Protein 6B9V (pdb70)

Solvent-accessible surface area: 20484 Å² total; per-residue (Å²): 146,113,66,153,0,22,0,0,1,2,1,0,0,17,47,33,0,0,29,28,2,25,40,108,48,89,14,15,73,42,113,49,104,60,12,92,1,1,2,0,0,0,2,0,65,7,74,83,61,14,0,0,0,0,0,0,16,15,1,13,47,1,1,61,103,48,44,8,98,92,6,20,0,0,0,1,0,7,12,93,11,10,0,0,7,1,2,2,5,0,70,16,1,3,93,81,194,38,20,73,52,76,141,2,20,0,32,0,22,72,96,4,23,120,9,0,87,63,2,0,140,117,22,87,92,13,63,40,64,135,1,128,88,141,36,14,117,3,80,36,0,109,0,54,1,0,16,0,44,8,28,167,53,87,5,6,0,0,44,0,30,12,0,0,1,0,0,2,0,29,53,19,49,123,78,2,24,111,66,0,110,67,3,44,6,0,0,0,0,0,13,67,103,149,108,58,106,42,21,3,15,20,112,58,0,23,46,18,4,91,121,3,157,13,135,83,3,29,0,1,2,0,11,64,65,0,43,5,97,93,6,21,166,128,24,53,108,31,10,65,4,0,40,23,35,25,103,24,111,11,81,4,69,94,214,2,35,0,0,1,1,0,0,0,15,32,25,0,0,30,24,6,15,30,114,50,88,16,14,86,44,120,40,106,70,10,111,2,5,2,0,1,0,4,0,66,9,109,86,67,17,0,0,0,0,0,0,14,19,1,8,44,1,0,54,94,53,37,8,109,91,4,14,0,0,0,2,0,7,13,94,16,10,0,2,10,1,20,14,3,1,106,6,2,0,61,53,209,46,11,62,49,50,127,1,16,1,29,0,26,80,108,4,12,131,35,4,101,67,10,36,168,95,47,158,41,40,55,48,64,60,128,6,125,100,144,42,12,92,3,77,20,0,96,0,67,1,0,17,0,46,9,27,172,72,89,6,11,0,0,44,0,32,20,0,0,0,0,0,2,0,29,55,18,48,121,72,1,23,110,77,0,98,68,5,27,8,0,0,0,0,0,9,62,96,151,114,64,109,41,21,3,31,11,106,62,0,24,50,20,4,96,132,4,156,14,144,96,4,25,0,1,1,0,8,51,62,1,41,11,98,104,4,21,207,126,24,58,116,29,13,84,1,0,41,28,33,29,110,21,147,8,119,7,84,46,163

Foldseek 3Di:
DKFKKKKAWLWFAALCFAPHPPDDDDLNVDPPQQSGTAQGWMWMDDPNAIEIEFFAPCNVVSCVVVVPQEHQEYEYQAADRRRYVRVVVCQVRLDCVNHVRDQHEYEAAPRNVVNNCVVVVVVCSYDYDHDDQDWDDDPQWTWGWQWAQQLNDTTTWTDTAQETEEEFHQGHDPVSLVVQARHQEYEAEAEAQDRDRGTHHPVRVLVSCVSRVHQAYEYGNYYSRDRAPVNQVPHDPRYHHDGHGDMDMDIGGD/DKKKAWLWFAALCFAPRPPDDDDLNVDPDQQSGTQQGWMWMDDPNAIEIEFQALCNVVSCVVVVPQEHQEYEYQAADRRRYVRVVVCQVRQDCVNPVDDEYEYEAAPRNVVNNCVVPVVPVRHYDYDHDDQAWDDDQQWTWGWQWAAQLPDTTTWTDTAQETADEFHQGHDPVSLVVQARHQEYEAEAEAQDDDRGTYHPVRVLVSCVSRVHQAYEYGNYYSRDRQVVNQVPHDDRYHYDGHGDMDDDDGGGD

Secondary structure (DSSP, 8-state):
-EEEEEEEEEE-B-TT-BSPTT--STTTT---GGG-BPSSEEEEEETTEEEEE---TTHHHHHHHHT----SEEE-S---HHHHTTHHHHGGGSSHHHHSSSPEEEEE-HHHHHHHHHHTTTT--EEEEE--SS-EEETTEEEEEEEEEETTEEEEEEEETTEEEE-S-SB--HHHHTTS-S-SEEEEE--BSS--SSS-BHHHHHHHHHHH--SEEEEESB-TTS-HHHHHHHSPTTEEE--TT-EEEEEEE-/-EEEEEEE-B-TT-BSPTT--STGGG-S-GGG-BPSSEEEEEETTEEEEE---TTHHHHHHHHT----SEEE-S---HHHHTTHHHHGGGGSHHHHSSS-EEEEE-HHHHHHHHHHHS-----EEEEE--SSPEEETTEEEEEEEEEETTEEEEEEEETTEEEE-S-SB--HHHHTTS-S-SEEEEE--BSS--TTS-BHHHHHHHHHHH--SEEEEESB-TTS-HHHHHTTS-TTEEE--TT-EEEE-----

B-factor: mean 31.83, std 16.71, range [9.32, 142.0]

Organism: Koribacter versatilis (strain Ellin345) (NCBI:txid204669)

Sequence (507 aa):
MLMRATLTVLGSGTSMGVPTIGCDCAVCSSSDPHDRRLRPSVMVQYDGKLVLIDTTPDFREQALREGIKKIDAIVYTHGHADHILGLDDVRPLSFPRITGGARVPLYANEKTERVLKHVFKYIFQVEMHRVHHEAIELFGAKFIPVPVIHGETEIYGYRFGSAAYLTDFSSIPDASMEMLRGLDILFLDALRHKPHPTHSTLDNSVSIAEKLKAKHTYFTHISHDLPHEETNRQLPAGIQLAHDGLKLEFELCLRATLTVLGSGTSMGVPTIGCDCAVCSSSDPHDRRLRPSVMVQYDGKLVLIDTTPDFREQALREGIKKIDAIVYTHGHADHILGLDDVRPLSFPRITGGARVPLYANEKTERVLKHVFKYIIAQVEMHRVHHEAIELFGAKFIPVPVIHGETEIYGYRFGSAAYLTDFSSIPDASMEMLRGLDILFLDALRHKPHPTHSTLDNSVSIAEKLKAKHTYFTHISHDLPHEETNRQLPAGIQLAHDGLKLEFELCLE

InterPro domains:
  IPR001279 Metallo-beta-lactamase [PF12706] (49-230)
  IPR001279 Metallo-beta-lactamase [SM00849] (36-229)
  IPR036866 Ribonuclease Z/Hydroxyacylglutathione hydrolase-like [G3DSA:3.60.15.10] (2-258)
  IPR036866 Ribonuclease Z/Hydroxyacylglutathione hydrolase-like [SSF56281] (5-258)

Structure (mmCIF, N/CA/C/O backbone):
data_6B9V
#
_entry.id   6B9V
#
_cell.length_a   125.780
_cell.length_b   41.364
_cell.length_c   96.034
_cell.angle_alpha   90.00
_cell.angle_beta   95.20
_cell.angle_gamma   90.00
#
_symmetry.space_group_name_H-M   'C 1 2 1'
#
loop_
_entity.id
_entity.type
_entity.pdbx_description
1 polymer 'Beta-lactamase-like protein'
2 non-polymer 'MANGANESE (II) ION'
3 non-polymer 'PHOSPHATE ION'
4 non-polymer 'ZINC ION'
5 water water
#
loop_
_atom_site.group_PDB
_atom_site.id
_atom_site.type_symbol
_atom_site.label_atom_id
_atom_site.label_alt_id
_atom_site.label_comp_id
_atom_site.label_asym_id
_atom_site.label_entity_id
_atom_site.label_seq_id
_atom_site.pdbx_PDB_ins_code
_atom_site.Cartn_x
_atom_site.Cartn_y
_atom_site.Cartn_z
_atom_site.occupancy
_atom_site.B_iso_or_equiv
_atom_site.auth_seq_id
_atom_site.auth_comp_id
_atom_site.auth_asym_id
_atom_site.auth_atom_id
_atom_site.pdbx_PDB_model_num
ATOM 1 N N . MET A 1 1 ? 68.331 36.311 30.552 1.00 67.01 1 MET A N 1
ATOM 2 C CA . MET A 1 1 ? 67.289 36.214 29.539 1.00 59.45 1 MET A CA 1
ATOM 3 C C . MET A 1 1 ? 65.939 36.647 30.125 1.00 52.69 1 MET A C 1
ATOM 4 O O . MET A 1 1 ? 64.890 36.120 29.760 1.00 40.30 1 MET A O 1
ATOM 9 N N . LEU A 1 2 ? 65.983 37.604 31.048 1.00 54.19 2 LEU A N 1
ATOM 10 C CA . LEU A 1 2 ? 64.776 38.247 31.547 1.00 50.37 2 LEU A CA 1
ATOM 11 C C . LEU A 1 2 ? 64.194 39.148 30.469 1.00 49.25 2 LEU A C 1
ATOM 12 O O . LEU A 1 2 ? 64.872 40.049 29.972 1.00 49.93 2 LEU A O 1
ATOM 17 N N . MET A 1 3 ? 62.940 38.899 30.108 1.00 40.87 3 MET A N 1
ATOM 18 C CA . MET A 1 3 ? 62.262 39.705 29.103 1.00 42.87 3 MET A CA 1
ATOM 19 C C . MET A 1 3 ? 60.951 40.287 29.628 1.00 41.42 3 MET A C 1
ATOM 20 O O . MET A 1 3 ? 60.362 39.785 30.603 1.00 35.95 3 MET A O 1
ATOM 25 N N . ARG A 1 4 ? 60.521 41.354 28.962 1.00 39.11 4 ARG A N 1
ATOM 26 C CA . ARG A 1 4 ? 59.256 42.021 29.231 1.00 39.50 4 ARG A CA 1
ATOM 27 C C . ARG A 1 4 ? 58.080 41.170 28.755 1.00 36.91 4 ARG A C 1
ATOM 28 O O . ARG A 1 4 ? 58.051 40.691 27.613 1.00 33.50 4 ARG A O 1
ATOM 36 N N . ALA A 1 5 ? 57.114 40.973 29.646 1.00 25.27 5 ALA A N 1
ATOM 37 C CA . ALA A 1 5 ? 55.901 40.259 29.309 1.00 20.03 5 ALA A CA 1
ATOM 38 C C . ALA A 1 5 ? 54.713 41.166 29.615 1.00 22.93 5 ALA A C 1
ATOM 39 O O . ALA A 1 5 ? 54.816 42.063 30.467 1.00 21.89 5 ALA A O 1
ATOM 41 N N . THR A 1 6 ? 53.601 40.956 28.916 1.00 20.11 6 THR A N 1
ATOM 42 C CA . THR A 1 6 ? 52.387 41.721 29.197 1.00 17.48 6 THR A CA 1
ATOM 43 C C . THR A 1 6 ? 51.213 40.798 29.531 1.00 18.97 6 THR A C 1
ATOM 44 O O . THR A 1 6 ? 50.940 39.853 28.803 1.00 22.70 6 THR A O 1
ATOM 48 N N . LEU A 1 7 ? 50.523 41.079 30.626 1.00 19.55 7 LEU A N 1
ATOM 49 C CA .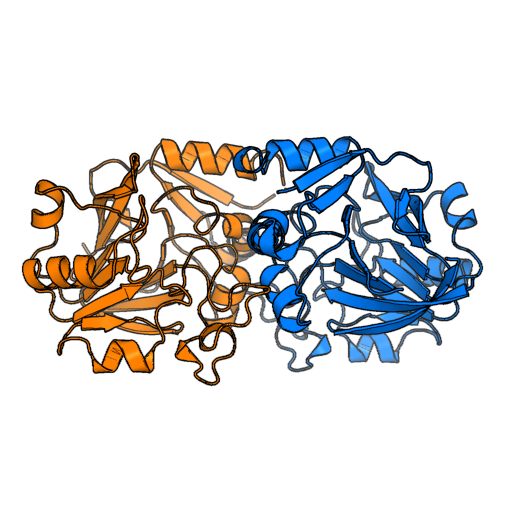 LEU A 1 7 ? 49.280 40.395 30.963 1.00 16.46 7 LEU A CA 1
ATOM 50 C C . LEU A 1 7 ? 48.086 41.302 30.623 1.00 16.55 7 LEU A C 1
ATOM 51 O O . LEU A 1 7 ? 48.061 42.470 31.009 1.00 19.47 7 LEU A O 1
ATOM 56 N N . THR A 1 8 ? 47.098 40.761 29.918 1.00 18.41 8 THR A N 1
ATOM 57 C CA . THR A 1 8 ? 45.873 41.501 29.608 1.00 15.12 8 THR A CA 1
ATOM 58 C C . THR A 1 8 ? 44.670 40.784 30.181 1.00 15.81 8 THR A C 1
ATOM 59 O O . THR A 1 8 ? 44.505 39.573 29.987 1.00 13.73 8 THR A O 1
ATOM 63 N N . VAL A 1 9 ? 43.835 41.531 30.895 1.00 15.27 9 VAL A N 1
ATOM 64 C CA . VAL A 1 9 ? 42.591 40.997 31.420 1.00 10.92 9 VAL A CA 1
ATOM 65 C C . VAL A 1 9 ? 41.527 40.974 30.323 1.00 13.68 9 VAL A C 1
ATOM 66 O O . VAL A 1 9 ? 41.098 42.023 29.841 1.00 13.67 9 VAL A O 1
ATOM 70 N N . LEU A 1 10 ? 41.123 39.776 29.922 1.00 11.14 10 LEU A N 1
ATOM 71 C CA . LEU A 1 10 ? 40.065 39.610 28.917 1.00 10.90 10 LEU A CA 1
ATOM 72 C C . LEU A 1 10 ? 38.681 39.681 29.562 1.00 12.88 10 LEU A C 1
ATOM 73 O O . LEU A 1 10 ? 37.727 40.171 28.953 1.00 13.86 10 LEU A O 1
ATOM 78 N N . GLY A 1 11 ? 38.571 39.195 30.800 1.00 12.43 11 GLY A N 1
ATOM 79 C CA . GLY A 1 11 ? 37.331 39.329 31.546 1.00 9.32 11 GLY A CA 1
ATOM 80 C C . GLY A 1 11 ? 37.632 39.289 33.041 1.00 12.61 11 GLY A C 1
ATOM 81 O O . GLY A 1 11 ? 38.495 38.545 33.465 1.00 13.24 11 GLY A O 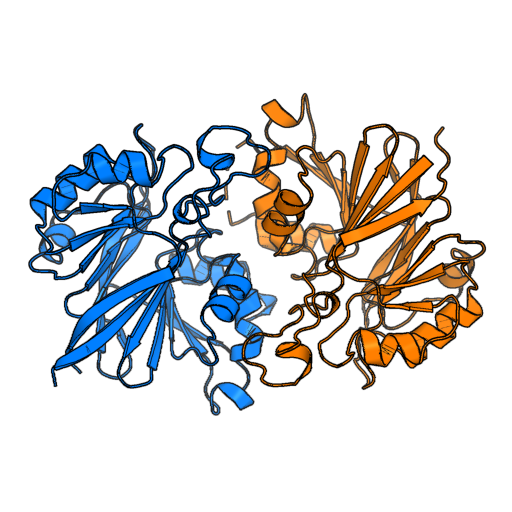1
ATOM 82 N N . SER A 1 12 ? 36.940 40.119 33.813 1.00 12.79 12 SER A N 1
ATOM 83 C CA . SER A 1 12 ? 37.178 40.226 35.251 1.00 14.63 12 SER A CA 1
ATOM 84 C C . SER A 1 12 ? 35.952 39.792 36.057 1.00 15.37 12 SER A C 1
ATOM 85 O O . SER A 1 12 ? 35.918 39.934 37.278 1.00 14.41 12 SER A O 1
ATOM 88 N N . GLY A 1 13 ? 34.937 39.262 35.377 1.00 14.87 13 GLY A N 1
ATOM 89 C CA . GLY A 1 13 ? 33.658 39.026 36.023 1.00 13.41 13 GLY A CA 1
ATOM 90 C C . GLY A 1 13 ? 33.420 37.594 36.495 1.00 15.63 13 GLY A C 1
ATOM 91 O O . GLY A 1 13 ? 34.204 36.689 36.221 1.00 14.04 13 GLY A O 1
ATOM 92 N N . THR A 1 14 ? 32.315 37.400 37.201 1.00 13.43 14 THR A N 1
ATOM 93 C CA . THR A 1 14 ? 31.917 36.086 37.691 1.00 13.31 14 THR A CA 1
ATOM 94 C C . THR A 1 14 ? 31.234 35.259 36.573 1.00 11.25 14 THR A C 1
ATOM 95 O O . THR A 1 14 ? 31.201 35.677 35.402 1.00 15.62 14 THR A O 1
ATOM 99 N N . SER A 1 15 ? 30.683 34.100 36.937 1.00 14.89 15 SER A N 1
ATOM 100 C CA . SER A 1 15 ? 30.230 33.124 35.934 1.00 17.54 15 SER A CA 1
ATOM 101 C C . SER A 1 15 ? 29.082 33.636 35.067 1.00 19.34 15 SER A C 1
ATOM 102 O O . SER A 1 15 ? 28.987 33.291 33.890 1.00 18.86 15 SER A O 1
ATOM 105 N N . MET A 1 16 ? 28.210 34.451 35.617 1.00 13.21 16 MET A N 1
ATOM 106 C CA . MET A 1 16 ? 27.142 35.052 34.845 1.00 17.27 16 MET A CA 1
ATOM 107 C C . MET A 1 16 ? 27.474 36.488 34.363 1.00 16.53 16 MET A C 1
ATOM 108 O O . MET A 1 16 ? 26.665 37.143 33.762 1.00 15.89 16 MET A O 1
ATOM 113 N N . GLY A 1 17 ? 28.698 36.904 34.643 1.00 14.70 17 GLY A N 1
ATOM 114 C CA . GLY A 1 17 ? 29.172 38.203 34.195 1.00 15.49 17 GLY A CA 1
ATOM 115 C C . GLY A 1 17 ? 28.579 39.340 35.009 1.00 18.93 17 GLY A C 1
ATOM 116 O O . GLY A 1 17 ? 27.787 39.096 35.919 1.00 14.74 17 GLY A O 1
ATOM 117 N N . VAL A 1 18 ? 28.986 40.573 34.704 1.00 15.93 18 VAL A N 1
ATOM 118 C CA . VAL A 1 18 ? 28.313 41.773 35.218 1.00 15.94 18 VAL A CA 1
ATOM 119 C C . VAL A 1 18 ? 28.031 42.673 34.015 1.00 16.06 18 VAL A C 1
ATOM 120 O O . VAL A 1 18 ? 28.947 43.001 33.250 1.00 13.86 18 VAL A O 1
ATOM 124 N N . PRO A 1 19 ? 26.765 43.050 33.812 1.00 14.73 19 PRO A N 1
ATOM 125 C CA . PRO A 1 19 ? 25.563 42.786 34.615 1.00 14.59 19 PRO A CA 1
ATOM 126 C C . PRO A 1 19 ? 25.087 41.344 34.541 1.00 15.09 19 PRO A C 1
ATOM 127 O O . PRO A 1 19 ? 25.491 40.601 33.659 1.00 18.97 19 PRO A O 1
ATOM 131 N N . THR A 1 20 ? 24.220 40.980 35.475 1.00 17.61 20 THR A N 1
ATOM 132 C CA . THR A 1 20 ? 23.483 39.722 35.439 1.00 21.49 20 THR A CA 1
ATOM 133 C C . THR A 1 20 ? 22.201 39.947 34.651 1.00 23.28 20 THR A C 1
ATOM 134 O O . THR A 1 20 ? 21.484 40.908 34.924 1.00 21.54 20 THR A O 1
ATOM 138 N N . ILE A 1 21 ? 21.908 39.078 33.681 1.00 19.69 21 ILE A N 1
ATOM 139 C CA . ILE A 1 21 ? 20.669 39.201 32.910 1.00 16.71 21 ILE A CA 1
ATOM 140 C C . ILE A 1 21 ? 19.450 39.320 33.819 1.00 20.10 21 ILE A C 1
ATOM 141 O O . ILE A 1 21 ? 19.304 38.538 34.756 1.00 18.74 21 ILE A O 1
ATOM 146 N N . GLY A 1 22 ? 18.608 40.317 33.552 1.00 24.14 22 GLY A N 1
ATOM 147 C CA . GLY A 1 22 ? 17.345 40.480 34.250 1.00 26.30 22 GLY A CA 1
ATOM 148 C C . GLY A 1 22 ? 17.421 41.311 35.519 1.00 34.00 22 GLY A C 1
ATOM 149 O O . GLY A 1 22 ? 16.383 41.662 36.089 1.00 32.43 22 GLY A O 1
ATOM 150 N N . CYS A 1 23 ? 18.644 41.618 35.966 1.00 22.74 23 CYS A N 1
ATOM 151 C CA . CYS A 1 23 ? 18.852 42.295 37.241 1.00 20.41 23 CYS A CA 1
ATOM 152 C C . CYS A 1 23 ? 18.913 43.809 37.059 1.00 22.31 23 CYS A C 1
ATOM 153 O O . CYS A 1 23 ? 19.613 44.311 36.178 1.00 26.18 23 CYS A O 1
ATOM 156 N N . ASP A 1 24 ? 18.198 44.529 37.918 1.00 23.60 24 ASP A N 1
ATOM 157 C CA . ASP A 1 24 ? 18.172 45.984 37.838 1.00 29.02 24 ASP A CA 1
ATOM 158 C C . ASP A 1 24 ? 18.847 46.665 39.026 1.00 25.42 24 ASP A C 1
ATOM 159 O O . ASP A 1 24 ? 18.529 47.811 39.323 1.00 25.48 24 ASP A O 1
ATOM 164 N N . CYS A 1 25 ? 19.779 45.980 39.687 1.00 22.35 25 CYS A N 1
ATOM 165 C CA . CYS A 1 25 ? 20.428 46.545 40.881 1.00 19.58 25 CYS A CA 1
ATOM 166 C C . CYS A 1 25 ? 21.375 47.685 40.484 1.00 20.09 25 CYS A C 1
ATOM 167 O O . CYS A 1 25 ? 21.641 47.897 39.292 1.00 21.41 25 CYS A O 1
ATOM 170 N N . ALA A 1 26 ? 21.895 48.403 41.477 1.00 22.45 26 ALA A N 1
ATOM 171 C CA . ALA A 1 26 ? 22.748 49.562 41.214 1.00 21.96 26 ALA A CA 1
ATOM 172 C C . ALA A 1 26 ? 23.937 49.225 40.322 1.00 21.68 26 ALA A C 1
ATOM 173 O O . ALA A 1 26 ? 24.200 49.936 39.352 1.00 22.81 26 ALA A O 1
ATOM 175 N N . VAL A 1 27 ? 24.641 48.137 40.626 1.00 16.23 27 VAL A N 1
ATOM 176 C CA . VAL A 1 27 ? 25.843 47.793 39.856 1.00 15.28 27 VAL A CA 1
ATOM 177 C C . VAL A 1 27 ? 25.478 47.332 38.434 1.00 21.20 27 VAL A C 1
ATOM 178 O O . VAL A 1 27 ? 26.131 47.723 37.450 1.00 17.47 27 VAL A O 1
ATOM 182 N N . CYS A 1 28 ? 24.416 46.537 38.303 1.00 17.59 28 CYS A N 1
ATOM 183 C CA . CYS A 1 28 ? 24.013 46.088 36.962 1.00 15.63 28 CYS A CA 1
ATOM 184 C C . CYS A 1 28 ? 23.483 47.248 36.116 1.00 18.45 28 CYS A C 1
ATOM 185 O O . CYS A 1 28 ? 23.460 47.161 34.887 1.00 20.72 28 CYS A O 1
ATOM 188 N N . SER A 1 29 ? 23.075 48.329 36.774 1.00 17.36 29 SER A N 1
ATOM 189 C CA . SER A 1 29 ? 22.536 49.506 36.098 1.00 22.37 29 SER A CA 1
ATOM 190 C C . SER A 1 29 ? 23.622 50.546 35.891 1.00 19.49 29 SER A C 1
ATOM 191 O O . SER A 1 29 ? 23.365 51.599 35.333 1.00 18.86 29 SER A O 1
ATOM 194 N N . SER A 1 30 ? 24.824 50.256 36.373 1.00 21.01 30 SER A N 1
ATOM 195 C CA . SER A 1 30 ? 25.907 51.226 36.357 1.00 16.44 30 SER A CA 1
ATOM 196 C C . SER A 1 30 ? 26.293 51.624 34.931 1.00 24.58 30 SER A C 1
ATOM 197 O O . SER A 1 30 ? 26.258 50.802 34.013 1.00 20.46 30 SER A O 1
ATOM 200 N N . SER A 1 31 ? 26.710 52.869 34.751 1.00 19.17 31 SER A N 1
ATOM 201 C CA . SER A 1 31 ? 27.227 53.281 33.449 1.00 27.13 31 SER A CA 1
ATOM 202 C C . SER A 1 31 ? 28.745 53.400 33.463 1.00 27.82 31 SER A C 1
ATOM 203 O O . SER A 1 31 ? 29.353 53.823 32.480 1.00 28.88 31 SER A O 1
ATOM 206 N N . ASP A 1 32 ? 29.353 53.013 34.580 1.00 24.24 32 ASP A N 1
ATOM 207 C CA . ASP A 1 32 ? 30.809 52.939 34.668 1.00 23.33 32 ASP A CA 1
ATOM 208 C C . ASP A 1 32 ? 31.273 51.762 33.820 1.00 19.24 32 ASP A C 1
ATOM 209 O O . ASP A 1 32 ? 30.892 50.622 34.081 1.00 20.22 32 ASP A O 1
ATOM 214 N N . PRO A 1 33 ? 32.093 52.028 32.793 1.00 20.64 33 PRO A N 1
ATOM 215 C CA . PRO A 1 33 ? 32.569 50.942 31.923 1.00 22.22 33 PRO A CA 1
ATOM 216 C C . PRO A 1 33 ? 33.222 49.782 32.686 1.00 17.33 33 PRO A C 1
ATOM 217 O O . PRO A 1 33 ? 33.116 48.624 32.265 1.00 17.66 33 PRO A O 1
ATOM 221 N N . HIS A 1 34 ? 33.875 50.070 33.809 1.00 16.69 34 HIS A N 1
ATOM 222 C CA . HIS A 1 34 ? 34.565 49.000 34.538 1.00 16.70 34 HIS A CA 1
ATOM 223 C C . HIS A 1 34 ? 33.579 48.121 35.316 1.00 18.56 34 HIS A C 1
ATOM 224 O O . HIS A 1 34 ? 33.951 47.069 35.816 1.00 15.79 34 HIS A O 1
ATOM 231 N N . ASP A 1 35 ? 32.320 48.542 35.404 1.00 15.56 35 ASP A N 1
ATOM 232 C CA . ASP A 1 35 ? 31.295 47.687 35.998 1.00 15.53 35 ASP A CA 1
ATOM 233 C C . ASP A 1 35 ? 30.714 46.709 34.970 1.00 16.50 35 ASP A C 1
ATOM 234 O O . ASP A 1 35 ? 29.857 45.899 35.307 1.00 15.00 35 ASP A O 1
ATOM 239 N N . ARG A 1 36 ? 31.166 46.805 33.717 1.00 13.94 36 ARG A N 1
ATOM 240 C CA . ARG A 1 36 ? 30.835 45.813 32.704 1.00 14.83 36 ARG A CA 1
ATOM 241 C C . ARG A 1 36 ? 31.945 44.791 32.675 1.00 15.05 36 ARG A C 1
ATOM 242 O O . ARG A 1 36 ? 33.101 45.132 32.411 1.00 15.14 36 ARG A O 1
ATOM 250 N N . ARG A 1 37 ? 31.596 43.538 32.953 1.00 12.78 37 ARG A N 1
ATOM 251 C CA . ARG A 1 37 ? 32.604 42.500 33.123 1.00 13.93 37 ARG A CA 1
ATOM 252 C C . ARG A 1 37 ? 32.243 41.210 32.380 1.00 15.16 37 ARG A C 1
ATOM 253 O O . ARG A 1 37 ? 31.229 40.585 32.680 1.00 14.36 37 ARG A O 1
ATOM 261 N N . LEU A 1 38 ? 33.077 40.811 31.420 1.00 11.11 38 LEU A N 1
ATOM 262 C CA . LEU A 1 38 ? 32.903 39.506 30.770 1.00 9.49 38 LEU A CA 1
ATOM 263 C C . LEU A 1 38 ? 33.464 38.383 31.648 1.00 18.12 38 LEU A C 1
ATOM 264 O O . LEU A 1 38 ? 34.064 38.644 32.701 1.00 14.29 38 LEU A O 1
ATOM 269 N N . ARG A 1 39 ? 33.256 37.135 31.251 1.00 12.55 39 ARG A N 1
ATOM 270 C CA . ARG A 1 39 ? 33.672 36.013 32.050 1.00 15.10 39 ARG A CA 1
ATOM 271 C C . ARG A 1 39 ? 35.215 35.920 32.203 1.00 13.86 39 ARG A C 1
ATOM 272 O O . ARG A 1 39 ? 35.912 36.475 31.412 1.00 13.49 39 ARG A O 1
ATOM 280 N N . PRO A 1 40 ? 35.697 35.200 33.219 1.00 12.34 40 PRO A N 1
ATOM 281 C CA . PRO A 1 40 ? 37.082 35.443 33.665 1.00 14.43 40 PRO A CA 1
ATOM 282 C C . PRO A 1 40 ? 38.204 34.733 32.889 1.00 14.46 40 PRO A C 1
ATOM 283 O O . PRO A 1 40 ? 38.186 33.511 32.742 1.00 11.67 40 PRO A O 1
ATOM 287 N N . SER A 1 41 ? 39.185 35.517 32.422 1.00 15.08 41 SER A N 1
ATOM 288 C CA . SER A 1 41 ? 40.269 35.016 31.550 1.00 14.38 41 SER A CA 1
ATOM 289 C C . SER A 1 41 ? 41.345 36.081 31.383 1.00 14.00 41 SER A C 1
ATOM 290 O O . SER A 1 41 ? 41.034 37.270 31.379 1.00 12.97 41 SER A O 1
ATOM 293 N N . VAL A 1 42 ? 42.606 35.663 31.253 1.00 11.66 42 VAL A N 1
ATOM 294 C CA . VAL A 1 42 ? 43.682 36.597 30.947 1.00 13.46 42 VAL A CA 1
ATOM 295 C C . VAL A 1 42 ? 44.527 36.003 29.826 1.00 17.87 42 VAL A C 1
ATOM 296 O O . VAL A 1 42 ? 44.493 34.791 29.597 1.00 15.13 42 VAL A O 1
ATOM 300 N N . MET A 1 43 ? 45.264 36.862 29.125 1.00 14.76 43 MET A N 1
ATOM 301 C CA . MET A 1 43 ? 46.306 36.373 28.231 1.00 17.14 43 MET A CA 1
ATOM 302 C C . MET A 1 43 ? 47.657 36.966 28.596 1.00 14.34 43 MET A C 1
ATOM 303 O O . MET A 1 43 ? 47.743 38.028 29.206 1.00 18.74 43 MET A O 1
ATOM 308 N N . VAL A 1 44 ? 48.710 36.251 28.216 1.00 12.37 44 VAL A N 1
ATOM 309 C CA . VAL A 1 44 ? 50.076 36.618 28.521 1.00 16.49 44 VAL A CA 1
ATOM 310 C C . VAL A 1 44 ? 50.859 36.660 27.225 1.00 18.80 44 VAL A C 1
ATOM 311 O O . VAL A 1 44 ? 50.886 35.678 26.488 1.00 18.69 44 VAL A O 1
ATOM 315 N N . GLN A 1 45 ? 51.491 37.790 26.941 1.00 16.98 45 GLN A N 1
ATOM 316 C CA . GLN A 1 45 ? 52.245 37.948 25.704 1.00 20.45 45 GLN A CA 1
ATOM 317 C C . GLN A 1 45 ? 53.719 38.141 25.987 1.00 23.68 45 GLN A C 1
ATOM 318 O O . GLN A 1 45 ? 54.095 38.934 26.855 1.00 24.43 45 GLN A O 1
ATOM 324 N N . TYR A 1 46 ? 54.552 37.406 25.258 1.00 18.51 46 TYR A N 1
ATOM 325 C CA . TYR A 1 46 ? 55.999 37.520 25.442 1.00 22.57 46 TYR A CA 1
ATOM 326 C C . TYR A 1 46 ? 56.719 36.905 24.267 1.00 20.83 46 TYR A C 1
ATOM 327 O O . TYR A 1 46 ? 56.319 35.847 23.787 1.00 21.58 46 TYR A O 1
ATOM 336 N N . ASP A 1 47 ? 57.765 37.582 23.806 1.00 23.15 47 ASP A N 1
ATOM 337 C CA . ASP A 1 47 ? 58.637 37.081 22.743 1.00 25.28 47 ASP A CA 1
ATOM 338 C C . ASP A 1 47 ? 57.844 36.694 21.503 1.00 29.23 47 ASP A C 1
ATOM 339 O O . ASP A 1 47 ? 58.159 35.705 20.842 1.00 28.48 47 ASP A O 1
ATOM 344 N N . GLY A 1 48 ? 56.802 37.465 21.195 1.00 25.59 48 GLY A N 1
ATOM 345 C CA . GLY A 1 48 ? 56.005 37.216 19.999 1.00 24.56 48 GLY A CA 1
ATOM 346 C C . GLY A 1 48 ? 54.993 36.092 20.148 1.00 25.02 48 GLY A C 1
ATOM 347 O O . GLY A 1 48 ? 54.338 35.702 19.186 1.00 27.78 48 GLY A O 1
ATOM 348 N N . LYS A 1 49 ? 54.862 35.579 21.370 1.00 19.69 49 LYS A N 1
ATOM 349 C CA . LYS A 1 49 ? 53.952 34.482 21.687 1.00 18.27 49 LYS A CA 1
ATOM 350 C C . LYS A 1 49 ? 52.766 34.992 22.508 1.00 20.39 49 LYS A C 1
ATOM 351 O O . LYS A 1 49 ? 52.866 36.018 23.199 1.00 22.52 49 LYS A O 1
ATOM 357 N N . LEU A 1 50 ? 51.660 34.253 22.437 1.00 17.18 50 LEU A N 1
ATOM 358 C CA . LEU A 1 50 ? 50.449 34.555 23.193 1.00 18.05 50 LEU A CA 1
ATOM 359 C C . LEU A 1 50 ? 49.928 33.290 23.880 1.00 21.13 50 LEU A C 1
ATOM 360 O O . LEU A 1 50 ? 49.617 32.293 23.221 1.00 18.42 50 LEU A O 1
ATOM 365 N N . VAL A 1 51 ? 49.822 33.346 25.204 1.00 18.31 51 VAL A N 1
ATOM 366 C CA . VAL A 1 51 ? 49.333 32.223 25.995 1.00 14.09 51 VAL A CA 1
ATOM 367 C C . VAL A 1 51 ? 48.029 32.622 26.661 1.00 17.29 51 VAL A C 1
ATOM 368 O O . VAL A 1 51 ? 47.955 33.643 27.327 1.00 19.61 51 VAL A O 1
ATOM 372 N N . LEU A 1 52 ? 46.988 31.831 26.431 1.00 14.64 52 LEU A N 1
ATOM 373 C CA . LEU A 1 52 ? 45.656 32.144 26.924 1.00 20.38 52 LEU A CA 1
ATOM 374 C C . LEU A 1 52 ? 45.337 31.293 28.142 1.00 18.21 52 LEU A C 1
ATOM 375 O O . LEU A 1 52 ? 45.572 30.086 28.131 1.00 18.37 52 LEU A O 1
ATOM 380 N N . ILE A 1 53 ? 44.794 31.912 29.185 1.00 15.42 53 ILE A N 1
ATOM 381 C CA . ILE A 1 53 ? 44.372 31.147 30.347 1.00 12.94 53 ILE A CA 1
ATOM 382 C C . ILE A 1 53 ? 42.858 31.154 30.360 1.00 15.96 53 ILE A C 1
ATOM 383 O O . ILE A 1 53 ? 42.240 32.205 30.606 1.00 15.15 53 ILE A O 1
ATOM 388 N N . ASP A 1 54 ? 42.302 29.975 30.052 1.00 13.42 54 ASP A N 1
ATOM 389 C CA . ASP A 1 54 ? 40.854 29.670 30.010 1.00 12.60 54 ASP A CA 1
ATOM 390 C C . ASP A 1 54 ? 40.166 30.220 28.752 1.00 17.01 54 ASP A C 1
ATOM 391 O O . ASP A 1 54 ? 40.562 31.239 28.201 1.00 17.40 54 ASP A O 1
ATOM 396 N N . THR A 1 55 ? 39.142 29.512 28.289 1.00 15.80 55 THR A N 1
ATOM 397 C CA . THR A 1 55 ? 38.384 29.953 27.126 1.00 16.11 55 THR A CA 1
ATOM 398 C C . THR A 1 55 ? 36.933 30.147 27.523 1.00 12.39 55 THR A C 1
ATOM 399 O O . THR A 1 55 ? 36.145 29.201 27.471 1.00 14.02 55 THR A O 1
ATOM 403 N N . THR A 1 56 ? 36.589 31.370 27.922 1.00 14.84 56 THR A N 1
ATOM 404 C CA . THR A 1 56 ? 35.266 31.655 28.465 1.00 15.39 56 THR A CA 1
ATOM 405 C C . THR A 1 56 ? 34.230 31.692 27.349 1.00 15.68 56 THR A C 1
ATOM 406 O O . THR A 1 56 ? 34.582 31.807 26.187 1.00 14.17 56 THR A O 1
ATOM 410 N N . PRO A 1 57 ? 32.949 31.582 27.706 1.00 17.64 57 PRO A N 1
ATOM 411 C CA . PRO A 1 57 ? 31.901 31.762 26.698 1.00 17.78 57 PRO A CA 1
ATOM 412 C C . PRO A 1 57 ? 31.982 33.111 25.985 1.00 15.00 57 PRO A C 1
ATOM 413 O O . PRO A 1 57 ? 31.364 33.255 24.928 1.00 15.82 57 PRO A O 1
ATOM 417 N N . ASP A 1 58 ? 32.718 34.076 26.536 1.00 13.59 58 ASP A N 1
ATOM 418 C CA . ASP A 1 58 ? 32.909 35.364 25.854 1.00 12.15 58 ASP A CA 1
ATOM 419 C C . ASP A 1 58 ? 34.165 35.423 24.992 1.00 12.28 58 ASP A C 1
ATOM 420 O O . ASP A 1 58 ? 34.569 36.499 24.568 1.00 13.15 58 ASP A O 1
ATOM 425 N N . PHE A 1 59 ? 34.761 34.274 24.700 1.00 11.38 59 PHE A N 1
ATOM 426 C CA . PHE A 1 59 ? 36.054 34.298 24.023 1.00 16.21 59 PHE A CA 1
ATOM 427 C C . PHE A 1 59 ? 36.025 35.006 22.665 1.00 15.71 59 PHE A C 1
ATOM 428 O 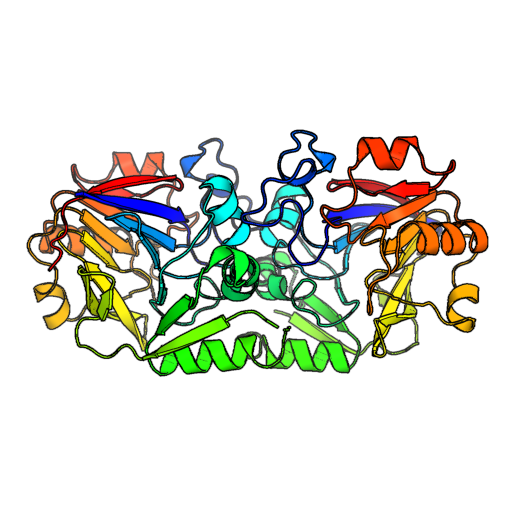O . PHE A 1 59 ? 36.932 35.768 22.363 1.00 14.49 59 PHE A O 1
ATOM 436 N N . ARG A 1 60 ? 35.009 34.777 21.837 1.00 13.10 60 ARG A N 1
ATOM 437 C CA . ARG A 1 60 ? 34.994 35.484 20.542 1.00 16.43 60 ARG A CA 1
ATOM 438 C C . ARG A 1 60 ? 35.095 37.013 20.736 1.00 16.77 60 ARG A C 1
ATOM 439 O O . ARG A 1 60 ? 35.953 37.675 20.127 1.00 14.90 60 ARG A O 1
ATOM 447 N N . GLU A 1 61 ? 34.237 37.556 21.606 1.00 13.46 61 GLU A N 1
ATOM 448 C CA . GLU A 1 61 ? 34.229 38.991 21.900 1.00 14.47 61 GLU A CA 1
ATOM 449 C C . GLU A 1 61 ? 35.586 39.450 22.453 1.00 14.53 61 GLU A C 1
ATOM 450 O O . GLU A 1 61 ? 36.098 40.507 22.070 1.00 13.68 61 GLU A O 1
ATOM 456 N N . GLN A 1 62 ? 36.150 38.659 23.365 1.00 12.29 62 GLN A N 1
ATOM 457 C CA . GLN A 1 62 ? 37.436 39.008 23.998 1.00 13.28 62 GLN A CA 1
ATOM 458 C C . GLN A 1 62 ? 38.577 39.065 22.966 1.00 14.08 62 GLN A C 1
ATOM 459 O O . GLN A 1 62 ? 39.415 39.989 22.969 1.00 14.52 62 GLN A O 1
ATOM 465 N N . ALA A 1 63 ? 38.585 38.084 22.069 1.00 13.22 63 ALA A N 1
ATOM 466 C CA . ALA A 1 63 ? 39.593 38.016 21.021 1.00 15.75 63 ALA A CA 1
ATOM 467 C C . ALA A 1 63 ? 39.450 39.169 20.024 1.00 17.08 63 ALA A C 1
ATOM 468 O O . ALA A 1 63 ? 40.436 39.785 19.633 1.00 16.57 63 ALA A O 1
ATOM 470 N N . LEU A 1 64 ? 38.224 39.460 19.610 1.00 13.29 64 LEU A N 1
ATOM 471 C CA . LEU A 1 64 ? 38.002 40.541 18.649 1.00 15.64 64 LEU A CA 1
ATOM 472 C C . LEU A 1 64 ? 38.408 41.870 19.251 1.00 20.34 64 LEU A C 1
ATOM 473 O O . LEU A 1 64 ? 39.069 42.679 18.608 1.00 16.57 64 LEU A O 1
ATOM 478 N N . ARG A 1 65 ? 38.009 42.066 20.506 1.00 16.04 65 ARG A N 1
ATOM 479 C CA . ARG A 1 65 ? 38.347 43.232 21.311 1.00 17.37 65 ARG A CA 1
ATOM 480 C C . ARG A 1 65 ? 39.843 43.515 21.339 1.00 18.94 65 ARG A C 1
ATOM 481 O O . ARG A 1 65 ? 40.288 44.674 21.283 1.00 17.27 65 ARG A O 1
ATOM 489 N N . GLU A 1 66 ? 40.622 42.451 21.487 1.00 17.65 66 GLU A N 1
ATOM 490 C CA . GLU A 1 66 ? 42.061 42.631 21.621 1.00 18.21 66 GLU A CA 1
ATOM 491 C C . GLU A 1 66 ? 42.860 42.357 20.346 1.00 21.90 66 GLU A C 1
ATOM 492 O O . GLU A 1 66 ? 44.098 42.383 20.368 1.00 23.05 66 GLU A O 1
ATOM 498 N N . GLY A 1 67 ? 42.162 42.097 19.245 1.00 20.89 67 GLY A N 1
ATOM 499 C CA . GLY A 1 67 ? 42.808 41.854 17.962 1.00 22.38 67 GLY A CA 1
ATOM 500 C C . GLY A 1 67 ? 43.669 40.603 17.916 1.00 24.78 67 GLY A C 1
ATOM 501 O O . GLY A 1 67 ? 44.685 40.576 17.221 1.00 26.64 67 GLY A O 1
ATOM 502 N N . ILE A 1 68 ? 43.270 39.563 18.648 1.00 18.58 68 ILE A N 1
ATOM 503 C CA . ILE A 1 68 ? 44.011 38.300 18.634 1.00 18.42 68 ILE A CA 1
ATOM 504 C C . ILE A 1 68 ? 43.945 37.629 17.260 1.00 28.66 68 ILE A C 1
ATOM 505 O O . ILE A 1 68 ? 42.862 37.397 16.723 1.00 29.04 68 ILE A O 1
ATOM 510 N N . LYS A 1 69 ? 45.111 37.317 16.702 1.00 24.93 69 LYS A N 1
ATOM 511 C CA . LYS A 1 69 ? 45.197 36.722 15.370 1.00 31.01 69 LYS A CA 1
ATOM 512 C C . LYS A 1 69 ? 45.778 35.312 15.432 1.00 27.55 69 LYS A C 1
ATOM 513 O O . LYS A 1 69 ? 45.740 34.573 14.455 1.00 24.39 69 LYS A O 1
ATOM 519 N N . LYS A 1 70 ? 46.340 34.955 16.581 1.00 24.15 70 LYS A N 1
ATOM 520 C CA . LYS A 1 70 ? 46.998 33.667 16.760 1.00 22.73 70 LYS A CA 1
ATOM 521 C C . LYS A 1 70 ? 47.130 33.343 18.248 1.00 24.37 70 LYS A C 1
ATOM 522 O O . LYS A 1 70 ? 47.451 34.218 19.054 1.00 21.12 70 LYS A O 1
ATOM 528 N N . ILE A 1 71 ? 46.879 32.090 18.602 1.00 21.91 71 ILE A N 1
ATOM 529 C CA . ILE A 1 71 ? 47.073 31.623 19.971 1.00 23.14 71 ILE A CA 1
ATOM 530 C C . ILE A 1 71 ? 48.143 30.545 19.986 1.00 21.04 71 ILE A C 1
ATOM 531 O O . ILE A 1 71 ? 48.022 29.547 19.283 1.00 25.38 71 ILE A O 1
ATOM 536 N N . ASP A 1 72 ? 49.193 30.731 20.782 1.00 17.32 72 ASP A N 1
ATOM 537 C CA . ASP A 1 72 ? 50.269 29.748 20.780 1.00 15.85 72 ASP A CA 1
ATOM 538 C C . ASP A 1 72 ? 50.048 28.598 21.750 1.00 24.32 72 ASP A C 1
ATOM 539 O O . ASP A 1 72 ? 50.533 27.491 21.527 1.00 22.43 72 ASP A O 1
ATOM 544 N N . ALA A 1 73 ? 49.331 28.860 22.830 1.00 19.72 73 ALA A N 1
ATOM 545 C CA . ALA A 1 73 ? 48.995 27.814 23.772 1.00 16.43 73 ALA A CA 1
ATOM 546 C C . ALA A 1 73 ? 47.802 28.263 24.602 1.00 20.24 73 ALA A C 1
ATOM 547 O O . ALA A 1 73 ? 47.605 29.461 24.829 1.00 16.01 73 ALA A O 1
ATOM 549 N N . ILE A 1 74 ? 46.993 27.296 25.028 1.00 19.88 74 ILE A N 1
ATOM 550 C CA . ILE A 1 74 ? 45.891 27.556 25.944 1.00 21.87 74 ILE A CA 1
ATOM 551 C C . ILE A 1 74 ? 46.089 26.734 27.210 1.00 21.19 74 ILE A C 1
ATOM 552 O O . ILE A 1 74 ? 46.375 25.533 27.151 1.00 19.70 74 ILE A O 1
ATOM 557 N N . VAL A 1 75 ? 45.947 27.387 28.353 1.00 19.31 75 VAL A N 1
ATOM 558 C CA . VAL A 1 75 ? 46.136 26.737 29.646 1.00 17.19 75 VAL A CA 1
ATOM 559 C C . VAL A 1 75 ? 44.844 26.847 30.461 1.00 14.47 75 VAL A C 1
ATOM 560 O O . VAL A 1 75 ? 44.284 27.937 30.561 1.00 16.72 75 VAL A O 1
ATOM 564 N N . TYR A 1 76 ? 44.374 25.738 31.035 1.00 14.99 76 TYR A N 1
ATOM 565 C CA . TYR A 1 76 ? 43.133 25.754 31.812 1.00 14.77 76 TYR A CA 1
ATOM 566 C C . TYR A 1 76 ? 43.330 25.707 33.328 1.00 14.05 76 TYR A C 1
ATOM 567 O O . TYR A 1 76 ? 44.138 24.918 33.832 1.00 17.57 76 TYR A O 1
ATOM 576 N N . THR A 1 77 ? 42.557 26.525 34.048 1.00 14.88 77 THR A N 1
ATOM 577 C CA . THR A 1 77 ? 42.507 26.424 35.514 1.00 18.29 77 THR A CA 1
ATOM 578 C C . THR A 1 77 ? 41.626 25.242 35.972 1.00 17.35 77 THR A C 1
ATOM 579 O O . THR A 1 77 ? 42.003 24.489 36.884 1.00 16.80 77 THR A O 1
ATOM 583 N N . HIS A 1 78 ? 40.458 25.083 35.334 1.00 14.67 78 HIS A N 1
ATOM 584 C CA . HIS A 1 78 ? 39.519 24.013 35.668 1.00 16.02 78 HIS A CA 1
ATOM 585 C C . HIS A 1 78 ? 38.397 23.966 34.637 1.00 13.60 78 HIS A C 1
ATOM 586 O O . HIS A 1 78 ? 38.393 24.752 33.686 1.00 17.88 78 HIS A O 1
ATOM 593 N N . GLY A 1 79 ? 37.446 23.060 34.847 1.00 17.48 79 GLY A N 1
ATOM 594 C CA . GLY A 1 79 ? 36.481 22.707 33.810 1.00 17.03 79 GLY A CA 1
ATOM 595 C C . GLY A 1 79 ? 35.071 23.265 33.886 1.00 20.74 79 GLY A C 1
ATOM 596 O O . GLY A 1 79 ? 34.197 22.839 33.117 1.00 21.33 79 GLY A O 1
ATOM 597 N N . HIS A 1 80 ? 34.835 24.207 34.798 1.00 17.46 80 HIS A N 1
ATOM 598 C CA . HIS A 1 80 ? 33.531 24.856 34.892 1.00 16.66 80 HIS A CA 1
ATOM 599 C C . HIS A 1 80 ? 33.186 25.601 33.604 1.00 18.33 80 HIS A C 1
ATOM 600 O O . HIS A 1 80 ? 34.064 26.046 32.873 1.00 16.32 80 HIS A O 1
ATOM 607 N N . ALA A 1 81 ? 31.892 25.711 33.330 1.00 18.21 81 ALA A N 1
ATOM 608 C CA . ALA A 1 81 ? 31.405 26.256 32.068 1.00 18.81 81 ALA A CA 1
ATOM 609 C C . ALA A 1 81 ? 31.923 27.656 31.736 1.00 16.84 81 ALA A C 1
ATOM 610 O O . ALA A 1 81 ? 32.239 27.945 30.561 1.00 15.75 81 ALA A O 1
ATOM 612 N N . ASP A 1 82 ? 32.017 28.521 32.753 1.00 15.59 82 ASP A N 1
ATOM 613 C CA . ASP A 1 82 ? 32.469 29.884 32.519 1.00 19.77 82 ASP A CA 1
ATOM 614 C C . ASP A 1 82 ? 33.956 29.956 32.146 1.00 12.23 82 ASP A C 1
ATOM 615 O O . ASP A 1 82 ? 34.445 31.040 31.795 1.00 13.72 82 ASP A O 1
ATOM 620 N N . HIS A 1 83 ? 34.645 28.813 32.169 1.00 14.06 83 HIS A N 1
ATOM 621 C CA . HIS A 1 83 ? 36.073 28.751 31.844 1.00 15.97 83 HIS A CA 1
ATOM 622 C C . HIS A 1 83 ? 36.370 27.921 30.590 1.00 13.08 83 HIS A C 1
ATOM 623 O O . HIS A 1 83 ? 37.499 27.916 30.108 1.00 13.39 83 HIS A O 1
ATOM 630 N N . ILE A 1 84 ? 35.367 27.220 30.067 1.00 12.59 84 ILE A N 1
ATOM 631 C CA . ILE A 1 84 ? 35.610 26.329 28.915 1.00 11.69 84 ILE A CA 1
ATOM 632 C C . ILE A 1 84 ? 34.687 26.539 27.710 1.00 17.35 84 ILE A C 1
ATOM 633 O O . ILE A 1 84 ? 35.074 26.173 26.594 1.00 16.37 84 ILE A O 1
ATOM 638 N N . LEU A 1 85 ? 33.497 27.120 27.890 1.00 16.29 85 LEU A N 1
ATOM 639 C CA . LEU A 1 85 ? 32.535 27.072 26.759 1.00 17.43 85 LEU A CA 1
ATOM 640 C C . LEU A 1 85 ? 32.996 27.796 25.478 1.00 19.32 85 LEU A C 1
ATOM 641 O O . LEU A 1 85 ? 32.468 27.521 24.386 1.00 23.00 85 LEU A O 1
ATOM 646 N N . GLY A 1 86 ? 33.988 28.680 25.582 1.00 17.43 86 GLY A N 1
ATOM 647 C CA . GLY A 1 86 ? 34.488 29.410 24.414 1.00 16.77 86 GLY A CA 1
ATOM 648 C C . GLY A 1 86 ? 35.425 28.648 23.473 1.00 16.59 86 GLY A C 1
ATOM 649 O O . GLY A 1 86 ? 35.897 29.169 22.420 1.00 17.74 86 GLY A O 1
ATOM 650 N N . LEU A 1 87 ? 35.700 27.398 23.837 1.00 14.79 87 LEU A N 1
ATOM 651 C CA . LEU A 1 87 ? 36.644 26.613 23.041 1.00 16.29 87 LEU A CA 1
ATOM 652 C C . LEU A 1 87 ? 36.090 26.450 21.620 1.00 14.76 87 LEU A C 1
ATOM 653 O O . LEU A 1 87 ? 36.846 26.437 20.645 1.00 18.40 87 LEU A O 1
ATOM 658 N N . ASP A 1 88 ? 34.769 26.350 21.509 1.00 19.46 88 ASP A N 1
ATOM 659 C CA . ASP A 1 88 ? 34.122 26.285 20.199 1.00 19.43 88 ASP A CA 1
ATOM 660 C C . ASP A 1 88 ? 34.586 27.457 19.325 1.00 22.84 88 ASP A C 1
ATOM 661 O O . ASP A 1 88 ? 34.872 27.298 18.125 1.00 26.67 88 ASP A O 1
ATOM 666 N N . ASP A 1 89 ? 34.702 28.628 19.939 1.00 19.54 89 ASP A N 1
ATOM 667 C CA . ASP A 1 89 ? 35.038 29.842 19.201 1.00 17.13 89 ASP A CA 1
ATOM 668 C C . ASP A 1 89 ? 36.528 29.987 18.973 1.00 20.96 89 ASP A C 1
ATOM 669 O O . ASP A 1 89 ? 36.951 30.883 18.249 1.00 18.56 89 ASP A O 1
ATOM 674 N N . VAL A 1 90 ? 37.325 29.105 19.571 1.00 19.77 90 VAL A N 1
ATOM 675 C CA . VAL A 1 90 ? 38.744 29.029 19.171 1.00 20.65 90 VAL A CA 1
ATOM 676 C C . VAL A 1 90 ? 38.978 28.439 17.735 1.00 20.31 90 VAL A C 1
ATOM 677 O O . VAL A 1 90 ? 40.000 28.697 17.098 1.00 21.36 90 VAL A O 1
ATOM 681 N N . ARG A 1 91 ? 38.019 27.682 17.211 1.00 25.83 91 ARG A N 1
ATOM 682 C CA . ARG A 1 91 ? 38.213 26.956 15.943 1.00 25.31 91 ARG A CA 1
ATOM 683 C C . ARG A 1 91 ? 38.786 27.735 14.727 1.00 19.26 91 ARG A C 1
ATOM 684 O O . ARG A 1 91 ? 39.668 27.216 14.040 1.00 22.71 91 ARG A O 1
ATOM 692 N N . PRO A 1 92 ? 38.342 28.984 14.468 1.00 25.56 92 PRO A N 1
ATOM 693 C CA . PRO A 1 92 ? 38.927 29.640 13.285 1.00 29.19 92 PRO A CA 1
ATOM 694 C C . PRO A 1 92 ? 40.403 30.039 13.438 1.00 30.89 92 PRO A C 1
ATOM 695 O O . PRO A 1 92 ? 41.043 30.378 12.441 1.00 26.37 92 PRO A O 1
ATOM 699 N N . LEU A 1 93 ? 40.936 30.019 14.656 1.00 23.18 93 LEU A N 1
ATOM 700 C CA . LEU A 1 93 ? 42.360 30.286 14.840 1.00 23.11 93 LEU A CA 1
ATOM 701 C C . LEU A 1 93 ? 43.198 29.011 14.780 1.00 26.92 93 LEU A C 1
ATOM 702 O O . LEU A 1 93 ? 44.431 29.069 14.845 1.00 24.36 93 LEU A O 1
ATOM 707 N N . SER A 1 94 ? 42.539 27.861 14.663 1.00 20.15 94 SER A N 1
ATOM 708 C CA . SER A 1 94 ? 43.242 26.577 14.756 1.00 25.48 94 SER A CA 1
ATOM 709 C C . SER A 1 94 ? 43.579 25.951 13.404 1.00 32.39 94 SER A C 1
ATOM 710 O O . SER A 1 94 ? 44.158 24.861 13.344 1.00 29.16 94 SER A O 1
ATOM 713 N N . PHE A 1 95 ? 43.218 26.619 12.320 1.00 32.32 95 PHE A N 1
ATOM 714 C CA . PHE A 1 95 ? 43.485 26.050 11.004 1.00 36.84 95 PHE A CA 1
ATOM 715 C C . PHE A 1 95 ? 44.907 26.361 10.558 1.00 42.56 95 PHE A C 1
ATOM 716 O O . PHE A 1 95 ? 45.434 27.426 10.880 1.00 34.27 95 PHE A O 1
ATOM 724 N N . PRO A 1 96 ? 45.534 25.418 9.823 1.00 51.21 96 PRO A N 1
ATOM 725 C CA . PRO A 1 96 ? 46.938 25.477 9.396 1.00 51.91 96 PRO A CA 1
ATOM 726 C C . PRO A 1 96 ? 47.349 26.834 8.837 1.00 53.29 96 PRO A C 1
ATOM 727 O O . PRO A 1 96 ? 48.456 27.297 9.126 1.00 51.70 96 PRO A O 1
ATOM 731 N N . ARG A 1 97 ? 46.459 27.447 8.059 1.00 45.32 97 ARG A N 1
ATOM 732 C CA . ARG A 1 97 ? 46.673 28.775 7.497 1.00 50.81 97 ARG A CA 1
ATOM 733 C C . ARG A 1 97 ? 47.222 29.730 8.539 1.00 51.68 97 ARG A C 1
ATOM 734 O O . ARG A 1 97 ? 48.214 30.418 8.307 1.00 57.12 97 ARG A O 1
ATOM 742 N N . ILE A 1 98 ? 46.560 29.757 9.694 1.00 43.72 98 ILE A N 1
ATOM 743 C CA . ILE A 1 98 ? 46.901 30.677 10.771 1.00 40.18 98 ILE A CA 1
ATOM 744 C C . ILE A 1 98 ? 47.993 30.124 11.681 1.00 38.14 98 ILE A C 1
ATOM 745 O O . ILE A 1 98 ? 48.908 30.849 12.076 1.00 43.86 98 ILE A O 1
ATOM 750 N N . THR A 1 99 ? 47.900 28.843 12.013 1.00 33.21 99 THR A N 1
ATOM 751 C CA . THR A 1 99 ? 48.803 28.268 13.001 1.00 31.45 99 THR A CA 1
ATOM 752 C C . THR A 1 99 ? 50.210 28.136 12.447 1.00 45.04 99 THR A C 1
ATOM 753 O O . THR A 1 99 ? 51.191 28.345 13.158 1.00 46.72 99 THR A O 1
ATOM 757 N N . GLY A 1 100 ? 50.300 27.786 11.169 1.00 49.55 100 GLY A N 1
ATOM 758 C CA . GLY A 1 100 ? 51.579 27.522 10.543 1.00 50.01 100 GLY A CA 1
ATOM 759 C C . GLY A 1 100 ? 51.771 26.037 10.329 1.00 49.67 100 GLY A C 1
ATOM 760 O O . GLY A 1 100 ? 52.791 25.607 9.795 1.00 54.24 100 GLY A O 1
ATOM 761 N N . GLY A 1 101 ? 50.790 25.246 10.750 1.00 43.54 101 GLY A N 1
ATOM 762 C CA . GLY A 1 101 ? 50.831 23.818 10.514 1.00 42.11 101 GLY A CA 1
ATOM 763 C C . GLY A 1 101 ? 50.513 22.958 11.718 1.00 41.91 101 GLY A C 1
ATOM 764 O O . GLY A 1 101 ? 49.901 21.901 11.579 1.00 48.93 101 GLY A O 1
ATOM 765 N N . ALA A 1 102 ? 50.931 23.401 12.898 1.00 38.19 102 ALA A N 1
ATOM 766 C CA . ALA A 1 102 ? 50.723 22.626 14.117 1.00 37.86 102 ALA A CA 1
ATOM 767 C C . ALA A 1 102 ? 49.347 22.871 14.724 1.00 37.67 102 ALA A C 1
ATOM 768 O O . ALA A 1 102 ? 48.760 23.940 14.556 1.00 41.20 102 ALA A O 1
ATOM 770 N N . ARG A 1 103 ? 48.835 21.871 15.432 1.00 31.90 103 ARG A N 1
ATOM 771 C CA . ARG A 1 103 ? 47.620 22.054 16.210 1.00 31.07 103 ARG A CA 1
ATOM 772 C C . ARG A 1 103 ? 47.880 23.042 17.343 1.00 34.23 103 ARG A C 1
ATOM 773 O O . ARG A 1 103 ? 49.020 23.197 17.788 1.00 34.04 103 ARG A O 1
ATOM 781 N N . VAL A 1 104 ? 46.821 23.708 17.796 1.00 30.25 104 VAL A N 1
ATOM 782 C CA . VAL A 1 104 ? 46.872 24.529 19.010 1.00 25.43 104 VAL A CA 1
ATOM 783 C C . VAL A 1 104 ? 46.943 23.614 20.237 1.00 27.50 104 VAL A C 1
ATOM 784 O O . VAL A 1 104 ? 46.058 22.773 20.445 1.00 27.00 104 VAL A O 1
ATOM 788 N N . PRO A 1 105 ? 48.000 23.756 21.049 1.00 24.13 105 PRO A N 1
ATOM 789 C CA . PR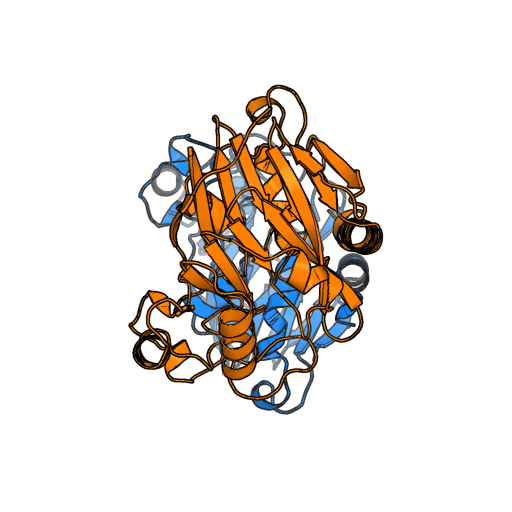O A 1 105 ? 48.085 22.905 22.237 1.00 26.26 105 PRO A CA 1
ATOM 790 C C . PRO A 1 105 ? 47.239 23.432 23.410 1.00 25.37 105 PRO A C 1
ATOM 791 O O . PRO A 1 105 ? 47.279 24.618 23.728 1.00 24.40 105 PRO A O 1
ATOM 795 N N . LEU A 1 106 ? 46.464 22.539 24.018 1.00 24.84 106 LEU A N 1
ATOM 796 C CA . LEU A 1 106 ? 45.692 22.834 25.219 1.00 23.35 106 LEU A CA 1
ATOM 797 C C . LEU A 1 106 ? 46.324 22.137 26.409 1.00 24.30 106 LEU A C 1
ATOM 798 O O . LEU A 1 106 ? 46.694 20.981 26.319 1.00 27.13 106 LEU A O 1
ATOM 803 N N . TYR A 1 107 ? 46.430 22.825 27.530 1.00 20.40 107 TYR A N 1
ATOM 804 C CA . TYR A 1 107 ? 47.041 22.227 28.707 1.00 21.93 107 TYR A CA 1
ATOM 805 C C . TYR A 1 107 ? 46.009 22.156 29.818 1.00 19.27 107 TYR A C 1
ATOM 806 O O . TYR A 1 107 ? 45.417 23.171 30.168 1.00 19.45 107 TYR A O 1
ATOM 815 N N . ALA A 1 108 ? 45.788 20.968 30.366 1.00 22.08 108 ALA A N 1
ATOM 816 C CA . ALA A 1 108 ? 44.795 20.842 31.433 1.00 23.04 108 ALA A CA 1
ATOM 817 C C . ALA A 1 108 ? 45.105 19.674 32.342 1.00 21.47 108 ALA A C 1
ATOM 818 O O . ALA A 1 108 ? 45.763 18.713 31.924 1.00 23.52 108 ALA A O 1
ATOM 820 N N . ASN A 1 109 ? 44.648 19.743 33.591 1.00 20.21 109 ASN A N 1
ATOM 821 C CA . ASN A 1 109 ? 44.777 18.581 34.462 1.00 24.32 109 ASN A CA 1
ATOM 822 C C . ASN A 1 109 ? 43.762 17.523 34.040 1.00 22.49 109 ASN A C 1
ATOM 823 O O . ASN A 1 109 ? 42.931 17.774 33.161 1.00 19.56 109 ASN A O 1
ATOM 828 N N . GLU A 1 110 ? 43.825 16.348 34.656 1.00 22.48 110 GLU A N 1
ATOM 829 C CA . GLU A 1 110 ? 42.997 15.228 34.212 1.00 24.52 110 GLU A CA 1
ATOM 830 C C . GLU A 1 110 ? 41.485 15.508 34.326 1.00 26.93 110 GLU A C 1
ATOM 831 O O . GLU A 1 110 ? 40.718 15.130 33.434 1.00 23.15 110 GLU A O 1
ATOM 837 N N . LYS A 1 111 ? 41.040 16.134 35.410 1.00 24.87 111 LYS A N 1
ATOM 838 C CA . LYS A 1 111 ? 39.597 16.357 35.552 1.00 31.29 111 LYS A CA 1
ATOM 839 C C . LYS A 1 111 ? 39.087 17.345 34.487 1.00 25.54 111 LYS A C 1
ATOM 840 O O . LYS A 1 111 ? 37.991 17.180 33.900 1.00 26.69 111 LYS A O 1
ATOM 846 N N . THR A 1 112 ? 39.907 18.353 34.204 1.00 17.80 112 THR A N 1
ATOM 847 C CA . THR A 1 112 ? 39.531 19.358 33.217 1.00 16.77 112 THR A CA 1
ATOM 848 C C . THR A 1 112 ? 39.546 18.751 31.800 1.00 20.40 112 THR A C 1
ATOM 849 O O . THR A 1 112 ? 38.640 18.999 30.992 1.00 20.71 112 THR A O 1
ATOM 853 N N . GLU A 1 113 ? 40.571 17.952 31.515 1.00 17.94 113 GLU A N 1
ATOM 854 C CA . GLU A 1 113 ? 40.644 17.213 30.265 1.00 21.03 113 GLU A CA 1
ATOM 855 C C . GLU A 1 113 ? 39.392 16.357 30.073 1.00 22.38 113 GLU A C 1
ATOM 856 O O . GLU A 1 113 ? 38.806 16.362 28.998 1.00 21.52 113 GLU A O 1
ATOM 862 N N . ARG A 1 114 ? 38.994 15.631 31.127 1.00 21.48 114 ARG A N 1
ATOM 863 C CA . ARG A 1 114 ? 37.808 14.761 31.090 1.00 21.93 114 ARG A CA 1
ATOM 864 C C . ARG A 1 114 ? 36.548 15.547 30.677 1.00 20.79 114 ARG A C 1
ATOM 865 O O . ARG A 1 114 ? 35.760 15.114 29.791 1.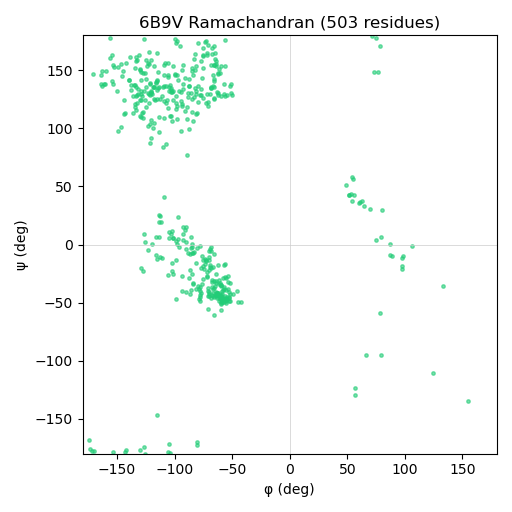00 22.46 114 ARG A O 1
ATOM 873 N N . VAL A 1 115 ? 36.362 16.701 31.316 1.00 21.17 115 VAL A N 1
ATOM 874 C CA . VAL A 1 115 ? 35.211 17.540 30.978 1.00 22.64 115 VAL A CA 1
ATOM 875 C C . VAL A 1 115 ? 35.288 18.090 29.544 1.00 21.86 115 VAL A C 1
ATOM 876 O O . VAL A 1 115 ? 34.293 18.065 28.808 1.00 18.97 115 VAL A O 1
ATOM 880 N N . LEU A 1 116 ? 36.452 18.591 29.144 1.00 17.82 116 LEU A N 1
ATOM 881 C CA . LEU A 1 116 ? 36.624 19.113 27.781 1.00 22.60 116 LEU A CA 1
ATOM 882 C C . LEU A 1 116 ? 36.345 18.068 26.693 1.00 25.13 116 LEU A C 1
ATOM 883 O O . LEU A 1 116 ? 35.642 18.352 25.709 1.00 20.72 116 LEU A O 1
ATOM 888 N N . LYS A 1 117 ? 36.899 16.870 26.854 1.00 21.51 117 LYS A N 1
ATOM 889 C CA . LYS A 1 117 ? 36.703 15.830 25.850 1.00 28.01 117 LYS A CA 1
ATOM 890 C C . LYS A 1 117 ? 35.249 15.382 25.816 1.00 29.60 117 LYS A C 1
ATOM 891 O O . LYS A 1 117 ? 34.733 15.011 24.754 1.00 26.75 117 LYS A O 1
ATOM 897 N N . HIS A 1 118 ? 34.588 15.412 26.971 1.00 23.05 118 HIS A N 1
ATOM 898 C CA . HIS A 1 118 ? 33.178 15.028 26.996 1.00 24.79 118 HIS A CA 1
ATOM 899 C C . HIS A 1 118 ? 32.293 16.082 26.317 1.00 29.83 118 HIS A C 1
ATOM 900 O O . HIS A 1 118 ? 31.548 15.781 25.375 1.00 28.68 118 HIS A O 1
ATOM 907 N N . VAL A 1 119 ? 32.393 17.321 26.789 1.00 25.56 119 VAL A N 1
ATOM 908 C CA . VAL A 1 119 ? 31.578 18.418 26.289 1.00 23.16 119 VAL A CA 1
ATOM 909 C C . VAL A 1 119 ? 31.859 18.700 24.818 1.00 25.89 119 VAL A C 1
ATOM 910 O O . VAL A 1 119 ? 30.937 18.939 24.041 1.00 26.49 119 VAL A O 1
ATOM 914 N N . PHE A 1 120 ? 33.131 18.674 24.437 1.00 20.48 120 PHE A N 1
ATOM 915 C CA . PHE A 1 120 ? 33.510 19.017 23.073 1.00 23.97 120 PHE A CA 1
ATOM 916 C C . PHE A 1 120 ? 33.962 17.780 22.327 1.00 29.44 120 PHE A C 1
ATOM 917 O O . PHE A 1 120 ? 34.929 17.819 21.568 1.00 28.59 120 PHE A O 1
ATOM 925 N N . LYS A 1 121 ? 33.238 16.687 22.543 1.00 28.23 121 LYS A N 1
ATOM 926 C CA . LYS A 1 121 ? 33.504 15.431 21.848 1.00 36.84 121 LYS A CA 1
ATOM 927 C C . LYS A 1 121 ? 33.498 15.587 20.319 1.00 46.18 121 LYS A C 1
ATOM 928 O O . LYS A 1 121 ? 34.194 14.852 19.616 1.00 48.63 121 LYS A O 1
ATOM 934 N N . TYR A 1 122 ? 32.724 16.547 19.811 1.00 52.67 122 TYR A N 1
ATOM 935 C CA . TYR A 1 122 ? 32.660 16.798 18.369 1.00 45.43 122 TYR A CA 1
ATOM 936 C C . TYR A 1 122 ? 33.920 17.494 17.848 1.00 45.77 122 TYR A C 1
ATOM 937 O O . TYR A 1 122 ? 34.173 17.500 16.646 1.00 46.11 122 TYR A O 1
ATOM 946 N N . ILE A 1 123 ? 34.706 18.081 18.747 1.00 42.67 123 ILE A N 1
ATOM 947 C CA . ILE A 1 123 ? 35.958 18.724 18.353 1.00 44.88 123 ILE A CA 1
ATOM 948 C C . ILE A 1 123 ? 37.093 17.705 18.306 1.00 55.38 123 ILE A C 1
ATOM 949 O O . ILE A 1 123 ? 37.934 17.732 17.407 1.00 60.53 123 ILE A O 1
ATOM 954 N N . PHE A 1 124 ? 37.100 16.793 19.271 1.00 56.75 124 PHE A N 1
ATOM 955 C CA . PHE A 1 124 ? 38.186 15.830 19.395 1.00 59.11 124 PHE A CA 1
ATOM 956 C C . PHE A 1 124 ? 37.944 14.575 18.558 1.00 63.77 124 PHE A C 1
ATOM 957 O O . PHE A 1 124 ? 36.865 13.982 18.600 1.00 70.74 124 PHE A O 1
ATOM 965 N N . GLN A 1 135 ? 43.417 20.336 14.579 1.00 63.21 135 GLN A N 1
ATOM 966 C CA . GLN A 1 135 ? 43.123 21.689 15.028 1.00 55.98 135 GLN A CA 1
ATOM 967 C C . GLN A 1 135 ? 43.725 21.919 16.410 1.00 48.41 135 GLN A C 1
ATOM 968 O O . GLN A 1 135 ? 44.544 22.820 16.595 1.00 45.97 135 GLN A O 1
ATOM 974 N N . VAL A 1 136 ? 43.318 21.099 17.378 1.00 38.12 136 VAL A N 1
ATOM 975 C CA . VAL A 1 136 ? 43.803 21.247 18.751 1.00 40.67 136 VAL A CA 1
ATOM 976 C C . VAL A 1 136 ? 44.299 19.915 19.314 1.00 44.34 136 VAL A C 1
ATOM 977 O O . VAL A 1 136 ? 43.833 18.849 18.907 1.00 46.89 136 VAL A O 1
ATOM 981 N N . GLU A 1 137 ? 45.255 19.973 20.239 1.00 36.57 137 GLU A N 1
ATOM 982 C CA . GLU A 1 137 ? 45.787 18.756 20.852 1.00 35.43 137 GLU A CA 1
ATOM 983 C C . GLU A 1 137 ? 45.899 18.913 22.361 1.00 34.89 137 GLU A C 1
ATOM 984 O O . GLU A 1 137 ? 46.336 19.955 22.837 1.00 37.14 137 GLU A O 1
ATOM 990 N N . MET A 1 138 ? 45.516 17.876 23.105 1.00 33.60 138 MET A N 1
ATOM 991 C CA . MET A 1 138 ? 45.547 17.914 24.571 1.00 34.60 138 MET A CA 1
ATOM 992 C C . MET A 1 138 ? 46.886 17.498 25.188 1.00 34.60 138 MET A C 1
ATOM 993 O O . MET A 1 138 ? 47.487 16.494 24.807 1.00 34.57 138 MET A O 1
ATOM 998 N N . HIS A 1 139 ? 47.316 18.263 26.185 1.00 33.26 139 HIS A N 1
ATOM 999 C CA . HIS A 1 139 ? 48.500 17.975 26.978 1.00 32.89 139 HIS A CA 1
ATOM 1000 C C . HIS A 1 139 ? 48.136 17.977 28.472 1.00 35.30 139 HIS A C 1
ATOM 1001 O O . HIS A 1 139 ? 47.468 18.904 28.976 1.00 27.75 139 HIS A O 1
ATOM 1008 N N . ARG A 1 140 ? 48.585 16.945 29.178 1.00 35.04 140 ARG A N 1
ATOM 1009 C CA . ARG A 1 140 ? 48.243 16.776 30.589 1.00 33.73 140 ARG A CA 1
ATOM 1010 C C . ARG A 1 140 ? 49.112 17.615 31.527 1.00 33.26 140 ARG A C 1
ATOM 1011 O O . ARG A 1 140 ? 50.338 17.586 31.457 1.00 39.70 140 ARG A O 1
ATOM 1019 N N . VAL A 1 141 ? 48.458 18.352 32.417 1.00 26.64 141 VAL A N 1
ATOM 1020 C CA . VAL A 1 141 ? 49.141 19.121 33.445 1.00 26.23 141 VAL A CA 1
ATOM 1021 C C . VAL A 1 141 ? 49.079 18.398 34.791 1.00 34.51 141 VAL A C 1
ATOM 1022 O O . VAL A 1 141 ? 47.998 18.067 35.276 1.00 30.67 141 VAL A O 1
ATOM 1026 N N . HIS A 1 142 ? 50.237 18.151 35.393 1.00 35.63 142 HIS A N 1
ATOM 1027 C CA . HIS A 1 142 ? 50.268 17.781 36.795 1.00 47.89 142 HIS A CA 1
ATOM 1028 C C . HIS A 1 142 ? 50.989 18.887 37.545 1.00 47.82 142 HIS A C 1
ATOM 1029 O O . HIS A 1 142 ? 50.901 20.052 37.164 1.00 54.87 142 HIS A O 1
ATOM 1036 N N . HIS A 1 143 ? 51.713 18.540 38.596 1.00 38.72 143 HIS A N 1
ATOM 1037 C CA . HIS A 1 143 ? 52.306 19.567 39.440 1.00 41.36 143 HIS A CA 1
ATOM 1038 C C . HIS A 1 143 ? 53.614 20.121 38.873 1.00 40.20 143 HIS A C 1
ATOM 1039 O O . HIS A 1 143 ? 54.070 21.189 39.281 1.00 44.00 143 HIS A O 1
ATOM 1046 N N . GLU A 1 144 ? 54.206 19.413 37.921 1.00 35.79 144 GLU A N 1
ATOM 1047 C CA . GLU A 1 144 ? 55.429 19.892 37.282 1.00 36.02 144 GLU A CA 1
ATOM 1048 C C . GLU A 1 144 ? 55.155 21.128 36.424 1.00 32.05 144 GLU A C 1
ATOM 1049 O O . GLU A 1 144 ? 54.038 21.321 35.946 1.00 31.48 144 GLU A O 1
ATOM 1055 N N . ALA A 1 145 ? 56.175 21.959 36.226 1.00 33.49 145 ALA A N 1
ATOM 1056 C CA . ALA A 1 145 ? 56.029 23.182 35.429 1.00 28.45 145 ALA A CA 1
ATOM 1057 C C . ALA A 1 145 ? 55.755 22.905 33.948 1.00 33.78 145 ALA A C 1
ATOM 1058 O O . ALA A 1 145 ? 56.247 21.936 33.371 1.00 35.81 145 ALA A O 1
ATOM 1060 N N . ILE A 1 146 ? 54.954 23.776 33.351 1.00 31.25 146 ILE A N 1
ATOM 1061 C CA . ILE A 1 146 ? 54.627 23.739 31.938 1.00 31.68 146 ILE A CA 1
ATOM 1062 C C . ILE A 1 146 ? 55.627 24.581 31.170 1.00 32.45 146 ILE A C 1
ATOM 1063 O O . ILE A 1 146 ? 55.671 25.797 31.346 1.00 32.22 146 ILE A O 1
ATOM 1068 N N . GLU A 1 147 ? 56.416 23.938 30.315 1.00 26.70 147 GLU A N 1
ATOM 1069 C CA . GLU A 1 147 ? 57.401 24.640 29.505 1.00 31.55 147 GLU A CA 1
ATOM 1070 C C . GLU A 1 147 ? 56.761 25.207 28.243 1.00 29.01 147 GLU A C 1
ATOM 1071 O O . GLU A 1 147 ? 56.413 24.463 27.329 1.00 32.26 147 GLU A O 1
ATOM 1077 N N . LEU A 1 148 ? 56.579 26.524 28.209 1.00 24.03 148 LEU A N 1
ATOM 1078 C CA . LEU A 1 148 ? 55.947 27.176 27.074 1.00 26.52 148 LEU A CA 1
ATOM 1079 C C . LEU A 1 148 ? 56.858 28.214 26.437 1.00 26.77 148 LEU A C 1
ATOM 1080 O O . LEU A 1 148 ? 57.036 29.318 26.965 1.00 27.74 148 LEU A O 1
ATOM 1085 N N . PHE A 1 149 ? 57.436 27.842 25.303 1.00 24.90 149 PHE A N 1
ATOM 1086 C CA . PHE A 1 149 ? 58.253 28.746 24.504 1.00 31.01 149 PHE A CA 1
ATOM 1087 C C . PHE A 1 149 ? 59.340 29.446 25.314 1.00 31.47 149 PHE A C 1
ATOM 1088 O O . PHE A 1 149 ? 59.568 30.639 25.158 1.00 30.94 149 PHE A O 1
ATOM 1096 N N . GLY A 1 150 ? 60.008 28.693 26.182 1.00 29.68 150 GLY A N 1
ATOM 1097 C CA . GLY A 1 150 ? 61.089 29.237 26.982 1.00 30.20 150 GLY A CA 1
ATOM 1098 C C . GLY A 1 150 ? 60.674 29.648 28.389 1.00 34.11 150 GLY A C 1
ATOM 1099 O O . GLY A 1 150 ? 61.515 29.795 29.266 1.00 32.03 150 GLY A O 1
ATOM 1100 N N . ALA A 1 151 ? 59.381 29.837 28.617 1.00 29.04 151 ALA A N 1
ATOM 1101 C CA . ALA A 1 151 ? 58.928 30.283 29.932 1.00 31.75 151 ALA A CA 1
ATOM 1102 C C . ALA A 1 151 ? 58.380 29.112 30.738 1.00 33.14 151 ALA A C 1
ATOM 1103 O O . ALA A 1 151 ? 57.919 28.129 30.169 1.00 36.80 151 ALA A O 1
ATOM 1105 N N . LYS A 1 152 ? 58.441 29.204 32.061 1.00 29.94 152 LYS A N 1
ATOM 1106 C CA . LYS A 1 152 ? 57.837 28.166 32.890 1.00 27.87 152 LYS A CA 1
ATOM 1107 C C . LYS A 1 152 ? 56.548 28.659 33.539 1.00 25.51 152 LYS A C 1
ATOM 1108 O O . LYS A 1 152 ? 56.531 29.688 34.210 1.00 24.28 152 LYS A O 1
ATOM 1114 N N . PHE A 1 153 ? 55.464 27.923 33.303 1.00 25.12 153 PHE A N 1
ATOM 1115 C CA . PHE A 1 153 ? 54.192 28.156 33.971 1.00 21.85 153 PHE A CA 1
ATOM 1116 C C . PHE A 1 153 ? 54.013 27.106 35.062 1.00 25.33 153 PHE A C 1
ATOM 1117 O O . PHE A 1 153 ? 53.828 25.928 34.779 1.00 28.15 153 PHE A O 1
ATOM 1125 N N . ILE A 1 154 ? 54.081 27.534 36.311 1.00 22.19 154 ILE A N 1
ATOM 1126 C CA . ILE A 1 154 ? 54.057 26.617 37.447 1.00 23.13 154 ILE A CA 1
ATOM 1127 C C . ILE A 1 154 ? 52.626 26.464 37.942 1.00 18.46 154 ILE A C 1
ATOM 1128 O O . ILE A 1 154 ? 52.004 27.449 38.308 1.00 22.47 154 ILE A O 1
ATOM 1133 N N . PRO A 1 155 ? 52.097 25.233 37.939 1.00 19.99 155 PRO A N 1
ATOM 1134 C CA . PRO A 1 155 ? 50.758 25.016 38.501 1.00 17.65 155 PRO A CA 1
ATOM 1135 C C . PRO A 1 155 ? 50.783 25.209 40.017 1.00 20.56 155 PRO A C 1
ATOM 1136 O O . PRO A 1 155 ? 51.686 24.713 40.698 1.00 24.66 155 PRO A O 1
ATOM 1140 N N . VAL A 1 156 ? 49.797 25.936 40.519 1.00 20.18 156 VAL A N 1
ATOM 1141 C CA . VAL A 1 156 ? 49.667 26.228 41.934 1.00 23.56 156 VAL A CA 1
ATOM 1142 C C . VAL A 1 156 ? 48.340 25.672 42.416 1.00 18.33 156 VAL A C 1
ATOM 1143 O O . VAL A 1 156 ? 47.291 26.202 42.065 1.00 16.91 156 VAL A O 1
ATOM 1147 N N . PRO A 1 157 ? 48.377 24.582 43.185 1.00 19.46 157 PRO A N 1
ATOM 1148 C CA . PRO A 1 157 ? 47.106 24.001 43.630 1.00 18.54 157 PRO A CA 1
ATOM 1149 C C . PRO A 1 157 ? 46.318 24.963 44.504 1.00 23.02 157 PRO A C 1
ATOM 1150 O O . PRO A 1 157 ? 46.888 25.541 45.429 1.00 20.40 157 PRO A O 1
ATOM 1154 N N . VAL A 1 158 ? 45.038 25.151 44.192 1.00 19.09 158 VAL A N 1
ATOM 1155 C CA . VAL A 1 158 ? 44.135 25.856 45.094 1.00 20.73 158 VAL A CA 1
ATOM 1156 C C . VAL A 1 158 ? 42.860 25.019 45.275 1.00 23.06 158 VAL A C 1
ATOM 1157 O O . VAL A 1 158 ? 42.595 24.102 44.490 1.00 21.35 158 VAL A O 1
ATOM 1161 N N . ILE A 1 159 ? 42.091 25.328 46.317 1.00 18.53 159 ILE A N 1
ATOM 1162 C CA . ILE A 1 159 ? 40.891 24.562 46.637 1.00 20.73 159 ILE A CA 1
ATOM 1163 C C . ILE A 1 159 ? 39.632 25.371 46.302 1.00 22.21 159 ILE A C 1
ATOM 1164 O O . ILE A 1 159 ? 39.436 26.469 46.807 1.00 20.92 159 ILE A O 1
ATOM 1169 N N . HIS A 1 160 ? 38.805 24.799 45.427 1.00 20.88 160 HIS A N 1
ATOM 1170 C CA . HIS A 1 160 ? 37.606 25.414 44.861 1.00 18.31 160 HIS A CA 1
ATOM 1171 C C . HIS A 1 160 ? 36.458 24.640 45.496 1.00 18.57 160 HIS A C 1
ATOM 1172 O O . HIS A 1 160 ? 35.991 23.636 44.948 1.00 22.35 160 HIS A O 1
ATOM 1179 N N . GLY A 1 161 ? 36.086 25.065 46.704 1.00 16.82 161 GLY A N 1
ATOM 1180 C CA . GLY A 1 161 ? 35.122 24.354 47.536 1.00 21.76 161 GLY A CA 1
ATOM 1181 C C . GLY A 1 161 ? 35.752 23.163 48.238 1.00 29.21 161 GLY A C 1
ATOM 1182 O O . GLY A 1 161 ? 36.323 23.287 49.316 1.00 26.46 161 GLY A O 1
ATOM 1183 N N . GLU A 1 162 ? 35.620 21.990 47.637 1.00 24.35 162 GLU A N 1
ATOM 1184 C CA . GLU A 1 162 ? 36.435 20.854 48.046 1.00 31.41 162 GLU A CA 1
ATOM 1185 C C . GLU A 1 162 ? 37.167 20.221 46.854 1.00 34.38 162 GLU A C 1
ATOM 1186 O O . GLU A 1 162 ? 37.777 19.159 46.997 1.00 35.28 162 GLU A O 1
ATOM 1192 N N . THR A 1 163 ? 37.119 20.874 45.690 1.00 29.35 163 THR A N 1
ATOM 1193 C CA . THR A 1 163 ? 37.798 20.343 44.503 1.00 27.32 163 THR A CA 1
ATOM 1194 C C . THR A 1 163 ? 39.153 21.021 44.287 1.00 28.65 163 THR A C 1
ATOM 1195 O O . THR A 1 163 ? 39.206 22.233 44.254 1.00 25.83 163 THR A O 1
ATOM 1199 N N . GLU A 1 164 ? 40.242 20.268 44.133 1.00 24.65 164 GLU A N 1
ATOM 1200 C CA . GLU A 1 164 ? 41.537 20.911 43.836 1.00 24.87 164 GLU A CA 1
ATOM 1201 C C . GLU A 1 164 ? 41.608 21.318 42.359 1.00 21.65 164 GLU A C 1
ATOM 1202 O O . GLU A 1 164 ? 41.339 20.508 41.478 1.00 25.42 164 GLU A O 1
ATOM 1208 N N . ILE A 1 165 ? 41.953 22.577 42.101 1.00 16.94 165 ILE A N 1
ATOM 1209 C CA . ILE A 1 165 ? 42.153 23.080 40.734 1.00 16.96 165 ILE A CA 1
ATOM 1210 C C . ILE A 1 165 ? 43.502 23.808 40.701 1.00 19.03 165 ILE A C 1
ATOM 1211 O O . ILE A 1 165 ? 44.221 23.818 41.702 1.00 21.88 165 ILE A O 1
ATOM 1216 N N . TYR A 1 166 ? 43.847 24.407 39.564 1.00 16.80 166 TYR A N 1
ATOM 1217 C CA . TYR A 1 166 ? 45.124 25.124 39.444 1.00 20.46 166 TYR A CA 1
ATOM 1218 C C . TYR A 1 166 ? 44.991 26.622 39.227 1.00 17.12 166 TYR A C 1
ATOM 1219 O O . TYR A 1 166 ? 44.143 27.090 38.459 1.00 16.72 166 TYR A O 1
ATOM 1228 N N . GLY A 1 167 ? 45.877 27.369 39.873 1.00 16.62 167 GLY A N 1
ATOM 1229 C CA . GLY A 1 167 ? 46.224 28.702 39.422 1.00 17.53 167 GLY A CA 1
ATOM 1230 C C . GLY A 1 167 ? 47.610 28.552 38.818 1.00 17.66 167 GLY A C 1
ATOM 1231 O O . GLY A 1 167 ? 48.133 27.445 38.785 1.00 20.48 167 GLY A O 1
ATOM 1232 N N . TYR A 1 168 ? 48.211 29.633 38.330 1.00 16.12 168 TYR A N 1
ATOM 1233 C CA . TYR A 1 168 ? 49.545 29.509 37.740 1.00 17.69 168 TYR A CA 1
ATOM 1234 C C . TYR A 1 168 ? 50.452 30.658 38.094 1.00 14.79 168 TYR A C 1
ATOM 1235 O O . TYR A 1 168 ? 50.016 31.792 38.142 1.00 19.18 168 TYR A O 1
ATOM 1244 N N . ARG A 1 169 ? 51.727 30.353 38.325 1.00 16.61 169 ARG A N 1
ATOM 1245 C CA . ARG A 1 169 ? 52.712 31.399 38.496 1.00 15.90 169 ARG A CA 1
ATOM 1246 C C . ARG A 1 169 ? 53.622 31.387 37.279 1.00 21.21 169 ARG A C 1
ATOM 1247 O O . ARG A 1 169 ? 54.059 30.335 36.828 1.00 20.43 169 ARG A O 1
ATOM 1255 N N . PHE A 1 170 ? 53.916 32.563 36.753 1.00 18.02 170 PHE A N 1
ATOM 1256 C CA . PHE A 1 170 ? 54.780 32.673 35.594 1.00 22.98 170 PHE A CA 1
ATOM 1257 C C . PHE A 1 170 ? 55.639 33.922 35.776 1.00 20.81 170 PHE A C 1
ATOM 1258 O O . PHE A 1 170 ? 55.125 35.045 35.802 1.00 22.15 170 PHE A O 1
ATOM 1266 N N . GLY A 1 171 ? 56.942 33.709 35.952 1.00 25.14 171 GLY A N 1
ATOM 1267 C CA . GLY A 1 171 ? 57.860 34.802 36.240 1.00 23.76 171 GLY A CA 1
ATOM 1268 C C . GLY A 1 171 ? 57.419 35.550 37.491 1.00 24.50 171 GLY A C 1
ATOM 1269 O O . GLY A 1 171 ? 57.133 34.935 38.521 1.00 24.74 171 GLY A O 1
ATOM 1270 N N . SER A 1 172 ? 57.325 36.872 37.398 1.00 21.99 172 SER A N 1
ATOM 1271 C CA . SER A 1 172 ? 56.924 37.673 38.556 1.00 23.87 172 SER A CA 1
ATOM 1272 C C . SER A 1 172 ? 55.408 37.878 38.645 1.00 22.10 172 SER A C 1
ATOM 1273 O O . SER A 1 172 ? 54.944 38.742 39.398 1.00 17.62 172 SER A O 1
ATOM 1276 N N . ALA A 1 173 ? 54.634 37.088 37.903 1.00 16.55 173 ALA A N 1
ATOM 1277 C CA . ALA A 1 173 ? 53.176 37.219 37.981 1.00 19.29 173 ALA A CA 1
ATOM 1278 C C . ALA A 1 173 ? 52.493 35.905 38.386 1.00 19.58 173 ALA A C 1
ATOM 1279 O O . ALA A 1 173 ? 53.047 34.834 38.180 1.00 22.31 173 ALA A O 1
ATOM 1281 N N . ALA A 1 174 ? 51.303 35.984 38.975 1.00 16.27 174 ALA A N 1
ATOM 1282 C CA . ALA A 1 174 ? 50.536 34.779 39.278 1.00 15.29 174 ALA A CA 1
ATOM 1283 C C . ALA A 1 174 ? 49.040 35.047 39.139 1.00 17.24 174 ALA A C 1
ATOM 1284 O O . ALA A 1 174 ? 48.541 36.140 39.420 1.00 16.38 174 ALA A O 1
ATOM 1286 N N . TYR A 1 175 ? 48.330 34.030 38.683 1.00 15.71 175 TYR A N 1
ATOM 1287 C CA . TYR A 1 175 ? 46.916 34.148 38.392 1.00 13.86 175 TYR A CA 1
ATOM 1288 C C . TYR A 1 175 ? 46.176 33.026 39.100 1.00 15.65 175 TYR A C 1
ATOM 1289 O O . TYR A 1 175 ? 46.346 31.847 38.766 1.00 14.83 175 TYR A O 1
ATOM 1298 N N . LEU A 1 176 ? 45.360 33.394 40.082 1.00 13.42 176 LEU A N 1
ATOM 1299 C CA . LEU A 1 176 ? 44.613 32.422 40.881 1.00 15.02 176 LEU A CA 1
ATOM 1300 C C . LEU A 1 176 ? 43.143 32.790 40.946 1.00 20.88 176 LEU A C 1
ATOM 1301 O O . LEU A 1 176 ? 42.776 33.743 41.623 1.00 25.66 176 LEU A O 1
ATOM 1306 N N . THR A 1 177 ? 42.297 32.02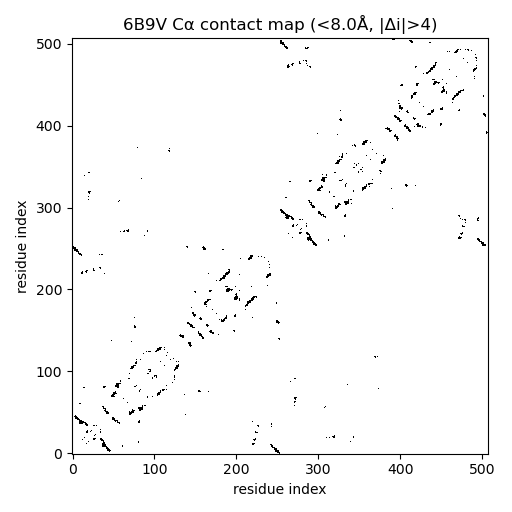5 40.286 1.00 16.04 177 THR A N 1
ATOM 1307 C CA . THR A 1 177 ? 40.867 32.329 40.317 1.00 16.67 177 THR A CA 1
ATOM 1308 C C . THR A 1 177 ? 40.100 31.133 40.865 1.00 15.14 177 THR A C 1
ATOM 1309 O O . THR A 1 177 ? 40.662 30.037 40.968 1.00 15.70 177 THR A O 1
ATOM 1313 N N . ASP A 1 178 ? 38.829 31.347 41.229 1.00 11.90 178 ASP A N 1
ATOM 1314 C CA . ASP A 1 178 ? 37.946 30.259 41.660 1.00 16.39 178 ASP A CA 1
ATOM 1315 C C . ASP A 1 178 ? 38.535 29.440 42.809 1.00 21.49 178 ASP A C 1
ATOM 1316 O O . ASP A 1 178 ? 38.705 28.220 42.702 1.00 18.24 178 ASP A O 1
ATOM 1321 N N . PHE A 1 179 ? 38.870 30.097 43.908 1.00 15.53 179 PHE A N 1
ATOM 1322 C CA . PHE A 1 179 ? 39.272 29.336 45.085 1.00 17.07 179 PHE A CA 1
ATOM 1323 C C . PHE A 1 179 ? 38.509 29.827 46.286 1.00 15.31 179 PHE A C 1
ATOM 1324 O O . PHE A 1 179 ? 38.135 31.014 46.357 1.00 15.18 179 PHE A O 1
ATOM 1332 N N . SER A 1 180 ? 38.295 28.905 47.214 1.00 17.03 180 SER A N 1
ATOM 1333 C CA . SER A 1 180 ? 37.798 29.240 48.542 1.00 22.75 180 SER A CA 1
ATOM 1334 C C . SER A 1 180 ? 38.954 29.202 49.534 1.00 18.52 180 SER A C 1
ATOM 1335 O O . SER A 1 180 ? 38.893 29.833 50.583 1.00 21.62 180 SER A O 1
ATOM 1338 N N . SER A 1 181 ? 40.013 28.468 49.212 1.00 18.53 181 SER A N 1
ATOM 1339 C CA . SER A 1 181 ? 41.201 28.485 50.079 1.00 20.43 181 SER A CA 1
ATOM 1340 C C . SER A 1 181 ? 42.465 28.091 49.318 1.00 22.66 181 SER A C 1
ATOM 1341 O O . SER A 1 181 ? 42.406 27.491 48.231 1.00 18.92 181 SER A O 1
ATOM 1344 N N . ILE A 1 182 ? 43.603 28.471 49.887 1.00 20.86 182 ILE A N 1
ATOM 1345 C CA . ILE A 1 182 ? 44.900 28.191 49.303 1.00 21.50 182 ILE A CA 1
ATOM 1346 C C . ILE A 1 182 ? 45.749 27.457 50.326 1.00 24.92 182 ILE A C 1
ATOM 1347 O O . ILE A 1 182 ? 46.025 27.988 51.414 1.00 23.63 182 ILE A O 1
ATOM 1352 N N . PRO A 1 183 ? 46.152 26.221 49.994 1.00 24.76 183 PRO A N 1
ATOM 1353 C CA . PRO A 1 183 ? 46.959 25.391 50.898 1.00 27.00 183 PRO A CA 1
ATOM 1354 C C . PRO A 1 183 ? 48.259 26.091 51.313 1.00 23.02 183 PRO A C 1
ATOM 1355 O O . PRO A 1 183 ? 48.760 26.942 50.571 1.00 21.37 183 PRO A O 1
ATOM 1359 N N . ASP A 1 184 ? 48.792 25.743 52.478 1.00 24.28 184 ASP A N 1
ATOM 1360 C CA . ASP A 1 184 ? 50.030 26.369 52.965 1.00 31.98 184 ASP A CA 1
ATOM 1361 C C . ASP A 1 184 ? 51.167 26.262 51.948 1.00 25.73 184 ASP A C 1
ATOM 1362 O O . ASP A 1 184 ? 51.876 27.249 51.645 1.00 28.31 184 ASP A O 1
ATOM 1367 N N . ALA A 1 185 ? 51.332 25.055 51.415 1.00 25.79 185 ALA A N 1
ATOM 1368 C CA . ALA A 1 185 ? 52.404 24.789 50.473 1.00 32.92 185 ALA A CA 1
ATOM 1369 C C . ALA A 1 185 ? 52.255 25.684 49.247 1.00 29.04 185 ALA A C 1
ATOM 1370 O O . ALA A 1 185 ? 53.253 26.109 48.666 1.00 24.96 185 ALA A O 1
ATOM 1372 N N . SER A 1 186 ? 51.018 26.004 48.866 1.00 22.75 186 SER A N 1
ATOM 1373 C CA . SER A 1 186 ? 50.809 26.910 47.741 1.00 22.92 186 SER A CA 1
ATOM 1374 C C . SER A 1 186 ? 51.070 28.370 48.115 1.00 19.25 186 SER A C 1
ATOM 1375 O O . SER A 1 186 ? 51.543 29.153 47.283 1.00 20.75 186 SER A O 1
ATOM 1378 N N . MET A 1 187 ? 50.762 28.744 49.353 1.00 21.33 187 MET A N 1
ATOM 1379 C CA . MET A 1 187 ? 51.033 30.103 49.796 1.00 22.68 187 MET A CA 1
ATOM 1380 C C . MET A 1 187 ? 52.526 30.360 49.684 1.00 24.50 187 MET A C 1
ATOM 1381 O O . MET A 1 187 ? 52.957 31.468 49.327 1.00 23.80 187 MET A O 1
ATOM 1386 N N . GLU A 1 188 ? 53.310 29.321 49.964 1.00 24.45 188 GLU A N 1
ATOM 1387 C CA . GLU A 1 188 ? 54.766 29.462 49.933 1.00 31.33 188 GLU A CA 1
ATOM 1388 C C . GLU A 1 188 ? 55.321 29.651 48.526 1.00 27.84 188 GLU A C 1
ATOM 1389 O O . GLU A 1 188 ? 56.451 30.107 48.369 1.00 29.05 188 GLU A O 1
ATOM 1395 N N . MET A 1 189 ? 54.521 29.310 47.517 1.00 20.89 189 MET A N 1
ATOM 1396 C CA . MET A 1 189 ? 54.919 29.429 46.110 1.00 25.66 189 MET A CA 1
ATOM 1397 C C . MET A 1 189 ? 54.631 30.819 45.551 1.00 22.87 189 MET A C 1
ATOM 1398 O O . MET A 1 189 ? 55.006 31.134 44.420 1.00 23.98 189 MET A O 1
ATOM 1403 N N . LEU A 1 190 ? 53.933 31.639 46.329 1.00 19.71 190 LEU A N 1
ATOM 1404 C CA . LEU A 1 190 ? 53.350 32.864 45.796 1.00 20.49 190 LEU A CA 1
ATOM 1405 C C . LEU A 1 190 ? 53.968 34.135 46.369 1.00 21.23 190 LEU A C 1
ATOM 1406 O O . LEU A 1 190 ? 53.370 35.199 46.296 1.00 21.61 190 LEU A O 1
ATOM 1411 N N . ARG A 1 191 ? 55.169 34.028 46.930 1.00 22.93 191 ARG A N 1
ATOM 1412 C CA . ARG A 1 191 ? 55.801 35.190 47.541 1.00 27.19 191 ARG A CA 1
ATOM 1413 C C . ARG A 1 191 ? 56.700 35.931 46.557 1.00 24.56 191 ARG A C 1
ATOM 1414 O O . ARG A 1 191 ? 57.214 35.349 45.604 1.00 23.82 191 ARG A O 1
ATOM 1422 N N . GLY A 1 192 ? 56.882 37.222 46.806 1.00 24.98 192 GLY A N 1
ATOM 1423 C CA . GLY A 1 192 ? 57.786 38.030 46.012 1.00 24.77 192 GLY A CA 1
ATOM 1424 C C . GLY A 1 192 ? 57.316 38.282 44.590 1.00 27.23 192 GLY A C 1
ATOM 1425 O O . GLY A 1 192 ? 58.139 38.430 43.695 1.00 24.96 192 GLY A O 1
ATOM 1426 N N . LEU A 1 193 ? 56.002 38.338 44.383 1.00 23.43 193 LEU A N 1
ATOM 1427 C CA . LEU A 1 193 ? 55.426 38.672 43.070 1.00 17.52 193 LEU A CA 1
ATOM 1428 C C . LEU A 1 193 ? 55.371 40.181 42.815 1.00 17.75 193 LEU A C 1
ATOM 1429 O O . LEU A 1 193 ? 55.236 40.964 43.753 1.00 17.69 193 LEU A O 1
ATOM 1434 N N . ASP A 1 194 ? 55.471 40.577 41.544 1.00 20.45 194 ASP A N 1
ATOM 1435 C CA . ASP A 1 194 ? 55.159 41.942 41.123 1.00 22.49 194 ASP A CA 1
ATOM 1436 C C . ASP A 1 194 ? 53.650 42.101 40.944 1.00 21.83 194 ASP A C 1
ATOM 1437 O O . ASP A 1 194 ? 53.072 43.142 41.275 1.00 17.95 194 ASP A O 1
ATOM 1442 N N . ILE A 1 195 ? 53.033 41.049 40.415 1.00 18.14 195 ILE A N 1
ATOM 1443 C CA . ILE A 1 195 ? 51.615 41.040 40.065 1.00 14.64 195 ILE A CA 1
ATOM 1444 C C . ILE A 1 195 ? 50.951 39.765 40.574 1.00 15.68 195 ILE A C 1
ATOM 1445 O O . ILE A 1 195 ? 51.418 38.653 40.290 1.00 17.27 195 ILE A O 1
ATOM 1450 N N . LEU A 1 196 ? 49.848 39.923 41.299 1.00 16.95 196 LEU A N 1
ATOM 1451 C CA . LEU A 1 196 ? 49.072 38.769 41.762 1.00 17.05 196 LEU A CA 1
ATOM 1452 C C . LEU A 1 196 ? 47.573 38.954 41.503 1.00 17.38 196 LEU A C 1
ATOM 1453 O O . LEU A 1 196 ? 47.002 39.988 41.855 1.00 20.37 196 LEU A O 1
ATOM 1458 N N . PHE A 1 197 ? 46.941 37.967 40.876 1.00 15.47 197 PHE A N 1
ATOM 1459 C CA . PHE A 1 197 ? 45.481 37.975 40.754 1.00 16.56 197 PHE A CA 1
ATOM 1460 C C . PHE A 1 197 ? 44.879 36.989 41.747 1.00 18.64 197 PHE A C 1
ATOM 1461 O O . PHE A 1 197 ? 45.349 35.864 41.855 1.00 15.51 197 PHE A O 1
ATOM 1469 N N . LEU A 1 198 ? 43.858 37.431 42.478 1.00 14.57 198 LEU A N 1
ATOM 1470 C CA . LEU A 1 198 ? 43.083 36.571 43.370 1.00 13.86 198 LEU A CA 1
ATOM 1471 C C . LEU A 1 198 ? 41.598 36.688 43.075 1.00 13.73 198 LEU A C 1
ATOM 1472 O O . LEU A 1 198 ? 41.116 37.749 42.711 1.00 13.37 198 LEU A O 1
ATOM 1477 N N . ASP A 1 199 ? 40.892 35.587 43.284 1.00 14.70 199 ASP A N 1
ATOM 1478 C CA . ASP A 1 199 ? 39.425 35.541 43.326 1.00 14.06 199 ASP A CA 1
ATOM 1479 C C . ASP A 1 199 ? 38.870 36.494 44.399 1.00 20.45 199 ASP A C 1
ATOM 1480 O O . ASP A 1 199 ? 39.336 36.470 45.540 1.00 17.32 199 ASP A O 1
ATOM 1485 N N . ALA A 1 200 ? 37.906 37.349 44.047 1.00 13.97 200 ALA A N 1
ATOM 1486 C CA . ALA A 1 200 ? 37.088 38.015 45.079 1.00 16.83 200 ALA A CA 1
ATOM 1487 C C . ALA A 1 200 ? 35.677 38.212 44.529 1.00 18.29 200 ALA A C 1
ATOM 1488 O O . ALA A 1 200 ? 35.418 39.116 43.721 1.00 17.77 200 ALA A O 1
ATOM 1490 N N . LEU A 1 201 ? 34.777 37.329 44.951 1.00 16.33 201 LEU A N 1
ATOM 1491 C CA . LEU A 1 201 ? 33.455 37.244 44.352 1.00 16.13 201 LEU A CA 1
ATOM 1492 C C . LEU A 1 201 ? 32.508 38.320 44.852 1.00 14.13 201 LEU A C 1
ATOM 1493 O O . LEU A 1 201 ? 31.794 38.938 44.065 1.00 18.41 201 LEU A O 1
ATOM 1498 N N . ARG A 1 202 ? 32.475 38.510 46.168 1.00 15.26 202 ARG A N 1
ATOM 1499 C CA . ARG A 1 202 ? 31.437 39.309 46.808 1.00 14.05 202 ARG A CA 1
ATOM 1500 C C . ARG A 1 202 ? 31.820 39.526 48.271 1.00 20.69 202 ARG A C 1
ATOM 1501 O O . ARG A 1 202 ? 32.878 39.073 48.702 1.00 15.92 202 ARG A O 1
ATOM 1509 N N . HIS A 1 203 ? 30.966 40.204 49.032 1.00 20.08 203 HIS A N 1
ATOM 1510 C CA . HIS A 1 203 ? 31.261 40.468 50.431 1.00 17.63 203 HIS A CA 1
ATOM 1511 C C . HIS A 1 203 ? 31.010 39.253 51.341 1.00 21.78 203 HIS A C 1
ATOM 1512 O O . HIS A 1 203 ? 31.783 38.998 52.264 1.00 21.51 203 HIS A O 1
ATOM 1519 N N . LYS A 1 204 ? 29.929 38.522 51.082 1.00 18.85 204 LYS A N 1
ATOM 1520 C CA . LYS A 1 204 ? 29.456 37.452 51.979 1.00 23.67 204 LYS A CA 1
ATOM 1521 C C . LYS A 1 204 ? 30.127 36.114 51.644 1.00 19.80 204 LYS A C 1
ATOM 1522 O O . LYS A 1 204 ? 30.346 35.815 50.466 1.00 18.68 204 LYS A O 1
ATOM 1528 N N . PRO A 1 205 ? 30.459 35.310 52.671 1.00 20.56 205 PRO A N 1
ATOM 1529 C CA . PRO A 1 205 ? 31.106 34.014 52.425 1.00 24.51 205 PRO A CA 1
ATOM 1530 C C . PRO A 1 205 ? 30.349 33.160 51.414 1.00 24.98 205 PRO A C 1
ATOM 1531 O O . PRO A 1 205 ? 29.127 33.119 51.458 1.00 21.54 205 PRO A O 1
ATOM 1535 N N . HIS A 1 206 ? 31.081 32.538 50.490 1.00 23.28 206 HIS A N 1
ATOM 1536 C CA . HIS A 1 206 ? 30.512 31.686 49.446 1.00 20.51 206 HIS A CA 1
ATOM 1537 C C . HIS A 1 206 ? 31.199 30.322 49.544 1.00 19.24 206 HIS A C 1
ATOM 1538 O O . HIS A 1 206 ? 32.390 30.254 49.837 1.00 19.67 206 HIS A O 1
ATOM 1545 N N . PRO A 1 207 ? 30.455 29.228 49.326 1.00 21.05 207 PRO A N 1
ATOM 1546 C CA . PRO A 1 207 ? 31.073 27.903 49.476 1.00 17.55 207 PRO A CA 1
ATOM 1547 C C . PRO A 1 207 ? 32.310 27.635 48.590 1.00 16.90 207 PRO A C 1
ATOM 1548 O O . PRO A 1 207 ? 33.154 26.842 48.997 1.00 23.74 207 PRO A O 1
ATOM 1552 N N . THR A 1 208 ? 32.426 28.250 47.416 1.00 17.77 208 THR A N 1
ATOM 1553 C CA . THR A 1 208 ? 33.518 27.866 46.517 1.00 17.57 208 THR A CA 1
ATOM 1554 C C . THR A 1 208 ? 34.388 29.028 46.067 1.00 16.14 208 THR A C 1
ATOM 1555 O O . THR A 1 208 ? 35.326 28.828 45.289 1.00 18.77 208 THR A O 1
ATOM 1559 N N . HIS A 1 209 ? 34.095 30.236 46.559 1.00 15.44 209 HIS A N 1
ATOM 1560 C CA . HIS A 1 209 ? 34.863 31.417 46.164 1.00 16.66 209 HIS A CA 1
ATOM 1561 C C . HIS A 1 209 ? 35.371 32.143 47.412 1.00 19.08 209 HIS A C 1
ATOM 1562 O O . HIS A 1 209 ? 35.105 31.714 48.529 1.00 18.39 209 HIS A O 1
ATOM 1569 N N . SER A 1 210 ? 36.140 33.208 47.220 1.00 15.51 210 SER A N 1
ATOM 1570 C CA . SER A 1 210 ? 36.695 33.969 48.338 1.00 19.89 210 SER A CA 1
ATOM 1571 C C . SER A 1 210 ? 35.995 35.323 48.430 1.00 19.15 210 SER A C 1
ATOM 1572 O O . SER A 1 210 ? 35.632 35.889 47.398 1.00 20.96 210 SER A O 1
ATOM 1575 N N . THR A 1 211 ? 35.813 35.835 49.650 1.00 20.28 211 THR A N 1
ATOM 1576 C CA . THR A 1 211 ? 35.238 37.160 49.851 1.00 22.91 211 THR A CA 1
ATOM 1577 C C . THR A 1 211 ? 36.281 38.247 49.692 1.00 19.69 211 THR A C 1
ATOM 1578 O O . THR A 1 211 ? 37.488 37.987 49.743 1.00 18.86 211 THR A O 1
ATOM 1582 N N . LEU A 1 212 ? 35.799 39.469 49.523 1.00 17.39 212 LEU A N 1
ATOM 1583 C CA . LEU A 1 212 ? 36.668 40.640 49.468 1.00 18.24 212 LEU A CA 1
ATOM 1584 C C . LEU A 1 212 ? 37.590 40.678 50.682 1.00 18.22 212 LEU A C 1
ATOM 1585 O O . LEU A 1 212 ? 38.803 40.858 50.542 1.00 18.61 212 LEU A O 1
ATOM 1590 N N . ASP A 1 213 ? 37.019 40.494 51.873 1.00 20.95 213 ASP A N 1
ATOM 1591 C CA . ASP A 1 213 ? 37.799 40.614 53.102 1.00 20.70 213 ASP A CA 1
ATOM 1592 C C . ASP A 1 213 ? 38.842 39.503 53.183 1.00 19.89 213 ASP A C 1
ATOM 1593 O O . ASP A 1 213 ? 40.002 39.728 53.566 1.00 19.78 213 ASP A O 1
ATOM 1598 N N . ASN A 1 214 ? 38.427 38.297 52.811 1.00 17.59 214 ASN A N 1
ATOM 1599 C CA . ASN A 1 214 ? 39.333 37.156 52.860 1.00 22.26 214 ASN A CA 1
ATOM 1600 C C . ASN A 1 214 ? 40.508 37.323 51.907 1.00 19.68 214 ASN A C 1
ATOM 1601 O O . ASN A 1 214 ? 41.662 37.017 52.240 1.00 17.77 214 ASN A O 1
ATOM 1606 N N . SER A 1 215 ? 40.210 37.836 50.720 1.00 16.02 215 SER A N 1
ATOM 1607 C CA . SER A 1 215 ? 41.232 37.983 49.697 1.00 18.94 215 SER A CA 1
ATOM 1608 C C . SER A 1 215 ? 42.145 39.154 50.014 1.00 17.30 215 SER A C 1
ATOM 1609 O O . SER A 1 215 ? 43.321 39.129 49.673 1.00 14.86 215 SER A O 1
ATOM 1612 N N . VAL A 1 216 ? 41.619 40.165 50.696 1.00 15.84 216 VAL A N 1
ATOM 1613 C CA . VAL A 1 216 ? 42.495 41.200 51.248 1.00 19.32 216 VAL A CA 1
ATOM 1614 C C . VAL A 1 216 ? 43.469 40.612 52.292 1.00 19.79 216 VAL A C 1
ATOM 1615 O O . VAL A 1 216 ? 44.664 40.946 52.289 1.00 18.56 216 VAL A O 1
ATOM 1619 N N . SER A 1 217 ? 42.981 39.742 53.182 1.00 20.96 217 SER A N 1
ATOM 1620 C CA . SER A 1 217 ? 43.879 39.092 54.153 1.00 27.64 217 SER A CA 1
ATOM 1621 C C . SER A 1 217 ? 44.991 38.262 53.502 1.00 25.45 217 SER A C 1
ATOM 1622 O O . SER A 1 217 ? 46.175 38.320 53.912 1.00 19.84 217 SER A O 1
ATOM 1625 N N . ILE A 1 218 ? 44.596 37.473 52.505 1.00 18.52 218 ILE A N 1
ATOM 1626 C CA . ILE A 1 218 ? 45.559 36.705 51.721 1.00 18.10 218 ILE A CA 1
ATOM 1627 C C . ILE A 1 218 ? 46.564 37.641 51.047 1.00 20.47 218 ILE A C 1
ATOM 1628 O O . ILE A 1 218 ? 47.782 37.410 51.096 1.00 18.89 218 ILE A O 1
ATOM 1633 N N . ALA A 1 219 ? 46.056 38.711 50.439 1.00 17.76 219 ALA A N 1
ATOM 1634 C CA . ALA A 1 219 ? 46.903 39.691 49.753 1.00 20.98 219 ALA A CA 1
ATOM 1635 C C . ALA A 1 219 ? 47.940 40.294 50.703 1.00 20.24 219 ALA A C 1
ATOM 1636 O O . ALA A 1 219 ? 49.100 40.512 50.331 1.00 21.23 219 ALA A O 1
ATOM 1638 N N . GLU A 1 220 ? 47.524 40.554 51.935 1.00 20.20 220 GLU A N 1
ATOM 1639 C CA . GLU A 1 220 ? 48.424 41.170 52.899 1.00 19.99 220 GLU A CA 1
ATOM 1640 C C . GLU A 1 220 ? 49.421 40.158 53.467 1.00 26.63 220 GLU A C 1
ATOM 1641 O O . GLU A 1 220 ? 50.476 40.537 53.981 1.00 27.58 220 GLU A O 1
ATOM 1647 N N . LYS A 1 221 ? 49.104 38.873 53.359 1.00 23.14 221 LYS A N 1
ATOM 1648 C CA . LYS A 1 221 ? 50.090 37.859 53.706 1.00 21.69 221 LYS A CA 1
ATOM 1649 C C . LYS A 1 221 ? 51.117 37.653 52.590 1.00 24.66 221 LYS A C 1
ATOM 1650 O O . LYS A 1 221 ? 52.301 37.423 52.863 1.00 21.79 221 LYS A O 1
ATOM 1656 N N . LEU A 1 222 ? 50.673 37.707 51.339 1.00 18.42 222 LEU A N 1
ATOM 1657 C CA . LEU A 1 222 ? 51.580 37.401 50.229 1.00 22.39 222 LEU A CA 1
ATOM 1658 C C . LEU A 1 222 ? 52.392 38.614 49.747 1.00 19.44 222 LEU A C 1
ATOM 1659 O O . LEU A 1 222 ? 53.443 38.447 49.125 1.00 23.60 222 LEU A O 1
ATOM 1664 N N . LYS A 1 223 ? 51.900 39.817 50.027 1.00 20.02 223 LYS A N 1
ATOM 1665 C CA . LYS A 1 223 ? 52.662 41.051 49.786 1.00 21.71 223 LYS A CA 1
ATOM 1666 C C . LYS A 1 223 ? 53.203 41.213 48.364 1.00 19.98 223 LYS A C 1
ATOM 1667 O O . LYS A 1 223 ? 54.351 41.606 48.182 1.00 20.62 223 LYS A O 1
ATOM 1673 N N . ALA A 1 224 ? 52.385 40.906 47.358 1.00 17.55 224 ALA A N 1
ATOM 1674 C CA . ALA A 1 224 ? 52.747 41.215 45.979 1.00 20.55 224 ALA A CA 1
ATOM 1675 C C . ALA A 1 224 ? 52.836 42.723 45.843 1.00 22.23 224 ALA A C 1
ATOM 1676 O O . ALA A 1 224 ? 52.205 43.439 46.623 1.00 18.44 224 ALA A O 1
ATOM 1678 N N . LYS A 1 225 ? 53.620 43.205 44.873 1.00 20.94 225 LYS A N 1
ATOM 1679 C CA . LYS A 1 225 ? 53.733 44.648 44.648 1.00 21.35 225 LYS A CA 1
ATOM 1680 C C . LYS A 1 225 ? 52.351 45.236 44.350 1.00 19.28 225 LYS A C 1
ATOM 1681 O O . LYS A 1 225 ? 51.948 46.241 44.938 1.00 18.46 225 LYS A O 1
ATOM 1687 N N . HIS A 1 226 ? 51.643 44.601 43.425 1.00 17.62 226 HIS A N 1
ATOM 1688 C CA . HIS A 1 226 ? 50.262 44.962 43.112 1.00 18.14 226 HIS A CA 1
ATOM 1689 C C . HIS A 1 226 ? 49.388 43.720 43.074 1.00 23.29 226 HIS A C 1
ATOM 1690 O O . HIS A 1 226 ? 49.720 42.729 42.404 1.00 17.10 226 HIS A O 1
ATOM 1697 N N . THR A 1 227 ? 48.268 43.777 43.787 1.00 16.53 227 THR A N 1
ATOM 1698 C CA . THR A 1 227 ? 47.336 42.661 43.805 1.00 13.92 227 THR A CA 1
ATOM 1699 C C . THR A 1 227 ? 46.029 43.113 43.134 1.00 17.13 227 THR A C 1
ATOM 1700 O O . THR A 1 227 ? 45.529 44.206 43.404 1.00 16.36 227 THR A O 1
ATOM 1704 N N . TYR A 1 228 ? 45.497 42.273 42.257 1.00 15.50 228 TYR A N 1
ATOM 1705 C CA . TYR A 1 228 ? 44.245 42.557 41.570 1.00 13.50 228 TYR A CA 1
ATOM 1706 C C . TYR A 1 228 ? 43.237 41.467 41.866 1.00 14.31 228 TYR A C 1
ATOM 1707 O O . TYR A 1 228 ? 43.583 40.286 41.876 1.00 16.05 228 TYR A O 1
ATOM 1716 N N . PHE A 1 229 ? 41.985 41.850 42.083 1.00 13.35 229 PHE A N 1
ATOM 1717 C CA . PHE A 1 229 ? 40.945 40.860 42.309 1.00 14.79 229 PHE A CA 1
ATOM 1718 C C . PHE A 1 229 ? 40.150 40.614 41.029 1.00 13.93 229 PHE A C 1
ATOM 1719 O O . PHE A 1 229 ? 39.922 41.535 40.228 1.00 15.18 229 PHE A O 1
ATOM 1727 N N . THR A 1 230 ? 39.692 39.383 40.858 1.00 12.37 230 THR A N 1
ATOM 1728 C CA . THR A 1 230 ? 38.927 39.050 39.644 1.00 11.42 230 THR A CA 1
ATOM 1729 C C . THR A 1 230 ? 37.797 38.086 40.014 1.00 12.62 230 THR A C 1
ATOM 1730 O O . THR A 1 230 ? 37.614 37.773 41.198 1.00 13.84 230 THR A O 1
ATOM 1734 N N . HIS A 1 231 ? 37.036 37.634 39.015 1.00 13.64 231 HIS A N 1
ATOM 1735 C CA . HIS A 1 231 ? 35.839 36.792 39.203 1.00 12.52 231 HIS A CA 1
ATOM 1736 C C . HIS A 1 231 ? 34.762 37.551 39.998 1.00 13.26 231 HIS A C 1
ATOM 1737 O O . HIS A 1 231 ? 34.004 36.975 40.768 1.00 16.57 231 HIS A O 1
ATOM 1744 N N . ILE A 1 232 ? 34.671 38.845 39.723 1.00 15.61 232 ILE A N 1
ATOM 1745 C CA . ILE A 1 232 ? 33.876 39.781 40.512 1.00 14.67 232 ILE A CA 1
ATOM 1746 C C . ILE A 1 232 ? 32.392 39.760 40.130 1.00 17.72 232 ILE A C 1
ATOM 1747 O O . ILE A 1 232 ? 32.067 39.781 38.944 1.00 13.07 232 ILE A O 1
ATOM 1752 N N . SER A 1 233 ? 31.515 39.738 41.135 1.00 14.87 233 SER A N 1
ATOM 1753 C CA . SER A 1 233 ? 30.058 39.721 40.920 1.00 15.29 233 SER A CA 1
ATOM 1754 C C . SER A 1 233 ? 29.436 41.114 41.052 1.00 18.10 233 SER A C 1
ATOM 1755 O O . SER A 1 233 ? 30.119 42.077 41.413 1.00 15.07 233 SER A O 1
ATOM 1758 N N . HIS A 1 234 ? 28.132 41.233 40.782 1.00 13.12 234 HIS A N 1
ATOM 1759 C CA . HIS A 1 234 ? 27.473 42.533 40.907 1.00 15.16 234 HIS A CA 1
ATOM 1760 C C . HIS A 1 234 ? 27.369 43.030 42.351 1.00 16.84 234 HIS A C 1
ATOM 1761 O O . HIS A 1 234 ? 26.903 44.144 42.616 1.00 16.49 234 HIS A O 1
ATOM 1768 N N . ASP A 1 235 ? 27.840 42.222 43.289 1.00 13.76 235 ASP A N 1
ATOM 1769 C CA . ASP A 1 235 ? 27.878 42.633 44.687 1.00 18.93 235 ASP A CA 1
ATOM 1770 C C . ASP A 1 235 ? 28.908 43.733 44.943 1.00 23.14 235 ASP A C 1
ATOM 1771 O O . ASP A 1 235 ? 28.834 44.412 45.962 1.00 19.62 235 ASP A O 1
ATOM 1776 N N . LEU A 1 236 ? 29.878 43.887 44.037 1.00 18.66 236 LEU A N 1
ATOM 1777 C CA . LEU A 1 236 ? 30.998 44.803 44.258 1.00 18.36 236 LEU A CA 1
ATOM 1778 C C . LEU A 1 236 ? 31.068 45.929 43.218 1.00 16.18 236 LEU A C 1
ATOM 1779 O O . LEU A 1 236 ? 31.499 45.699 42.083 1.00 18.82 236 LEU A O 1
ATOM 1784 N N . PRO A 1 237 ? 30.671 47.153 43.607 1.00 17.52 237 PRO A N 1
ATOM 1785 C CA . PRO A 1 237 ? 30.769 48.333 42.729 1.00 21.29 237 PRO A CA 1
ATOM 1786 C C . PRO A 1 237 ? 32.231 48.658 42.460 1.00 23.38 237 PRO A C 1
ATOM 1787 O O . PRO A 1 237 ? 33.016 48.644 43.407 1.00 18.48 237 PRO A O 1
ATOM 1791 N N . HIS A 1 238 ? 32.609 48.955 41.222 1.00 17.72 238 HIS A N 1
ATOM 1792 C CA . HIS A 1 238 ? 34.040 49.024 40.918 1.00 19.77 238 HIS A CA 1
ATOM 1793 C C . HIS A 1 238 ? 34.747 50.173 41.648 1.00 17.49 238 HIS A C 1
ATOM 1794 O O . HIS A 1 238 ? 35.654 49.948 42.463 1.00 16.30 238 HIS A O 1
ATOM 1801 N N . GLU A 1 239 ? 34.322 51.400 41.380 1.00 18.34 239 GLU A N 1
ATOM 1802 C CA . GLU A 1 239 ? 35.041 52.562 41.857 1.00 18.87 239 GLU A CA 1
ATOM 1803 C C . GLU A 1 239 ? 34.883 52.701 43.368 1.00 24.76 239 GLU A C 1
ATOM 1804 O O . GLU A 1 239 ? 35.840 53.022 44.074 1.00 20.52 239 GLU A O 1
ATOM 1810 N N . GLU A 1 240 ? 33.682 52.439 43.868 1.00 18.67 240 GLU A N 1
ATOM 1811 C CA . GLU A 1 240 ? 33.430 52.620 45.288 1.00 20.84 240 GLU A CA 1
ATOM 1812 C C . GLU A 1 240 ? 34.262 51.631 46.103 1.00 20.88 240 GLU A C 1
ATOM 1813 O O . GLU A 1 240 ? 34.756 51.981 47.173 1.00 20.72 240 GLU A O 1
ATOM 1819 N N . THR A 1 241 ? 34.418 50.412 45.584 1.00 18.92 241 THR A N 1
ATOM 1820 C CA . THR A 1 241 ? 35.225 49.391 46.248 1.00 23.33 241 THR A CA 1
ATOM 1821 C C . THR A 1 241 ? 36.693 49.755 46.170 1.00 19.44 241 THR A C 1
ATOM 1822 O O . THR A 1 241 ? 37.409 49.634 47.154 1.00 27.48 241 THR A O 1
ATOM 1826 N N . ASN A 1 242 ? 37.149 50.198 45.000 1.00 18.16 242 ASN A N 1
ATOM 1827 C CA . ASN A 1 242 ? 38.571 50.511 44.851 1.00 25.41 242 ASN A CA 1
ATOM 1828 C C . ASN A 1 242 ? 39.000 51.714 45.680 1.00 30.67 242 ASN A C 1
ATOM 1829 O O . ASN A 1 242 ? 40.144 51.788 46.135 1.00 28.21 242 ASN A O 1
ATOM 1834 N N . ARG A 1 243 ? 38.080 52.647 45.887 1.00 28.09 243 ARG A N 1
ATOM 1835 C CA . ARG A 1 243 ? 38.376 53.812 46.716 1.00 36.23 243 ARG A CA 1
ATOM 1836 C C . ARG A 1 243 ? 38.653 53.397 48.163 1.00 36.76 243 ARG A C 1
ATOM 1837 O O . ARG A 1 243 ? 39.367 54.090 48.894 1.00 42.91 243 ARG A O 1
ATOM 1845 N N . GLN A 1 244 ? 38.104 52.256 48.570 1.00 29.88 244 GLN A N 1
ATOM 1846 C CA . GLN A 1 244 ? 38.177 51.832 49.965 1.00 29.83 244 GLN A CA 1
ATOM 1847 C C . GLN A 1 244 ? 39.277 50.794 50.273 1.00 30.73 244 GLN A C 1
ATOM 1848 O O . GLN A 1 244 ? 39.582 50.567 51.440 1.00 26.17 244 GLN A O 1
ATOM 1854 N N . LEU A 1 245 ? 39.868 50.175 49.249 1.00 25.22 245 LEU A N 1
ATOM 1855 C CA . LEU A 1 245 ? 40.865 49.112 49.452 1.00 18.85 245 LEU A CA 1
ATOM 1856 C C . LEU A 1 245 ? 42.241 49.656 49.846 1.00 19.80 245 LEU A C 1
ATOM 1857 O O . LEU A 1 245 ? 42.554 50.811 49.575 1.00 25.73 245 LEU A O 1
ATOM 1862 N N . PRO A 1 246 ? 43.071 48.818 50.491 1.00 21.01 246 PRO A N 1
ATOM 1863 C CA . PRO A 1 246 ? 44.426 49.248 50.854 1.00 23.39 246 PRO A CA 1
ATOM 1864 C C . PRO A 1 246 ? 45.286 49.548 49.636 1.00 30.12 246 PRO A C 1
ATOM 1865 O O . PRO A 1 246 ? 45.047 48.970 48.574 1.00 20.85 246 PRO A O 1
ATOM 1869 N N . ALA A 1 247 ? 46.280 50.422 49.796 1.00 27.09 247 ALA A N 1
ATOM 1870 C CA . ALA A 1 247 ? 47.247 50.670 48.731 1.00 29.71 247 ALA A CA 1
ATOM 1871 C C . ALA A 1 247 ? 47.816 49.352 48.222 1.00 26.32 247 ALA A C 1
ATOM 1872 O O . ALA A 1 247 ? 48.093 48.445 49.000 1.00 26.58 247 ALA A O 1
ATOM 1874 N N . GLY A 1 248 ? 47.953 49.239 46.911 1.00 24.04 248 GLY A N 1
ATOM 1875 C CA . GLY A 1 248 ? 48.518 48.037 46.324 1.00 29.64 248 GLY A CA 1
ATOM 1876 C C . GLY A 1 248 ? 47.523 46.922 46.052 1.00 27.05 248 GLY A C 1
ATOM 1877 O O . GLY A 1 248 ? 47.911 45.855 45.569 1.00 22.32 248 GLY A O 1
ATOM 1878 N N . ILE A 1 249 ? 46.251 47.163 46.369 1.00 19.97 249 ILE A N 1
ATOM 1879 C CA . ILE A 1 249 ? 45.194 46.175 46.183 1.00 17.56 249 ILE A CA 1
ATOM 1880 C C . ILE A 1 249 ? 44.017 46.814 45.447 1.00 22.84 249 ILE A C 1
ATOM 1881 O O . ILE A 1 249 ? 43.505 47.842 45.879 1.00 19.96 249 ILE A O 1
ATOM 1886 N N . GLN A 1 250 ? 43.603 46.244 44.319 1.00 16.45 250 GLN A N 1
ATOM 1887 C CA . GLN A 1 250 ? 42.495 46.840 43.563 1.00 13.75 250 GLN A CA 1
ATOM 1888 C C . GLN A 1 250 ? 41.669 45.767 42.873 1.00 16.21 250 GLN A C 1
ATOM 1889 O O . GLN A 1 250 ? 42.188 44.690 42.577 1.00 14.57 250 GLN A O 1
ATOM 1895 N N . LEU A 1 251 ? 40.395 46.053 42.582 1.00 12.87 251 LEU A N 1
ATOM 1896 C CA . LEU A 1 251 ? 39.662 45.207 41.644 1.00 12.25 251 LEU A CA 1
ATOM 1897 C C . LEU A 1 251 ? 40.257 45.383 40.252 1.00 15.59 251 LEU A C 1
ATOM 1898 O O . LEU A 1 251 ? 40.534 46.518 39.831 1.00 13.00 251 LEU A O 1
ATOM 1903 N N . ALA A 1 252 ? 40.456 44.278 39.537 1.00 12.46 252 ALA A N 1
ATOM 1904 C CA . ALA A 1 252 ? 40.788 44.368 38.105 1.00 15.45 252 ALA A CA 1
ATOM 1905 C C . ALA A 1 252 ? 39.625 44.938 37.288 1.00 14.77 252 ALA A C 1
ATOM 1906 O O . ALA A 1 252 ? 38.508 45.093 37.796 1.00 15.43 252 ALA A O 1
ATOM 1908 N N . HIS A 1 253 ? 39.885 45.240 36.014 1.00 13.93 253 HIS A N 1
ATOM 1909 C CA . HIS A 1 253 ? 38.806 45.596 35.090 1.00 14.85 253 HIS A CA 1
ATOM 1910 C C . HIS A 1 253 ? 39.097 45.000 33.716 1.00 16.54 253 HIS A C 1
ATOM 1911 O O . HIS A 1 253 ? 40.255 44.684 33.395 1.00 12.94 253 HIS A O 1
ATOM 1918 N N . ASP A 1 254 ? 38.046 44.811 32.926 1.00 12.38 254 ASP A N 1
ATOM 1919 C CA . ASP A 1 254 ? 38.219 44.298 31.563 1.00 16.05 254 ASP A CA 1
ATOM 1920 C C . ASP A 1 254 ? 39.109 45.242 30.761 1.00 16.29 254 ASP A C 1
ATOM 1921 O O . ASP A 1 254 ? 38.823 46.439 30.681 1.00 16.53 254 ASP A O 1
ATOM 1926 N N . GLY A 1 255 ? 40.162 44.716 30.139 1.00 14.54 255 GLY A N 1
ATOM 1927 C CA . GLY A 1 255 ? 41.027 45.541 29.315 1.00 14.40 255 GLY A CA 1
ATOM 1928 C C . GLY A 1 255 ? 42.297 45.999 30.018 1.00 18.52 255 GLY A C 1
ATOM 1929 O O . GLY A 1 255 ? 43.207 46.533 29.388 1.00 15.85 255 GLY A O 1
ATOM 1930 N N . LEU A 1 256 ? 42.369 45.780 31.325 1.00 15.43 256 LEU A N 1
ATOM 1931 C CA . LEU A 1 256 ? 43.574 46.119 32.083 1.00 18.62 256 LEU A CA 1
ATOM 1932 C C . LEU A 1 256 ? 44.818 45.435 31.517 1.00 16.25 256 LEU A C 1
ATOM 1933 O O . LEU A 1 256 ? 44.831 44.220 31.329 1.00 15.22 256 LEU A O 1
ATOM 1938 N N . LYS A 1 257 ? 45.861 46.212 31.247 1.00 15.83 257 LYS A N 1
ATOM 1939 C CA . LYS A 1 257 ? 47.120 45.650 30.779 1.00 19.00 257 LYS A CA 1
ATOM 1940 C C . LYS A 1 257 ? 48.226 45.945 31.788 1.00 20.27 257 LYS A C 1
ATOM 1941 O O . LYS A 1 257 ? 48.339 47.060 32.277 1.00 19.50 257 LYS A O 1
ATOM 1947 N N . LEU A 1 258 ? 49.043 44.939 32.076 1.00 15.09 258 LEU A N 1
ATOM 1948 C CA . LEU A 1 258 ? 50.073 45.031 33.098 1.00 18.00 258 LEU A CA 1
ATOM 1949 C C . LEU A 1 258 ? 51.388 44.480 32.593 1.00 24.79 258 LEU A C 1
ATOM 1950 O O . LEU A 1 258 ? 51.417 43.411 31.991 1.00 16.56 258 LEU A O 1
ATOM 1955 N N . GLU A 1 259 ? 52.476 45.193 32.860 1.00 29.10 259 GLU A N 1
ATOM 1956 C CA . GLU A 1 259 ? 53.794 44.759 32.415 1.00 29.11 259 GLU A CA 1
ATOM 1957 C C . GLU A 1 259 ? 54.488 44.028 33.547 1.00 27.01 259 GLU A C 1
ATOM 1958 O O . GLU A 1 259 ? 54.350 44.406 34.705 1.00 27.62 259 GLU A O 1
ATOM 1964 N N . PHE A 1 260 ? 55.217 42.966 33.224 1.00 26.41 260 PHE A N 1
ATOM 1965 C CA . PHE A 1 260 ? 55.973 42.246 34.249 1.00 24.22 260 PHE A CA 1
ATOM 1966 C C . PHE A 1 260 ? 57.172 41.550 33.614 1.00 26.43 260 PHE A C 1
ATOM 1967 O O . PHE A 1 260 ? 57.410 41.699 32.422 1.00 26.25 260 PHE A O 1
ATOM 1975 N N . GLU A 1 261 ? 57.951 40.824 34.408 1.00 29.08 261 GLU A N 1
ATOM 1976 C CA . GLU A 1 261 ? 59.154 40.209 33.872 1.00 32.84 261 GLU A CA 1
ATOM 1977 C C . GLU A 1 261 ? 59.065 38.698 33.898 1.00 34.44 261 GLU A C 1
ATOM 1978 O O . GLU A 1 261 ? 58.430 38.112 34.780 1.00 32.68 261 GLU A O 1
ATOM 1984 N N . LEU A 1 262 ? 59.724 38.085 32.919 1.00 29.22 262 LEU A N 1
ATOM 1985 C CA . LEU A 1 262 ? 59.651 36.649 32.684 1.00 30.90 262 LEU A CA 1
ATOM 1986 C C . LEU A 1 262 ? 61.010 36.125 32.208 1.00 37.59 262 LEU A C 1
ATOM 1987 O O . LEU A 1 262 ? 61.545 36.627 31.226 1.00 46.32 262 LEU A O 1
ATOM 1992 N N . CYS A 1 263 ? 61.576 35.132 32.890 1.00 35.70 263 CYS A N 1
ATOM 1993 C CA . CYS A 1 263 ? 62.840 34.556 32.424 1.00 37.72 263 CYS A CA 1
ATOM 1994 C C . CYS A 1 263 ? 62.620 33.618 31.234 1.00 41.91 263 CYS A C 1
ATOM 1995 O O . CYS A 1 263 ? 61.777 32.714 31.288 1.00 41.73 263 CYS A O 1
ATOM 1998 N N . LEU A 1 264 ? 63.393 33.862 30.174 1.00 41.68 264 LEU A N 1
ATOM 1999 C CA . LEU A 1 264 ? 63.271 33.202 28.869 1.00 47.49 264 LEU A CA 1
ATOM 2000 C C . LEU A 1 264 ? 61.873 33.351 28.277 1.00 59.34 264 LEU A C 1
ATOM 2001 O O . LEU A 1 264 ? 61.671 34.094 27.313 1.00 61.78 264 LEU A O 1
ATOM 2006 N N . ARG B 1 4 ? -0.208 42.692 15.431 1.00 103.34 4 ARG B N 1
ATOM 2007 C CA . ARG B 1 4 ? -0.298 41.843 16.599 1.00 88.90 4 ARG B CA 1
ATOM 2008 C C . ARG B 1 4 ? 1.060 41.331 17.162 1.00 69.51 4 ARG B C 1
ATOM 2009 O O . ARG B 1 4 ? 1.274 41.456 18.331 1.00 66.92 4 ARG B O 1
ATOM 2017 N N . ALA B 1 5 ? 1.952 40.769 16.348 1.00 54.66 5 ALA B N 1
ATOM 2018 C CA . ALA B 1 5 ? 3.160 40.155 16.892 1.00 37.27 5 ALA B CA 1
ATOM 2019 C C . ALA B 1 5 ? 4.425 40.805 16.332 1.00 41.04 5 ALA B C 1
ATOM 2020 O O . ALA B 1 5 ? 4.398 41.409 15.256 1.00 35.18 5 ALA B O 1
ATOM 2022 N N . THR B 1 6 ? 5.535 40.654 17.049 1.00 38.00 6 THR B N 1
ATOM 2023 C CA . THR B 1 6 ? 6.798 41.260 16.621 1.00 38.64 6 THR B CA 1
ATOM 2024 C C . THR B 1 6 ? 7.933 40.243 16.601 1.00 37.68 6 THR B C 1
ATOM 2025 O O . THR B 1 6 ? 8.142 39.523 17.568 1.00 37.31 6 THR B O 1
ATOM 2029 N N . LEU B 1 7 ? 8.655 40.186 15.487 1.00 30.52 7 LEU B N 1
ATOM 2030 C CA . LEU B 1 7 ? 9.858 39.382 15.383 1.00 29.11 7 LEU B CA 1
ATOM 2031 C C . LEU B 1 7 ? 11.072 40.295 15.511 1.00 24.68 7 LEU B C 1
ATOM 2032 O O . LEU B 1 7 ? 11.144 41.333 14.861 1.00 30.43 7 LEU B O 1
ATOM 2037 N N . THR B 1 8 ? 12.029 39.899 16.347 1.00 24.54 8 THR B N 1
ATOM 2038 C CA . THR B 1 8 ? 13.270 40.640 16.515 1.00 21.12 8 THR B CA 1
ATOM 2039 C C . THR B 1 8 ? 14.472 39.761 16.180 1.00 22.83 8 THR B C 1
ATOM 2040 O O . THR B 1 8 ? 14.597 38.652 16.693 1.00 23.12 8 THR B O 1
ATOM 2044 N N . VAL B 1 9 ? 15.351 40.263 15.319 1.00 21.03 9 VAL B N 1
ATOM 2045 C CA . VAL B 1 9 ? 16.572 39.548 14.973 1.00 18.27 9 VAL B CA 1
ATOM 2046 C C . VAL B 1 9 ? 17.608 39.796 16.064 1.00 21.62 9 VAL B C 1
ATOM 2047 O O . VAL B 1 9 ? 18.096 40.916 16.227 1.00 19.81 9 VAL B O 1
ATOM 2051 N N . LEU B 1 10 ? 17.931 38.744 16.812 1.00 16.70 10 LEU B N 1
ATOM 2052 C CA . LEU B 1 10 ? 18.954 38.830 17.852 1.00 15.81 10 LEU B CA 1
ATOM 2053 C C . LEU B 1 10 ? 20.353 38.633 17.260 1.00 17.09 10 LEU B C 1
ATOM 2054 O O . LEU B 1 10 ? 21.335 39.195 17.750 1.00 17.51 10 LEU B O 1
ATOM 2059 N N . GLY B 1 11 ? 20.440 37.805 16.224 1.00 17.24 11 GLY B N 1
ATOM 2060 C CA . GLY B 1 11 ? 21.676 37.634 15.474 1.00 15.08 11 GLY B CA 1
ATOM 2061 C C . GLY B 1 11 ? 21.362 37.204 14.047 1.00 19.64 11 GLY B C 1
ATOM 2062 O O . GLY B 1 11 ? 20.461 36.389 13.827 1.00 20.36 11 GLY B O 1
ATOM 2063 N N . SER B 1 12 ? 22.087 37.780 13.089 1.00 16.62 12 SER B N 1
ATOM 2064 C CA . SER B 1 12 ? 21.908 37.513 11.664 1.00 17.04 12 SER B CA 1
ATOM 2065 C C . SER B 1 12 ? 23.127 36.808 11.070 1.00 22.04 12 SER B C 1
ATOM 2066 O O . SER B 1 12 ? 23.205 36.633 9.861 1.00 18.25 12 SER B O 1
ATOM 2069 N N . GLY B 1 13 ? 24.077 36.421 11.914 1.00 16.06 13 GLY B N 1
ATOM 2070 C CA . GLY B 1 13 ? 25.366 35.941 11.429 1.00 18.39 13 GLY B CA 1
ATOM 2071 C C . GLY B 1 13 ? 25.492 34.435 11.303 1.00 20.55 13 GLY B C 1
ATOM 2072 O O . GLY B 1 13 ? 24.607 33.694 11.736 1.00 17.99 13 GLY B O 1
ATOM 2073 N N . THR B 1 14 ? 26.587 33.982 10.691 1.00 14.95 14 THR B N 1
ATOM 2074 C CA . THR B 1 14 ? 26.850 32.559 10.548 1.00 16.77 14 THR B CA 1
ATOM 2075 C C . THR B 1 14 ? 27.449 31.996 11.850 1.00 17.21 14 THR B C 1
ATOM 2076 O O . THR B 1 14 ? 27.459 32.678 12.902 1.00 17.26 14 THR B O 1
ATOM 2080 N N . SER B 1 15 ? 27.933 30.760 11.792 1.00 14.58 15 SER B N 1
ATOM 2081 C CA . SER B 1 15 ? 28.248 30.034 13.029 1.00 22.08 15 SER B CA 1
ATOM 2082 C C . SER B 1 15 ? 29.405 30.675 13.792 1.00 18.10 15 SER B C 1
ATOM 2083 O O . SER B 1 15 ? 29.442 30.630 15.029 1.00 18.03 15 SER B O 1
ATOM 2086 N N . MET B 1 16 ? 30.341 31.293 13.071 1.00 17.74 16 MET B N 1
ATOM 2087 C CA . MET B 1 16 ? 31.438 31.979 13.756 1.00 18.66 16 MET B CA 1
ATOM 2088 C C . MET B 1 16 ? 31.236 33.503 13.783 1.00 18.00 16 MET B C 1
ATOM 2089 O O . MET B 1 16 ? 32.135 34.254 14.154 1.00 16.60 16 MET B O 1
ATOM 2094 N N . GLY B 1 17 ? 30.039 33.955 13.420 1.00 14.35 17 GLY B N 1
ATOM 2095 C CA . GLY B 1 17 ? 29.748 35.378 13.430 1.00 13.32 17 GLY B CA 1
ATOM 2096 C C . GLY B 1 17 ? 30.448 36.181 12.341 1.00 16.44 17 GLY B C 1
ATOM 2097 O O . GLY B 1 17 ? 31.178 35.638 11.524 1.00 16.65 17 GLY B O 1
ATOM 2098 N N . VAL B 1 18 ? 30.189 37.482 12.329 1.00 14.83 18 VAL B N 1
ATOM 2099 C CA . VAL B 1 18 ? 30.914 38.438 11.509 1.00 13.89 18 VAL B CA 1
ATOM 2100 C C . VAL B 1 18 ? 31.231 39.628 12.411 1.00 13.61 18 VAL B C 1
ATOM 2101 O O . VAL B 1 18 ? 30.320 40.218 12.992 1.00 16.01 18 VAL B O 1
ATOM 2105 N N . PRO B 1 19 ? 32.521 39.958 12.574 1.00 14.32 19 PRO B N 1
ATOM 2106 C CA . PRO B 1 19 ? 33.712 39.346 11.956 1.00 18.13 19 PRO B CA 1
ATOM 2107 C C . PRO B 1 19 ? 33.991 37.918 12.408 1.00 21.95 19 PRO B C 1
ATOM 2108 O O . PRO B 1 19 ? 33.448 37.457 13.419 1.00 19.79 19 PRO B O 1
ATOM 2112 N N . THR B 1 20 ? 34.834 37.228 11.650 1.00 15.55 20 THR B N 1
ATOM 2113 C CA . THR B 1 20 ? 35.416 35.956 12.091 1.00 15.37 20 THR B CA 1
ATOM 2114 C C . THR B 1 20 ? 36.756 36.294 12.713 1.00 20.16 20 THR B C 1
ATOM 2115 O O . THR B 1 20 ? 37.537 37.038 12.125 1.00 20.72 20 THR B O 1
ATOM 2119 N N . ILE B 1 21 ? 37.025 35.773 13.903 1.00 17.21 21 ILE B N 1
ATOM 2120 C CA . ILE B 1 21 ? 38.274 36.105 14.567 1.00 15.88 21 ILE B CA 1
ATOM 2121 C C . ILE B 1 21 ? 39.467 35.741 13.699 1.00 21.21 21 ILE B C 1
ATOM 2122 O O . ILE B 1 21 ? 39.469 34.713 13.026 1.00 20.54 21 ILE B O 1
ATOM 2127 N N . GLY B 1 22 ? 40.450 36.635 13.676 1.00 23.45 22 GLY B N 1
ATOM 2128 C CA . GLY B 1 22 ? 41.697 36.377 12.994 1.00 21.05 22 GLY B CA 1
ATOM 2129 C C . GLY B 1 22 ? 41.664 36.746 11.521 1.00 27.85 22 GLY B C 1
ATOM 2130 O O . GLY B 1 22 ? 42.701 36.723 10.880 1.00 28.34 22 GLY B O 1
ATOM 2131 N N . CYS B 1 23 ? 40.484 37.071 10.988 1.00 21.35 23 CYS B N 1
ATOM 2132 C CA . CYS B 1 23 ? 40.337 37.356 9.552 1.00 19.31 23 CYS B CA 1
ATOM 2133 C C . CYS B 1 23 ? 40.604 38.811 9.217 1.00 20.87 23 CYS B C 1
ATOM 2134 O O . CYS B 1 23 ? 40.100 39.710 9.892 1.00 24.62 23 CYS B O 1
ATOM 2137 N N . ASP B 1 24 ? 41.350 39.038 8.139 1.00 21.68 24 ASP B N 1
ATOM 2138 C CA . ASP B 1 24 ? 41.695 40.388 7.727 1.00 32.40 24 ASP B CA 1
ATOM 2139 C C . ASP B 1 24 ? 40.866 40.922 6.561 1.00 26.01 24 ASP B C 1
ATOM 2140 O O . ASP B 1 24 ? 41.169 42.001 6.061 1.00 27.15 24 ASP B O 1
ATOM 2145 N N . CYS B 1 25 ? 39.852 40.181 6.115 1.00 24.91 25 CYS B N 1
ATOM 2146 C CA . CYS B 1 25 ? 39.100 40.604 4.923 1.00 30.73 25 CYS B CA 1
ATOM 2147 C C . CYS B 1 25 ? 38.363 41.922 5.192 1.00 26.33 25 CYS B C 1
ATOM 2148 O O . CYS B 1 25 ? 38.215 42.344 6.343 1.00 21.01 25 CYS B O 1
ATOM 2151 N N . ALA B 1 26 ? 37.900 42.573 4.132 1.00 19.42 26 ALA B N 1
ATOM 2152 C CA . ALA B 1 26 ? 37.304 43.903 4.259 1.00 25.01 26 ALA B CA 1
ATOM 2153 C C . ALA B 1 26 ? 36.040 43.890 5.111 1.00 25.31 26 ALA B C 1
ATOM 2154 O O . ALA B 1 26 ? 35.828 44.773 5.942 1.00 21.98 26 ALA B O 1
ATOM 2156 N N . VAL B 1 27 ? 35.202 42.882 4.916 1.00 18.65 27 VAL B N 1
ATOM 2157 C CA . VAL B 1 27 ? 33.954 42.799 5.664 1.00 18.07 27 VAL B CA 1
ATOM 2158 C C . VAL B 1 27 ? 34.246 42.605 7.154 1.00 22.36 27 VAL B C 1
ATOM 2159 O O . VAL B 1 27 ? 33.560 43.159 8.003 1.00 18.33 27 VAL B O 1
ATOM 2163 N N . CYS B 1 28 ? 35.300 41.863 7.473 1.00 20.48 28 CYS B N 1
ATOM 2164 C CA . CYS B 1 28 ? 35.622 41.639 8.877 1.00 19.31 28 CYS B CA 1
ATOM 2165 C C . CYS B 1 28 ? 36.214 42.898 9.518 1.00 22.29 28 CYS B C 1
ATOM 2166 O O . CYS B 1 28 ? 36.299 42.987 10.739 1.00 22.86 28 CYS B O 1
ATOM 2169 N N . SER B 1 29 ? 36.577 43.879 8.693 1.00 21.72 29 SER B N 1
ATOM 2170 C CA . SER B 1 29 ? 37.047 45.177 9.178 1.00 29.21 29 SER B CA 1
ATOM 2171 C C . SER B 1 29 ? 36.065 46.311 8.877 1.00 25.10 29 SER B C 1
ATOM 2172 O O . SER B 1 29 ? 36.445 47.472 8.905 1.00 21.78 29 SER B O 1
ATOM 2175 N N . SER B 1 30 ? 34.806 45.971 8.610 1.00 20.01 30 SER B N 1
ATOM 2176 C CA . SER B 1 30 ? 33.839 46.933 8.068 1.00 25.14 30 SER B CA 1
ATOM 2177 C C . SER B 1 30 ? 33.495 48.073 9.030 1.00 26.18 30 SER B C 1
ATOM 2178 O O . SER B 1 30 ? 33.357 47.864 10.225 1.00 22.62 30 SER B O 1
ATOM 2181 N N . SER B 1 31 ? 33.354 49.278 8.489 1.00 24.93 31 SER B N 1
ATOM 2182 C CA . SER B 1 31 ? 32.865 50.411 9.263 1.00 29.03 31 SER B CA 1
AT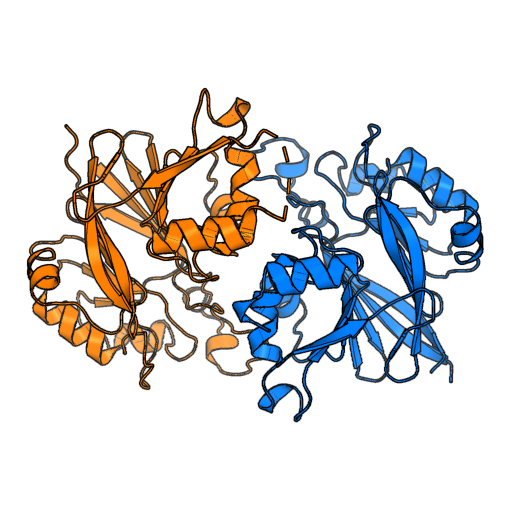OM 2183 C C . SER B 1 31 ? 31.330 50.459 9.267 1.00 33.11 31 SER B C 1
ATOM 2184 O O . SER B 1 31 ? 30.735 51.319 9.918 1.00 32.99 31 SER B O 1
ATOM 2187 N N . ASP B 1 32 ? 30.707 49.533 8.533 1.00 25.86 32 ASP B N 1
ATOM 2188 C CA . ASP B 1 32 ? 29.244 49.381 8.484 1.00 24.65 32 ASP B CA 1
ATOM 2189 C C . ASP B 1 32 ? 28.748 48.516 9.648 1.00 26.97 32 ASP B C 1
ATOM 2190 O O . ASP B 1 32 ? 29.059 47.326 9.718 1.00 20.00 32 ASP B O 1
ATOM 2195 N N . PRO B 1 33 ? 27.973 49.110 10.571 1.00 24.87 33 PRO B N 1
ATOM 2196 C CA . PRO B 1 33 ? 27.451 48.370 11.728 1.00 30.21 33 PRO B CA 1
ATOM 2197 C C . PRO B 1 33 ? 26.644 47.125 11.338 1.00 27.12 33 PRO B C 1
ATOM 2198 O O . PRO B 1 33 ? 26.593 46.159 12.099 1.00 25.23 33 PRO B O 1
ATOM 2202 N N . HIS B 1 34 ? 26.031 47.145 10.161 1.00 20.17 34 HIS B N 1
ATOM 2203 C CA . HIS B 1 34 ? 25.199 46.026 9.729 1.00 26.08 34 HIS B CA 1
ATOM 2204 C C . HIS B 1 34 ? 26.052 44.817 9.348 1.00 23.50 34 HIS B C 1
ATOM 2205 O O . HIS B 1 34 ? 25.538 43.708 9.187 1.00 20.99 34 HIS B O 1
ATOM 2212 N N . ASP B 1 35 ? 27.355 45.043 9.193 1.00 22.70 35 ASP B N 1
ATOM 2213 C CA . ASP B 1 35 ? 28.295 43.959 8.932 1.00 22.98 35 ASP B CA 1
ATOM 2214 C C . ASP B 1 35 ? 28.752 43.288 10.213 1.00 21.42 35 ASP B C 1
ATOM 2215 O O . ASP B 1 35 ? 29.570 42.374 10.172 1.00 19.11 35 ASP B O 1
ATOM 2220 N N . ARG B 1 36 ? 28.243 43.757 11.351 1.00 17.31 36 ARG B N 1
ATOM 2221 C CA . ARG B 1 36 ? 28.543 43.146 12.645 1.00 19.86 36 ARG B CA 1
ATOM 2222 C C . ARG B 1 36 ? 27.376 42.229 13.009 1.00 19.89 36 ARG B C 1
ATOM 2223 O O . ARG B 1 36 ? 26.249 42.694 13.174 1.00 21.44 36 ARG B O 1
ATOM 2231 N N . ARG B 1 37 ? 27.646 40.927 13.113 1.00 15.16 37 ARG B N 1
ATOM 2232 C CA . ARG B 1 37 ? 26.581 39.925 13.182 1.00 16.95 37 ARG B CA 1
ATOM 2233 C C . ARG B 1 37 ? 26.847 38.872 14.242 1.00 17.59 37 ARG B C 1
ATOM 2234 O O . ARG B 1 37 ? 27.803 38.072 14.119 1.00 15.38 37 ARG B O 1
ATOM 2242 N N . LEU B 1 38 ? 26.007 38.866 15.277 1.00 16.57 38 LEU B N 1
ATOM 2243 C CA . LEU B 1 38 ? 26.054 37.816 16.294 1.00 16.29 38 LEU B CA 1
ATOM 2244 C C . LEU B 1 38 ? 25.453 36.533 15.739 1.00 16.12 38 LEU B C 1
ATOM 2245 O O . LEU B 1 38 ? 24.892 36.540 14.646 1.00 18.12 38 LEU B O 1
ATOM 2250 N N . ARG B 1 39 ? 25.614 35.417 16.454 1.00 15.30 39 ARG B N 1
ATOM 2251 C CA . ARG B 1 39 ? 25.144 34.117 15.970 1.00 13.61 39 ARG B CA 1
ATOM 2252 C C . ARG B 1 39 ? 23.600 34.049 15.808 1.00 15.39 39 ARG B C 1
ATOM 2253 O O . ARG B 1 39 ? 22.916 34.851 16.371 1.00 19.67 39 ARG B O 1
ATOM 2261 N N . PRO B 1 40 ? 23.068 33.144 14.988 1.00 16.75 40 PRO B N 1
ATOM 2262 C CA . PRO B 1 40 ? 21.690 33.321 14.487 1.00 17.13 40 PRO B CA 1
ATOM 2263 C C . PRO B 1 40 ? 20.564 32.930 15.440 1.00 17.78 40 PRO B C 1
ATOM 2264 O O . PRO B 1 40 ? 20.464 31.772 15.867 1.00 18.44 40 PRO B O 1
ATOM 2268 N N . SER B 1 41 ? 19.694 33.894 15.723 1.00 21.78 41 SER B N 1
ATOM 2269 C CA . SER B 1 41 ? 18.549 33.665 16.606 1.00 17.48 41 SER B CA 1
ATOM 2270 C C . SER B 1 41 ? 17.526 34.774 16.423 1.00 17.61 41 SER B C 1
ATOM 2271 O O . SER B 1 41 ? 17.876 35.919 16.118 1.00 21.00 41 SER B O 1
ATOM 2274 N N . VAL B 1 42 ? 16.259 34.449 16.622 1.00 21.65 42 VAL B N 1
ATOM 2275 C CA . VAL B 1 42 ? 15.235 35.482 16.635 1.00 22.76 42 VAL B CA 1
ATOM 2276 C C . VAL B 1 42 ? 14.319 35.278 17.828 1.00 27.65 42 VAL B C 1
ATOM 2277 O O . VAL B 1 42 ? 14.272 34.197 18.430 1.00 21.10 42 VAL B O 1
ATOM 2281 N N . MET B 1 43 ? 13.603 36.333 18.178 1.00 19.17 43 MET B N 1
ATOM 2282 C CA . MET B 1 43 ? 12.627 36.231 19.232 1.00 22.81 43 MET B CA 1
ATOM 2283 C C . MET B 1 43 ? 11.279 36.727 18.707 1.00 25.74 43 MET B C 1
ATOM 2284 O O . MET B 1 43 ? 11.224 37.591 17.829 1.00 25.97 43 MET B O 1
ATOM 2289 N N . VAL B 1 44 ? 10.200 36.135 19.203 1.00 21.86 44 VAL B N 1
ATOM 2290 C CA . VAL B 1 44 ? 8.848 36.460 18.776 1.00 26.15 44 VAL B CA 1
ATOM 2291 C C . VAL B 1 44 ? 8.034 36.895 19.996 1.00 30.46 44 VAL B C 1
ATOM 2292 O O . VAL B 1 44 ? 7.917 36.159 20.976 1.00 29.47 44 VAL B O 1
ATOM 2296 N N . GLN B 1 45 ? 7.500 38.107 19.952 1.00 29.99 45 GLN B N 1
ATOM 2297 C CA . GLN B 1 45 ? 6.706 38.616 21.063 1.00 28.33 45 GLN B CA 1
ATOM 2298 C C . GLN B 1 45 ? 5.259 38.795 20.659 1.00 31.79 45 GLN B C 1
ATOM 2299 O O . GLN B 1 45 ? 4.962 39.311 19.580 1.00 33.52 45 GLN B O 1
ATOM 2305 N N . TYR B 1 46 ? 4.366 38.349 21.535 1.00 30.98 46 TYR B N 1
ATOM 2306 C CA . TYR B 1 46 ? 2.931 38.521 21.320 1.00 31.59 46 TYR B CA 1
ATOM 2307 C C . TYR B 1 46 ? 2.176 38.314 22.621 1.00 36.77 46 TYR B C 1
ATOM 2308 O O . TYR B 1 46 ? 2.473 37.383 23.362 1.00 35.93 46 TYR B O 1
ATOM 2317 N N . ASP B 1 47 ? 1.203 39.184 22.884 1.00 44.49 47 ASP B N 1
ATOM 2318 C CA . ASP B 1 47 ? 0.298 39.037 24.024 1.00 45.79 47 ASP B CA 1
ATOM 2319 C C . ASP B 1 47 ? 1.046 38.936 25.355 1.00 44.85 47 ASP B C 1
ATOM 2320 O O . ASP B 1 47 ? 0.710 38.114 26.208 1.00 49.15 47 ASP B O 1
ATOM 2325 N N . GLY B 1 48 ? 2.068 39.770 25.519 1.00 38.86 48 GLY B N 1
ATOM 2326 C CA . GLY B 1 48 ? 2.863 39.774 26.734 1.00 40.05 48 GLY B CA 1
ATOM 2327 C C . GLY B 1 48 ? 3.825 38.607 26.836 1.00 38.89 48 GLY B C 1
ATOM 2328 O O . GLY B 1 48 ? 4.523 38.457 27.830 1.00 36.74 48 GLY B O 1
ATOM 2329 N N . LYS B 1 49 ? 3.881 37.786 25.792 1.00 36.77 49 LYS B N 1
ATOM 2330 C CA . LYS B 1 49 ? 4.741 36.606 25.793 1.00 35.04 49 LYS B CA 1
ATOM 2331 C C . LYS B 1 49 ? 5.983 36.773 24.917 1.00 29.45 49 LYS B C 1
ATOM 2332 O O . LYS B 1 49 ? 5.988 37.548 23.948 1.00 34.40 49 LYS B O 1
ATOM 2338 N N . LEU B 1 50 ? 7.010 35.996 25.251 1.00 27.82 50 LEU B N 1
ATOM 2339 C CA . LEU B 1 50 ? 8.281 36.023 24.545 1.00 28.68 50 LEU B CA 1
ATOM 2340 C C . LEU B 1 50 ? 8.734 34.596 24.243 1.00 31.08 50 LEU B C 1
ATOM 2341 O O . LEU B 1 50 ? 9.014 33.813 25.153 1.00 32.99 50 LEU B O 1
ATOM 2346 N N . VAL B 1 51 ? 8.818 34.275 22.956 1.00 27.09 51 VAL B N 1
ATOM 2347 C CA . VAL B 1 51 ? 9.251 32.959 22.505 1.00 26.91 51 VAL B CA 1
ATOM 2348 C C . VAL B 1 51 ? 10.587 33.089 21.798 1.00 24.44 51 VAL B C 1
ATOM 2349 O O . VAL B 1 51 ? 10.728 33.871 20.863 1.00 24.76 51 VAL B O 1
ATOM 2353 N N . LEU B 1 52 ? 11.570 32.322 22.250 1.00 22.67 52 LEU B N 1
ATOM 2354 C CA . LEU B 1 52 ? 12.909 32.416 21.711 1.00 21.68 52 LEU B CA 1
ATOM 2355 C C . LEU B 1 52 ? 13.209 31.257 20.765 1.00 20.89 52 LEU B C 1
ATOM 2356 O O . LEU B 1 52 ? 12.950 30.098 21.093 1.00 26.42 52 LEU B O 1
ATOM 2361 N N . ILE B 1 53 ? 13.741 31.557 19.582 1.00 21.51 53 ILE B N 1
ATOM 2362 C CA . ILE B 1 53 ? 14.186 30.483 18.701 1.00 19.12 53 ILE B CA 1
ATOM 2363 C C . ILE B 1 53 ? 15.711 30.387 18.743 1.00 22.34 53 ILE B C 1
ATOM 2364 O O . ILE B 1 53 ? 16.405 31.294 18.279 1.00 20.29 53 ILE B O 1
ATOM 2369 N N . ASP B 1 54 ? 16.198 29.293 19.337 1.00 22.64 54 ASP B N 1
ATOM 2370 C CA . ASP B 1 54 ? 17.618 28.963 19.520 1.00 16.99 54 ASP B CA 1
ATOM 2371 C C . ASP B 1 54 ? 18.292 29.828 20.597 1.00 20.95 54 ASP B C 1
ATOM 2372 O O . ASP B 1 54 ? 17.919 30.975 20.832 1.00 22.79 54 ASP B O 1
ATOM 2377 N N . THR B 1 55 ? 19.272 29.242 21.272 1.00 16.81 55 THR B N 1
ATOM 2378 C CA . THR B 1 55 ? 20.025 29.942 22.312 1.00 15.62 55 THR B CA 1
ATOM 2379 C C . THR B 1 55 ? 21.489 29.948 21.934 1.00 17.95 55 THR B C 1
ATOM 2380 O O . THR B 1 55 ? 22.235 29.050 22.318 1.00 16.31 55 THR B O 1
ATOM 2384 N N . THR B 1 56 ? 21.898 30.957 21.160 1.00 18.18 56 THR B N 1
ATOM 2385 C CA . THR B 1 56 ? 23.242 30.994 20.602 1.00 17.09 56 THR B CA 1
ATOM 2386 C C . THR B 1 56 ? 24.281 31.281 21.671 1.00 12.66 56 THR B C 1
ATOM 2387 O O . THR B 1 56 ? 23.942 31.799 22.727 1.00 14.42 56 THR B O 1
ATOM 2391 N N . PRO B 1 57 ? 25.561 30.999 21.383 1.00 16.03 57 PRO B N 1
ATOM 2392 C CA . PRO B 1 57 ? 26.588 31.383 22.370 1.00 16.85 57 PRO B CA 1
ATOM 2393 C C . PRO B 1 57 ? 26.592 32.880 22.716 1.00 19.79 57 PRO B C 1
ATOM 2394 O O . PRO B 1 57 ? 27.146 33.252 23.750 1.00 16.56 57 PRO B O 1
ATOM 2398 N N . ASP B 1 58 ? 25.966 33.715 21.890 1.00 15.05 58 ASP B N 1
ATOM 2399 C CA . ASP B 1 58 ? 25.875 35.140 22.189 1.00 13.56 58 ASP B CA 1
ATOM 2400 C C . ASP B 1 58 ? 24.611 35.505 22.974 1.00 15.55 58 ASP B C 1
ATOM 2401 O O . ASP B 1 58 ? 24.287 36.687 23.101 1.00 16.16 58 ASP B O 1
ATOM 2406 N N . PHE B 1 59 ? 23.900 34.506 23.507 1.00 16.23 59 PHE B N 1
ATOM 2407 C CA . PHE B 1 59 ? 22.631 34.788 24.177 1.00 16.60 59 PHE B CA 1
ATOM 2408 C C . PHE B 1 59 ? 22.724 35.865 25.261 1.00 16.71 59 PHE B C 1
ATOM 2409 O O . PHE B 1 59 ? 21.863 36.741 25.316 1.00 14.36 59 PHE B O 1
ATOM 2417 N N . ARG B 1 60 ? 23.728 35.803 26.136 1.00 14.74 60 ARG B N 1
ATOM 2418 C CA . ARG B 1 60 ? 23.813 36.822 27.196 1.00 13.75 60 ARG B CA 1
ATOM 2419 C C . ARG B 1 60 ? 23.831 38.254 26.619 1.00 14.64 60 ARG B C 1
ATOM 2420 O O . ARG B 1 60 ? 23.058 39.135 27.051 1.00 17.90 60 ARG B O 1
ATOM 2428 N N . GLU B 1 61 ? 24.687 38.477 25.627 1.00 13.90 61 GLU B N 1
ATOM 2429 C CA . GLU B 1 61 ? 24.767 39.796 24.989 1.00 13.98 61 GLU B CA 1
ATOM 2430 C C . GLU B 1 61 ? 23.463 40.162 24.265 1.00 17.52 61 GLU B C 1
ATOM 2431 O O . GLU B 1 61 ? 22.983 41.308 24.353 1.00 14.58 61 GLU B O 1
ATOM 2437 N N . GLN B 1 62 ? 22.895 39.195 23.546 1.00 18.05 62 GLN B N 1
ATOM 2438 C CA . GLN B 1 62 ? 21.615 39.408 22.842 1.00 16.75 62 GLN B CA 1
ATOM 2439 C C . GLN B 1 62 ? 20.487 39.842 23.810 1.00 19.68 62 GLN B C 1
ATOM 2440 O O . GLN B 1 62 ? 19.769 40.841 23.570 1.00 21.04 62 GLN B O 1
ATOM 2446 N N . ALA B 1 63 ? 20.350 39.097 24.911 1.00 15.07 63 ALA B N 1
ATOM 2447 C CA . ALA B 1 63 ? 19.367 39.407 25.941 1.00 21.91 63 ALA B CA 1
ATOM 2448 C C . ALA B 1 63 ? 19.590 40.779 26.589 1.00 22.57 63 ALA B C 1
ATOM 2449 O O . ALA B 1 63 ? 18.646 41.565 26.730 1.00 22.47 63 ALA B O 1
ATOM 2451 N N . LEU B 1 64 ? 20.828 41.062 26.989 1.00 19.46 64 LEU B N 1
ATOM 2452 C CA . LEU B 1 64 ? 21.135 42.351 27.612 1.00 17.83 64 LEU B CA 1
ATOM 2453 C C . LEU B 1 64 ? 20.835 43.514 26.673 1.00 26.94 64 LEU B C 1
ATOM 2454 O O . LEU B 1 64 ? 20.239 44.513 27.084 1.00 22.66 64 LEU B O 1
ATOM 2459 N N . ARG B 1 65 ? 21.239 43.409 25.409 1.00 19.02 65 ARG B N 1
ATOM 2460 C CA . ARG B 1 65 ? 21.030 44.571 24.554 1.00 24.51 65 ARG B CA 1
ATOM 2461 C C . ARG B 1 65 ? 19.570 44.716 24.134 1.00 22.74 65 ARG B C 1
ATOM 2462 O O . ARG B 1 65 ? 19.154 45.808 23.728 1.00 23.84 65 ARG B O 1
ATOM 2470 N N . GLU B 1 66 ? 18.770 43.653 24.237 1.00 17.73 66 GLU B N 1
ATOM 2471 C CA . GLU B 1 66 ? 17.339 43.845 23.971 1.00 20.82 66 GLU B CA 1
ATOM 2472 C C . GLU B 1 66 ? 16.500 44.001 25.253 1.00 28.18 66 GLU B C 1
ATOM 2473 O O . GLU B 1 66 ? 15.275 44.120 25.191 1.00 30.63 66 GLU B O 1
ATOM 2479 N N . GLY B 1 67 ? 17.166 44.015 26.403 1.00 21.54 67 GLY B N 1
ATOM 2480 C CA . GLY B 1 67 ? 16.495 44.115 27.688 1.00 25.19 67 GLY B CA 1
ATOM 2481 C C . GLY B 1 67 ? 15.519 42.984 27.978 1.00 30.07 67 GLY B C 1
ATOM 2482 O O . GLY B 1 67 ? 14.471 43.208 28.579 1.00 28.55 67 GLY B O 1
ATOM 2483 N N . ILE B 1 68 ? 15.848 41.773 27.538 1.00 22.08 68 ILE B N 1
ATOM 2484 C CA . ILE B 1 68 ? 15.046 40.599 27.871 1.00 25.16 68 ILE B CA 1
ATOM 2485 C C . ILE B 1 68 ? 15.120 40.338 29.369 1.00 30.24 68 ILE B C 1
ATOM 2486 O O . ILE B 1 68 ? 16.207 40.213 29.932 1.00 30.60 68 ILE B O 1
ATOM 2491 N N . LYS B 1 69 ? 13.967 40.259 30.020 1.00 31.38 69 LYS B N 1
ATOM 2492 C CA . LYS B 1 69 ? 13.939 40.014 31.462 1.00 37.98 69 LYS B CA 1
ATOM 2493 C C . LYS B 1 69 ? 13.125 38.771 31.818 1.00 38.50 69 LYS B C 1
ATOM 2494 O O . LYS B 1 69 ? 13.088 38.353 32.972 1.00 32.14 69 LYS B O 1
ATOM 2500 N N . LYS B 1 70 ? 12.496 38.168 30.814 1.00 28.61 70 LYS B N 1
ATOM 2501 C CA . LYS B 1 70 ? 11.690 36.972 31.017 1.00 32.51 70 LYS B CA 1
ATOM 2502 C C . LYS B 1 70 ? 11.517 36.247 29.688 1.00 30.02 70 LYS B C 1
ATOM 2503 O O . LYS B 1 70 ? 11.310 36.891 28.657 1.00 30.00 70 LYS B O 1
ATOM 2509 N N . ILE B 1 71 ? 11.628 34.921 29.712 1.00 25.75 71 ILE B N 1
ATOM 2510 C CA . ILE B 1 71 ? 11.389 34.099 28.518 1.00 28.72 71 ILE B CA 1
ATOM 2511 C C . ILE B 1 71 ? 10.292 33.083 28.796 1.00 30.74 71 ILE B C 1
ATOM 2512 O O . ILE B 1 71 ? 10.349 32.360 29.789 1.00 33.83 71 ILE B O 1
ATOM 2517 N N . ASP B 1 72 ? 9.299 33.022 27.920 1.00 29.18 72 ASP B N 1
ATOM 2518 C CA . ASP B 1 72 ? 8.148 32.167 28.166 1.00 28.75 72 ASP B CA 1
ATOM 2519 C C . ASP B 1 72 ? 8.311 30.789 27.533 1.00 31.98 72 ASP B C 1
ATOM 2520 O O . ASP B 1 72 ? 7.747 29.813 28.021 1.00 36.77 72 ASP B O 1
ATOM 2525 N N . ALA B 1 73 ? 9.090 30.712 26.457 1.00 26.03 73 ALA B N 1
ATOM 2526 C CA . ALA B 1 73 ? 9.347 29.438 25.798 1.00 27.17 73 ALA B CA 1
ATOM 2527 C C . ALA B 1 73 ? 10.548 29.540 24.866 1.00 29.15 73 ALA B C 1
ATOM 2528 O O . ALA B 1 73 ? 10.792 30.578 24.243 1.00 26.21 73 ALA B O 1
ATOM 2530 N N . ILE B 1 74 ? 11.295 28.448 24.772 1.00 28.76 74 ILE B N 1
ATOM 2531 C CA . ILE B 1 74 ? 12.427 28.363 23.859 1.00 24.09 74 ILE B CA 1
ATOM 2532 C C . ILE B 1 74 ? 12.179 27.218 22.880 1.00 27.10 74 ILE B C 1
ATOM 2533 O O . ILE B 1 74 ? 11.839 26.113 23.300 1.00 24.17 74 ILE B O 1
ATOM 2538 N N . VAL B 1 75 ? 12.321 27.476 21.581 1.00 23.91 75 VAL B N 1
ATOM 2539 C CA . VAL B 1 75 ? 12.165 26.405 20.590 1.00 21.69 75 VAL B CA 1
ATOM 2540 C C . VAL B 1 75 ? 13.461 26.266 19.766 1.00 25.19 75 VAL B C 1
ATOM 2541 O O . VAL B 1 75 ? 14.086 27.268 19.405 1.00 27.64 75 VAL B O 1
ATOM 2545 N N . TYR B 1 76 ? 13.878 25.027 19.503 1.00 21.56 76 TYR B N 1
ATOM 2546 C CA . TYR B 1 76 ? 15.164 24.776 18.845 1.00 23.37 76 TYR B CA 1
ATOM 2547 C C . TYR B 1 76 ? 15.012 24.269 17.420 1.00 27.31 76 TYR B C 1
ATOM 2548 O O . TYR B 1 76 ? 14.181 23.397 17.148 1.00 27.71 76 TYR B O 1
ATOM 2557 N N . THR B 1 77 ? 15.822 24.818 16.513 1.00 23.74 77 THR B N 1
ATOM 2558 C CA . THR B 1 77 ? 15.864 24.333 15.135 1.00 21.20 77 THR B CA 1
ATOM 2559 C C . THR B 1 77 ? 16.662 23.034 15.045 1.00 26.93 77 THR B C 1
ATOM 2560 O O . THR B 1 77 ? 16.274 22.109 14.327 1.00 22.77 77 THR B O 1
ATOM 2564 N N . HIS B 1 78 ? 17.778 22.985 15.772 1.00 23.99 78 HIS B N 1
ATOM 2565 C CA . HIS B 1 78 ? 18.648 21.808 15.808 1.00 27.95 78 HIS B CA 1
ATOM 2566 C C . HIS B 1 78 ? 19.747 22.007 16.864 1.00 25.68 78 HIS B C 1
ATOM 2567 O O . HIS B 1 78 ? 19.741 22.994 17.588 1.00 22.42 78 HIS B O 1
ATOM 2574 N N . GLY B 1 79 ? 20.676 21.063 16.964 1.00 23.69 79 GLY B N 1
ATOM 2575 C CA . GLY B 1 79 ? 21.569 21.022 18.107 1.00 19.79 79 GLY B CA 1
ATOM 2576 C C . GLY B 1 79 ? 22.996 21.475 17.891 1.00 22.84 79 GLY B C 1
ATOM 2577 O O . GLY B 1 79 ? 23.842 21.282 18.764 1.00 22.53 79 GLY B O 1
ATOM 2578 N N . HIS B 1 80 ? 23.282 22.077 16.741 1.00 21.25 80 HIS B N 1
ATOM 2579 C CA . HIS B 1 80 ? 24.632 22.592 16.488 1.00 20.37 80 HIS B CA 1
ATOM 2580 C C . HIS B 1 80 ? 25.035 23.683 17.467 1.00 16.51 80 HIS B C 1
ATOM 2581 O O . HIS B 1 80 ? 24.194 24.458 17.926 1.00 18.19 80 HIS B O 1
ATOM 2588 N N . ALA B 1 81 ? 26.327 23.735 17.777 1.00 18.95 81 ALA B N 1
ATOM 2589 C CA . ALA B 1 81 ? 26.847 24.619 18.823 1.00 20.40 81 ALA B CA 1
ATOM 2590 C C . ALA B 1 81 ? 26.451 26.091 18.658 1.00 22.01 81 ALA B C 1
ATOM 2591 O O . ALA B 1 81 ? 26.161 26.746 19.646 1.00 14.61 81 ALA B O 1
ATOM 2593 N N . ASP B 1 82 ? 26.418 26.620 17.431 1.00 16.33 82 ASP B N 1
ATOM 2594 C CA . ASP B 1 82 ? 26.052 28.028 17.274 1.00 14.39 82 ASP B CA 1
ATOM 2595 C C . ASP B 1 82 ? 24.568 28.260 17.586 1.00 17.98 82 ASP B C 1
ATOM 2596 O O . ASP B 1 82 ? 24.125 29.397 17.644 1.00 15.86 82 ASP B O 1
ATOM 2601 N N . HIS B 1 83 ? 23.818 27.186 17.836 1.00 14.81 83 HIS B N 1
ATOM 2602 C CA . HIS B 1 83 ? 22.391 27.300 18.122 1.00 15.28 83 HIS B CA 1
ATOM 2603 C C . HIS B 1 83 ? 22.015 26.935 19.546 1.00 23.35 83 HIS B C 1
ATOM 2604 O O . HIS B 1 83 ? 20.875 27.181 19.967 1.00 15.67 83 HIS B O 1
ATOM 2611 N N . ILE B 1 84 ? 22.959 26.352 20.286 1.00 18.43 84 ILE B N 1
ATOM 2612 C CA . ILE B 1 84 ? 22.630 25.841 21.623 1.00 20.32 84 ILE B CA 1
ATOM 2613 C C . ILE B 1 84 ? 23.550 26.296 22.764 1.00 16.65 84 ILE B C 1
ATOM 2614 O O . ILE B 1 84 ? 23.152 26.220 23.922 1.00 22.74 84 ILE B O 1
ATOM 2619 N N . LEU B 1 85 ? 24.762 26.751 22.462 1.00 16.47 85 LEU B N 1
ATOM 2620 C CA . LEU B 1 85 ? 25.758 26.943 23.529 1.00 17.32 85 LEU B CA 1
ATOM 2621 C C . LEU B 1 85 ? 25.445 28.078 24.506 1.00 29.42 85 LEU B C 1
ATOM 2622 O O . LEU B 1 85 ? 26.153 28.246 25.498 1.00 36.80 85 LEU B O 1
ATOM 2627 N N . GLY B 1 86 ? 24.396 28.846 24.244 1.00 17.69 86 GLY B N 1
ATOM 2628 C CA . GLY B 1 86 ? 24.006 29.887 25.179 1.00 24.03 86 GLY B CA 1
ATOM 2629 C C . GLY B 1 86 ? 23.009 29.448 26.243 1.00 22.49 86 GLY B C 1
ATOM 2630 O O . GLY B 1 86 ? 22.592 30.260 27.060 1.00 18.88 86 GLY B O 1
ATOM 2631 N N . LEU B 1 87 ? 22.629 28.173 26.238 1.00 19.24 87 LEU B N 1
ATOM 2632 C CA . LEU B 1 87 ? 21.629 27.676 27.187 1.00 24.04 87 LEU B CA 1
ATOM 2633 C C . LEU B 1 87 ? 22.109 27.888 28.619 1.00 24.23 87 LEU B C 1
ATOM 2634 O O . LEU B 1 87 ? 21.319 28.183 29.508 1.00 20.19 87 LEU B O 1
ATOM 2639 N N . ASP B 1 88 ? 23.414 27.767 28.830 1.00 22.67 88 ASP B N 1
ATOM 2640 C CA . ASP B 1 88 ? 23.984 28.008 30.156 1.00 24.77 88 ASP B CA 1
ATOM 2641 C C . ASP B 1 88 ? 23.645 29.411 30.670 1.00 24.83 88 ASP B C 1
ATOM 2642 O O . ASP B 1 88 ? 23.399 29.596 31.867 1.00 24.71 88 ASP B O 1
ATOM 2647 N N . ASP B 1 89 ? 23.614 30.391 29.763 1.00 17.81 89 ASP B N 1
ATOM 2648 C CA . ASP B 1 89 ? 23.369 31.784 30.143 1.00 19.17 89 ASP B CA 1
ATOM 2649 C C . ASP B 1 89 ? 21.889 32.144 30.273 1.00 21.15 89 ASP B C 1
ATOM 2650 O O . ASP B 1 89 ? 21.539 33.238 30.714 1.00 19.50 89 ASP B O 1
ATOM 2655 N N . VAL B 1 90 ? 21.023 31.224 29.885 1.00 17.32 90 VAL B N 1
ATOM 2656 C CA . VAL B 1 90 ? 19.591 31.398 30.115 1.00 19.03 90 VAL B CA 1
ATOM 2657 C C . VAL B 1 90 ? 19.247 31.236 31.610 1.00 25.37 90 VAL B C 1
ATOM 2658 O O . VAL B 1 90 ? 18.290 31.845 32.103 1.00 22.97 90 VAL B O 1
ATOM 2662 N N . ARG B 1 91 ? 20.057 30.456 32.327 1.00 30.93 91 ARG B N 1
ATOM 2663 C CA . ARG B 1 91 ? 19.756 30.064 33.719 1.00 33.28 91 ARG B CA 1
ATOM 2664 C C . ARG B 1 91 ? 19.207 31.174 34.637 1.00 26.93 91 ARG B C 1
ATOM 2665 O O . ARG B 1 91 ? 18.188 30.960 35.285 1.00 35.84 91 ARG B O 1
ATOM 2673 N N . PRO B 1 92 ? 19.847 32.362 34.680 1.00 32.09 92 PRO B N 1
ATOM 2674 C CA . PRO B 1 92 ? 19.311 33.414 35.559 1.00 31.06 92 PRO B CA 1
ATOM 2675 C C . PRO B 1 92 ? 17.831 33.745 35.341 1.00 38.15 92 PRO B C 1
ATOM 2676 O O . PRO B 1 92 ? 17.172 34.196 36.271 1.00 39.42 92 PRO B O 1
ATOM 2680 N N . LEU B 1 93 ? 17.314 33.525 34.140 1.00 30.07 93 LEU B N 1
ATOM 2681 C CA . LEU B 1 93 ? 15.913 33.837 33.871 1.00 29.72 93 LEU B CA 1
ATOM 2682 C C . LEU B 1 93 ? 14.999 32.653 34.195 1.00 29.60 93 LEU B C 1
ATOM 2683 O O . LEU B 1 93 ? 13.778 32.778 34.156 1.00 33.43 93 LEU B O 1
ATOM 2688 N N . SER B 1 94 ? 15.594 31.506 34.516 1.00 30.24 94 SER B N 1
ATOM 2689 C CA . SER B 1 94 ? 14.819 30.321 34.880 1.00 27.53 94 SER B CA 1
ATOM 2690 C C . SER B 1 94 ? 14.617 30.221 36.389 1.00 34.41 94 SER B C 1
ATOM 2691 O O . SER B 1 94 ? 14.069 29.229 36.883 1.00 36.60 94 SER B O 1
ATOM 2694 N N . PHE B 1 95 ? 15.080 31.229 37.121 1.00 40.39 95 PHE B N 1
ATOM 2695 C CA . PHE B 1 95 ? 14.907 31.244 38.575 1.00 40.04 95 PHE B CA 1
ATOM 2696 C C . PHE B 1 95 ? 13.467 31.614 38.933 1.00 38.36 95 PHE B C 1
ATOM 2697 O O . PHE B 1 95 ? 12.870 32.465 38.282 1.00 39.19 95 PHE B O 1
ATOM 2705 N N . PRO B 1 96 ? 12.911 30.993 39.994 1.00 45.03 96 PRO B N 1
ATOM 2706 C CA . PRO B 1 96 ? 11.514 31.197 40.400 1.00 44.54 96 PRO B CA 1
ATOM 2707 C C . PRO B 1 96 ? 11.107 32.667 40.581 1.00 38.47 96 PRO B C 1
ATOM 2708 O O . PRO B 1 96 ? 9.948 33.017 40.312 1.00 37.28 96 PRO B O 1
ATOM 2712 N N . ARG B 1 97 ? 12.037 33.507 41.023 1.00 39.55 97 ARG B N 1
ATOM 2713 C CA . ARG B 1 97 ? 11.746 34.924 41.225 1.00 48.87 97 ARG B CA 1
ATOM 2714 C C . ARG B 1 97 ? 11.295 35.578 39.913 1.00 49.30 97 ARG B C 1
ATOM 2715 O O . ARG B 1 97 ? 10.441 36.465 39.904 1.00 46.10 97 ARG B O 1
ATOM 2723 N N . ILE B 1 98 ? 11.877 35.125 38.805 1.00 44.47 98 ILE B N 1
ATOM 2724 C CA . ILE B 1 98 ? 11.550 35.660 37.489 1.00 43.28 98 ILE B CA 1
ATOM 2725 C C . ILE B 1 98 ? 10.409 34.887 36.838 1.00 43.69 98 ILE B C 1
ATOM 2726 O O . ILE B 1 98 ? 9.516 35.474 36.223 1.00 43.73 98 ILE B O 1
ATOM 2731 N N . THR B 1 99 ? 10.445 33.586 36.998 1.00 40.37 99 THR B N 1
ATOM 2732 C CA . THR B 1 99 ? 9.528 32.685 36.351 1.00 43.91 99 THR B CA 1
ATOM 2733 C C . THR B 1 99 ? 8.120 32.673 36.927 1.00 54.14 99 THR B C 1
ATOM 2734 O O . THR B 1 99 ? 7.193 32.256 36.280 1.00 49.85 99 THR B O 1
ATOM 2738 N N . GLY B 1 100 ? 7.954 33.108 38.155 1.00 65.20 100 GLY B N 1
ATOM 2739 C CA . GLY B 1 100 ? 6.630 33.007 38.717 1.00 75.67 100 GLY B CA 1
ATOM 2740 C C . GLY B 1 100 ? 6.522 32.260 40.005 1.00 91.01 100 GLY B C 1
ATOM 2741 O O . GLY B 1 100 ? 6.907 32.779 41.045 1.00 100.78 100 GLY B O 1
ATOM 2742 N N . GLY B 1 101 ? 5.916 31.087 39.985 1.00 90.56 101 GLY B N 1
ATOM 2743 C CA . GLY B 1 101 ? 5.975 30.198 38.868 1.00 86.19 101 GLY B CA 1
ATOM 2744 C C . GLY B 1 101 ? 7.339 29.647 39.105 1.00 82.05 101 GLY B C 1
ATOM 2745 O O . GLY B 1 101 ? 8.023 30.167 39.966 1.00 84.84 101 GLY B O 1
ATOM 2746 N N . ALA B 1 102 ? 7.746 28.621 38.381 1.00 78.37 102 ALA B N 1
ATOM 2747 C CA . ALA B 1 102 ? 6.991 28.075 37.291 1.00 79.69 102 ALA B CA 1
ATOM 2748 C C . ALA B 1 102 ? 7.960 27.399 36.357 1.00 90.63 102 ALA B C 1
ATOM 2749 O O . ALA B 1 102 ? 8.854 26.667 36.762 1.00 98.55 102 ALA B O 1
ATOM 2751 N N . ARG B 1 103 ? 7.800 27.645 35.088 1.00 86.64 103 ARG B N 1
ATOM 2752 C CA . ARG B 1 103 ? 8.578 26.819 34.180 1.00 86.02 103 ARG B CA 1
ATOM 2753 C C . ARG B 1 103 ? 9.250 27.644 33.076 1.00 72.82 103 ARG B C 1
ATOM 2754 O O . ARG B 1 103 ? 8.761 28.715 32.702 1.00 79.59 103 ARG B O 1
ATOM 2762 N N . VAL B 1 104 ? 10.378 27.151 32.573 1.00 51.75 104 VAL B N 1
ATOM 2763 C CA . VAL B 1 104 ? 10.847 27.561 31.254 1.00 42.94 104 VAL B CA 1
ATOM 2764 C C . VAL B 1 104 ? 10.920 26.333 30.344 1.00 33.70 104 VAL B C 1
ATOM 2765 O O . VAL B 1 104 ? 11.872 25.556 30.403 1.00 39.20 104 VAL B O 1
ATOM 2769 N N . PRO B 1 105 ? 9.910 26.167 29.490 1.00 35.08 105 PRO B N 1
ATOM 2770 C CA . PRO B 1 105 ? 9.831 25.006 28.599 1.00 37.36 105 PRO B CA 1
ATOM 2771 C C . PRO B 1 105 ? 10.777 25.117 27.395 1.00 37.39 105 PRO B C 1
ATOM 2772 O O . PRO B 1 105 ? 10.861 26.179 26.775 1.00 34.21 105 PRO B O 1
ATOM 2776 N N . LEU B 1 106 ? 11.497 24.035 27.104 1.00 32.80 106 LEU B N 1
ATOM 2777 C CA . LEU B 1 106 ? 12.352 23.938 25.924 1.00 30.24 106 LEU B CA 1
ATOM 2778 C C . LEU B 1 106 ? 11.746 22.936 24.962 1.00 33.60 106 LEU B C 1
ATOM 2779 O O . LEU B 1 106 ? 11.462 21.806 25.352 1.00 39.37 106 LEU B O 1
ATOM 2784 N N . TYR B 1 107 ? 11.573 23.333 23.706 1.00 26.73 107 TYR B N 1
ATOM 2785 C CA . TYR B 1 107 ? 11.013 22.441 22.699 1.00 28.72 107 TYR B CA 1
ATOM 2786 C C . TYR B 1 107 ? 12.084 22.009 21.691 1.00 35.13 107 TYR B C 1
ATOM 2787 O O . TYR B 1 107 ? 12.729 22.847 21.060 1.00 32.09 107 TYR B O 1
ATOM 2796 N N . ALA B 1 108 ? 12.273 20.701 21.548 1.00 35.72 108 ALA B N 1
ATOM 2797 C CA . ALA B 1 108 ? 13.262 20.165 20.611 1.00 31.25 108 ALA B CA 1
ATOM 2798 C C . ALA B 1 108 ? 12.869 18.761 20.124 1.00 36.11 108 ALA B C 1
ATOM 2799 O O . ALA B 1 108 ? 12.172 18.034 20.832 1.00 38.25 108 ALA B O 1
ATOM 2801 N N . ASN B 1 109 ? 13.308 18.375 18.924 1.00 32.40 109 ASN B N 1
ATOM 2802 C CA . ASN B 1 109 ? 13.123 16.991 18.482 1.00 36.98 109 ASN B CA 1
ATOM 2803 C C . ASN B 1 109 ? 14.077 16.069 19.238 1.00 39.61 109 ASN B C 1
ATOM 2804 O O . ASN B 1 109 ? 14.905 16.535 20.020 1.00 33.05 109 ASN B O 1
ATOM 2809 N N . GLU B 1 110 ? 13.953 14.765 19.015 1.00 44.88 110 GLU B N 1
ATOM 2810 C CA . GLU B 1 110 ? 14.715 13.784 19.790 1.00 44.95 110 GLU B CA 1
ATOM 2811 C C . GLU B 1 110 ? 16.230 13.940 19.620 1.00 38.50 110 GLU B C 1
ATOM 2812 O O . GLU B 1 110 ? 16.975 13.873 20.606 1.00 35.64 110 GLU B O 1
ATOM 2818 N N . LYS B 1 111 ? 16.680 14.154 18.382 1.00 34.70 111 LYS B N 1
ATOM 2819 C CA . LYS B 1 111 ? 18.105 14.366 18.100 1.00 39.43 111 LYS B CA 1
ATOM 2820 C C . LYS B 1 111 ? 18.666 15.570 18.851 1.00 34.45 111 LYS B C 1
ATOM 2821 O O . LYS B 1 111 ? 19.725 15.491 19.502 1.00 36.81 111 LYS B O 1
ATOM 2827 N N . THR B 1 112 ? 17.957 16.689 18.742 1.00 32.32 112 THR B N 1
ATOM 2828 C CA . THR B 1 112 ? 18.381 17.918 19.404 1.00 31.20 112 THR B CA 1
ATOM 2829 C C . THR B 1 112 ? 18.364 17.748 20.923 1.00 27.93 112 THR B C 1
ATOM 2830 O O . THR B 1 112 ? 19.292 18.169 21.595 1.00 29.91 112 THR B O 1
ATOM 2834 N N . GLU B 1 113 ? 17.322 17.110 21.451 1.00 32.48 113 GLU B N 1
ATOM 2835 C CA . GLU B 1 113 ? 17.235 16.856 22.889 1.00 29.35 113 GLU B CA 1
ATOM 2836 C C . GLU B 1 113 ? 18.444 16.053 23.376 1.00 27.53 113 GLU B C 1
ATOM 2837 O O . GLU B 1 113 ? 19.053 16.391 24.394 1.00 31.72 113 GLU B O 1
ATOM 2843 N N . ARG B 1 114 ? 18.794 15.000 22.632 1.00 31.97 114 ARG B N 1
ATOM 2844 C CA . ARG B 1 114 ? 19.944 14.166 22.980 1.00 34.61 114 ARG B CA 1
ATOM 2845 C C . ARG B 1 114 ? 21.230 14.980 23.005 1.00 32.31 114 ARG B C 1
ATOM 2846 O O . ARG B 1 114 ? 22.057 14.849 23.932 1.00 30.56 114 ARG B O 1
ATOM 2854 N N . VAL B 1 115 ? 21.407 15.825 21.989 1.00 32.18 115 VAL B N 1
ATOM 2855 C CA . VAL B 1 115 ? 22.571 16.698 21.982 1.00 30.09 115 VAL B CA 1
ATOM 2856 C C . VAL B 1 115 ? 22.605 17.621 23.207 1.00 29.86 115 VAL B C 1
ATOM 2857 O O . VAL B 1 115 ? 23.628 17.710 23.895 1.00 30.67 115 VAL B O 1
ATOM 2861 N N . LEU B 1 116 ? 21.489 18.301 23.473 1.00 25.99 116 LEU B N 1
ATOM 2862 C CA . LEU B 1 116 ? 21.408 19.220 24.612 1.00 28.89 116 LEU B CA 1
ATOM 2863 C C . LEU B 1 116 ? 21.799 18.518 25.914 1.00 33.02 116 LEU B C 1
ATOM 2864 O O . LEU B 1 116 ? 22.583 19.051 26.719 1.00 34.42 116 LEU B O 1
ATOM 2869 N N . LYS B 1 117 ? 21.271 17.309 26.101 1.00 33.89 117 LYS B N 1
ATOM 2870 C CA . LYS B 1 117 ? 21.592 16.521 27.290 1.00 35.72 117 LYS B CA 1
ATOM 2871 C C . LYS B 1 117 ? 23.075 16.149 27.365 1.00 35.97 117 LYS B C 1
ATOM 2872 O O . LYS B 1 117 ? 23.691 16.292 28.420 1.00 36.46 117 LYS B O 1
ATOM 2878 N N . HIS B 1 118 ? 23.663 15.681 26.263 1.00 36.38 118 HIS B N 1
ATOM 2879 C CA . HIS B 1 118 ? 25.094 15.367 26.290 1.00 38.36 118 HIS B CA 1
ATOM 2880 C C . HIS B 1 118 ? 25.963 16.578 26.626 1.00 41.35 118 HIS B C 1
ATOM 2881 O O . HIS B 1 118 ? 26.850 16.507 27.486 1.00 38.41 118 HIS B O 1
ATOM 2888 N N . VAL B 1 119 ? 25.715 17.692 25.941 1.00 38.40 119 VAL B N 1
ATOM 2889 C CA . VAL B 1 119 ? 26.545 18.876 26.121 1.00 32.63 119 VAL B CA 1
ATOM 2890 C C . VAL B 1 119 ? 26.389 19.491 27.509 1.00 31.81 119 VAL B C 1
ATOM 2891 O O . VAL B 1 119 ? 27.364 19.985 28.082 1.00 35.72 119 VAL B O 1
ATOM 2895 N N . PHE B 1 120 ? 25.183 19.463 28.068 1.00 30.15 120 PHE B N 1
ATOM 2896 C CA . PHE B 1 120 ? 24.988 20.187 29.323 1.00 34.02 120 PHE B CA 1
ATOM 2897 C C . PHE B 1 120 ? 24.750 19.361 30.602 1.00 34.32 120 PHE B C 1
ATOM 2898 O O . PHE B 1 120 ? 24.829 19.912 31.693 1.00 35.68 120 PHE B O 1
ATOM 2906 N N . LYS B 1 121 ? 24.498 18.060 30.516 1.00 36.46 121 LYS B N 1
ATOM 2907 C CA . LYS B 1 121 ? 24.169 17.347 31.757 1.00 39.52 121 LYS B CA 1
ATOM 2908 C C . LYS B 1 121 ? 25.417 16.851 32.531 1.00 51.96 121 LYS B C 1
ATOM 2909 O O . LYS B 1 121 ? 25.305 16.155 33.541 1.00 71.91 121 LYS B O 1
ATOM 2915 N N . TYR B 1 122 ? 26.612 17.210 32.089 1.00 35.25 122 TYR B N 1
ATOM 2916 C CA . TYR B 1 122 ? 27.775 16.956 32.938 1.00 44.66 122 TYR B CA 1
ATOM 2917 C C . TYR B 1 122 ? 28.123 18.254 33.659 1.00 51.81 122 TYR B C 1
ATOM 2918 O O . TYR B 1 122 ? 28.309 18.267 34.875 1.00 45.15 122 TYR B O 1
ATOM 2927 N N . ILE B 1 123 ? 28.169 19.347 32.904 1.00 59.98 123 ILE B N 1
ATOM 2928 C CA . ILE B 1 123 ? 28.599 20.640 33.433 1.00 69.11 123 ILE B CA 1
ATOM 2929 C C . ILE B 1 123 ? 27.478 21.494 34.020 1.00 86.31 123 ILE B C 1
ATOM 2930 O O . ILE B 1 123 ? 27.642 22.704 34.170 1.00 90.16 123 ILE B O 1
ATOM 2935 N N . ILE B 1 133 ? 17.968 26.646 42.064 1.00 63.88 133 ILE B N 1
ATOM 2936 C CA . ILE B 1 133 ? 17.630 25.707 41.004 1.00 61.95 133 ILE B CA 1
ATOM 2937 C C . ILE B 1 133 ? 17.243 26.420 39.698 1.00 59.89 133 ILE B C 1
ATOM 2938 O O . ILE B 1 133 ? 16.547 27.438 39.696 1.00 57.22 133 ILE B O 1
ATOM 2943 N N . ALA B 1 134 ? 17.726 25.880 38.586 1.00 61.88 134 ALA B N 1
ATOM 2944 C CA . ALA B 1 134 ? 17.315 26.351 37.272 1.00 63.00 134 ALA B CA 1
ATOM 2945 C C . ALA B 1 134 ? 16.310 25.376 36.681 1.00 58.07 134 ALA B C 1
ATOM 2946 O O . ALA B 1 134 ? 16.661 24.266 36.266 1.00 60.56 134 ALA B O 1
ATOM 2948 N N . GLN B 1 135 ? 15.047 25.795 36.669 1.00 51.70 135 GLN B N 1
ATOM 2949 C CA . GLN B 1 135 ? 14.003 24.930 36.150 1.00 57.26 135 GLN B CA 1
ATOM 2950 C C . GLN B 1 135 ? 13.717 25.204 34.677 1.00 53.69 135 GLN B C 1
ATOM 2951 O O . GLN B 1 135 ? 12.992 26.118 34.287 1.00 45.07 135 GLN B O 1
ATOM 2957 N N . VAL B 1 136 ? 14.334 24.366 33.864 1.00 54.64 136 VAL B N 1
ATOM 2958 C CA . VAL B 1 136 ? 14.004 24.234 32.471 1.00 56.64 136 VAL B CA 1
ATOM 2959 C C . VAL B 1 136 ? 13.329 22.874 32.364 1.00 55.50 136 VAL B C 1
ATOM 2960 O O . VAL B 1 136 ? 13.556 22.015 33.213 1.00 63.91 136 VAL B O 1
ATOM 2964 N N . GLU B 1 137 ? 12.473 22.666 31.375 1.00 42.14 137 GLU B N 1
ATOM 2965 C CA . GLU B 1 137 ? 12.001 21.311 31.141 1.00 43.27 137 GLU B CA 1
ATOM 2966 C C . GLU B 1 137 ? 11.920 21.005 29.658 1.00 45.06 137 GLU B C 1
ATOM 2967 O O . GLU B 1 137 ? 11.520 21.852 28.857 1.00 44.03 137 GLU B O 1
ATOM 2973 N N . MET B 1 138 ? 12.288 19.779 29.306 1.00 44.95 138 MET B N 1
ATOM 2974 C CA . MET B 1 138 ? 12.353 19.364 27.912 1.00 41.43 138 MET B CA 1
ATOM 2975 C C . MET B 1 138 ? 10.995 18.898 27.399 1.00 44.22 138 MET B C 1
ATOM 2976 O O . MET B 1 138 ? 10.380 18.014 27.985 1.00 51.50 138 MET B O 1
ATOM 2981 N N . HIS B 1 139 ? 10.533 19.503 26.309 1.00 40.72 139 HIS B N 1
ATOM 2982 C CA . HIS B 1 139 ? 9.333 19.058 25.612 1.00 46.03 139 HIS B CA 1
ATOM 2983 C C . HIS B 1 139 ? 9.695 18.582 24.207 1.00 50.22 139 HIS B C 1
ATOM 2984 O O . HIS B 1 139 ? 10.496 19.211 23.521 1.00 43.76 139 HIS B O 1
ATOM 2991 N N . ARG B 1 140 ? 9.090 17.483 23.773 1.00 52.12 140 ARG B N 1
ATOM 2992 C CA . ARG B 1 140 ? 9.418 16.897 22.481 1.00 48.70 140 ARG B CA 1
ATOM 2993 C C . ARG B 1 140 ? 8.625 17.530 21.339 1.00 48.73 140 ARG B C 1
ATOM 2994 O O . ARG B 1 140 ? 7.403 17.658 21.414 1.00 47.29 140 ARG B O 1
ATOM 3002 N N . VAL B 1 141 ? 9.331 17.929 20.285 1.00 47.49 141 VAL B N 1
ATOM 3003 C CA . VAL B 1 141 ? 8.695 18.435 19.071 1.00 50.11 141 VAL B CA 1
ATOM 3004 C C . VAL B 1 141 ? 8.578 17.353 18.006 1.00 58.02 141 VAL B C 1
ATOM 3005 O O . VAL B 1 141 ? 9.587 16.805 17.558 1.00 52.83 141 VAL B O 1
ATOM 3009 N N . HIS B 1 142 ? 7.346 17.049 17.609 1.00 65.59 142 HIS B N 1
ATOM 3010 C CA . HIS B 1 142 ? 7.095 16.165 16.478 1.00 77.01 142 HIS B CA 1
ATOM 3011 C C . HIS B 1 142 ? 6.659 17.010 15.286 1.00 73.09 142 HIS B C 1
ATOM 3012 O O . HIS B 1 142 ? 6.712 18.235 15.342 1.00 71.91 142 HIS B O 1
ATOM 3019 N N . HIS B 1 143 ? 6.215 16.366 14.213 1.00 70.95 143 HIS B N 1
ATOM 3020 C CA . HIS B 1 143 ? 5.832 17.096 13.008 1.00 71.23 143 HIS B CA 1
ATOM 3021 C C . HIS B 1 143 ? 4.544 17.905 13.186 1.00 57.22 143 HIS B C 1
ATOM 3022 O O . HIS B 1 143 ? 4.206 18.734 12.343 1.00 58.74 143 HIS B O 1
ATOM 3029 N N . GLU B 1 144 ? 3.832 17.675 14.284 1.00 45.29 144 GLU B N 1
ATOM 3030 C CA . GLU B 1 144 ? 2.603 18.417 14.544 1.00 43.24 144 GLU B CA 1
ATOM 3031 C C . GLU B 1 144 ? 2.894 19.767 15.190 1.00 36.21 144 GLU B C 1
ATOM 3032 O O . GLU B 1 144 ? 3.958 19.966 15.770 1.00 34.21 144 GLU B O 1
ATOM 3038 N N . ALA B 1 145 ? 1.939 20.686 15.095 1.00 35.85 145 ALA B N 1
ATOM 3039 C CA . ALA B 1 145 ? 2.112 22.039 15.615 1.00 38.95 145 ALA B CA 1
ATOM 3040 C C . ALA B 1 145 ? 2.370 22.065 17.120 1.00 46.47 145 ALA B C 1
ATOM 3041 O O . ALA B 1 145 ? 1.875 21.219 17.863 1.00 52.81 145 ALA B O 1
ATOM 3043 N N . ILE B 1 146 ? 3.165 23.045 17.541 1.00 40.14 146 ILE B N 1
ATOM 3044 C CA . ILE B 1 146 ? 3.444 23.318 18.947 1.00 43.50 146 ILE B CA 1
ATOM 3045 C C . ILE B 1 146 ? 2.489 24.391 19.441 1.00 46.84 146 ILE B C 1
ATOM 3046 O O . ILE B 1 146 ? 2.432 25.478 18.865 1.00 45.86 146 ILE B O 1
ATOM 3051 N N . GLU B 1 147 ? 1.742 24.092 20.500 1.00 47.60 147 GLU B N 1
ATOM 3052 C CA . GLU B 1 147 ? 0.817 25.065 21.074 1.00 48.67 147 GLU B CA 1
ATOM 3053 C C . GLU B 1 147 ? 1.487 25.928 22.133 1.00 41.99 147 GLU B C 1
ATOM 3054 O O . GLU B 1 147 ? 1.788 25.448 23.227 1.00 46.40 147 GLU B O 1
ATOM 3060 N N . LEU B 1 148 ? 1.717 27.199 21.799 1.00 41.72 148 LEU B N 1
ATOM 3061 C CA . LEU B 1 14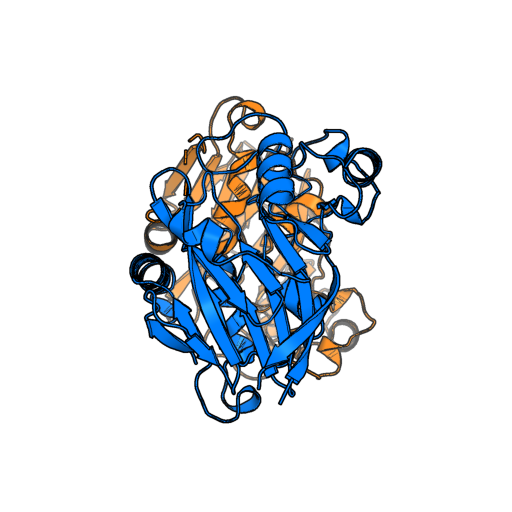8 ? 2.383 28.143 22.702 1.00 40.80 148 LEU B CA 1
ATOM 3062 C C . LEU B 1 148 ? 1.518 29.370 22.971 1.00 41.05 148 LEU B C 1
ATOM 3063 O O . LEU B 1 148 ? 1.416 30.269 22.123 1.00 39.76 148 LEU B O 1
ATOM 3068 N N . PHE B 1 149 ? 0.887 29.385 24.146 1.00 41.27 149 PHE B N 1
ATOM 3069 C CA . PHE B 1 149 ? 0.109 30.529 24.616 1.00 41.92 149 PHE B CA 1
ATOM 3070 C C . PHE B 1 149 ? -0.910 31.004 23.571 1.00 45.68 149 PHE B C 1
ATOM 3071 O O . PHE B 1 149 ? -1.072 32.203 23.337 1.00 48.11 149 PHE B O 1
ATOM 3079 N N . GLY B 1 150 ? -1.585 30.049 22.936 1.00 45.75 150 GLY B N 1
ATOM 3080 C CA . GLY B 1 150 ? -2.625 30.361 21.969 1.00 48.76 150 GLY B CA 1
ATOM 3081 C C . GLY B 1 150 ? -2.166 30.332 20.523 1.00 49.46 150 GLY B C 1
ATOM 3082 O O . GLY B 1 150 ? -2.980 30.196 19.611 1.00 51.42 150 GLY B O 1
ATOM 3083 N N . ALA B 1 151 ? -0.861 30.464 20.306 1.00 44.79 151 ALA B N 1
ATOM 3084 C CA . ALA B 1 151 ? -0.317 30.450 18.955 1.00 42.18 151 ALA B CA 1
ATOM 3085 C C . ALA B 1 151 ? 0.117 29.046 18.556 1.00 44.79 151 ALA B C 1
ATOM 3086 O O . ALA B 1 151 ? 0.502 28.245 19.403 1.00 49.69 151 ALA B O 1
ATOM 3088 N N . LYS B 1 152 ? 0.052 28.748 17.263 1.00 37.79 152 LYS B N 1
ATOM 3089 C CA . LYS B 1 152 ? 0.582 27.486 16.760 1.00 39.44 152 LYS B CA 1
ATOM 3090 C C . LYS B 1 152 ? 1.905 27.696 16.012 1.00 39.49 152 LYS B C 1
ATOM 3091 O O . LYS B 1 152 ? 1.956 28.387 14.994 1.00 43.31 152 LYS B O 1
ATOM 3097 N N . PHE B 1 153 ? 2.971 27.096 16.526 1.00 36.46 153 PHE B N 1
ATOM 3098 C CA . PHE B 1 153 ? 4.254 27.082 15.838 1.00 32.29 153 PHE B CA 1
ATOM 3099 C C . PHE B 1 153 ? 4.397 25.762 15.092 1.00 34.87 153 PHE B C 1
ATOM 3100 O O . PHE B 1 153 ? 4.579 24.719 15.706 1.00 39.68 153 PHE B O 1
ATOM 3108 N N . ILE B 1 154 ? 4.305 25.813 13.768 1.00 34.70 154 ILE B N 1
ATOM 3109 C CA . ILE B 1 154 ? 4.345 24.621 12.926 1.00 31.71 154 ILE B CA 1
ATOM 3110 C C . ILE B 1 154 ? 5.778 24.285 12.539 1.00 35.07 154 ILE B C 1
ATOM 3111 O O . ILE B 1 154 ? 6.450 25.091 11.900 1.00 32.70 154 ILE B O 1
ATOM 3116 N N . PRO B 1 155 ? 6.255 23.101 12.941 1.00 38.19 155 PRO B N 1
ATOM 3117 C CA . PRO B 1 155 ? 7.589 22.657 12.525 1.00 37.87 155 PRO B CA 1
ATOM 3118 C C . PRO B 1 155 ? 7.633 22.328 11.029 1.00 37.05 155 PRO B C 1
ATOM 3119 O O . PRO B 1 155 ? 6.782 21.591 10.516 1.00 38.25 155 PRO B O 1
ATOM 3123 N N . VAL B 1 156 ? 8.619 22.901 10.344 1.00 28.89 156 VAL B N 1
ATOM 3124 C CA . VAL B 1 156 ? 8.794 22.741 8.904 1.00 34.26 156 VAL B CA 1
ATOM 3125 C C . VAL B 1 156 ? 10.082 21.974 8.654 1.00 34.13 156 VAL B C 1
ATOM 3126 O O . VAL B 1 156 ? 11.163 22.500 8.885 1.00 31.70 156 VAL B O 1
ATOM 3130 N N . PRO B 1 157 ? 9.976 20.717 8.200 1.00 37.83 157 PRO B N 1
ATOM 3131 C CA . PRO B 1 157 ? 11.202 19.952 7.941 1.00 37.15 157 PRO B CA 1
ATOM 3132 C C . PRO B 1 157 ? 12.046 20.582 6.842 1.00 32.58 157 PRO B C 1
ATOM 3133 O O . PRO B 1 157 ? 11.501 20.934 5.794 1.00 32.76 157 PRO B O 1
ATOM 3137 N N . VAL B 1 158 ? 13.341 20.744 7.094 1.00 31.67 158 VAL B N 1
ATOM 3138 C CA . VAL B 1 158 ? 14.288 21.143 6.057 1.00 34.01 158 VAL B CA 1
ATOM 3139 C C . VAL B 1 158 ? 15.524 20.250 6.142 1.00 32.25 158 VAL B C 1
ATOM 3140 O O . VAL B 1 158 ? 15.813 19.665 7.190 1.00 31.56 158 VAL B O 1
ATOM 3144 N N . ILE B 1 159 ? 16.257 20.154 5.042 1.00 30.63 159 ILE B N 1
ATOM 3145 C CA . ILE B 1 159 ? 17.450 19.316 4.996 1.00 30.65 159 ILE B CA 1
ATOM 3146 C C . ILE B 1 159 ? 18.721 20.146 5.204 1.00 28.81 159 ILE B C 1
ATOM 3147 O O . ILE B 1 159 ? 19.001 21.074 4.449 1.00 35.70 159 ILE B O 1
ATOM 3152 N N . HIS B 1 160 ? 19.479 19.783 6.235 1.00 25.37 160 HIS B N 1
ATOM 3153 C CA . HIS B 1 160 ? 20.719 20.435 6.649 1.00 25.89 160 HIS B CA 1
ATOM 3154 C C . HIS B 1 160 ? 21.872 19.512 6.273 1.00 36.17 160 HIS B C 1
ATOM 3155 O O . HIS B 1 160 ? 22.308 18.671 7.075 1.00 38.49 160 HIS B O 1
ATOM 3162 N N . GLY B 1 161 ? 22.330 19.643 5.030 1.00 30.33 161 GLY B N 1
ATOM 3163 C CA . GLY B 1 161 ? 23.284 18.708 4.469 1.00 33.08 161 GLY B CA 1
ATOM 3164 C C . GLY B 1 161 ? 22.635 17.342 4.332 1.00 35.62 161 GLY B C 1
ATOM 3165 O O . GLY B 1 161 ? 21.950 17.053 3.352 1.00 38.81 161 GLY B O 1
ATOM 3166 N N . GLU B 1 162 ? 22.843 16.502 5.335 1.00 37.93 162 GLU B N 1
ATOM 3167 C CA . GLU B 1 162 ? 22.250 15.175 5.351 1.00 52.32 162 GLU B CA 1
ATOM 3168 C C . GLU B 1 162 ? 21.094 15.079 6.337 1.00 53.19 162 GLU B C 1
ATOM 3169 O O . GLU B 1 162 ? 20.183 14.267 6.161 1.00 61.20 162 GLU B O 1
ATOM 3175 N N . THR B 1 163 ? 21.132 15.917 7.367 1.00 47.21 163 THR B N 1
ATOM 3176 C CA . THR B 1 163 ? 20.253 15.727 8.516 1.00 47.19 163 THR B CA 1
ATOM 3177 C C . THR B 1 163 ? 18.998 16.575 8.432 1.00 42.46 163 THR B C 1
ATOM 3178 O O . THR B 1 163 ? 19.071 17.766 8.173 1.00 41.93 163 THR B O 1
ATOM 3182 N N . GLU B 1 164 ? 17.846 15.962 8.666 1.00 38.44 164 GLU B N 1
ATOM 3183 C CA . GLU B 1 164 ? 16.600 16.712 8.701 1.00 31.84 164 GLU B CA 1
ATOM 3184 C C . GLU B 1 164 ? 16.521 17.498 10.008 1.00 26.50 164 GLU B C 1
ATOM 3185 O O . GLU B 1 164 ? 16.687 16.939 11.091 1.00 30.00 164 GLU B O 1
ATOM 3191 N N . ILE B 1 165 ? 16.313 18.805 9.903 1.00 26.34 165 ILE B N 1
ATOM 3192 C CA . ILE B 1 165 ? 16.063 19.638 11.075 1.00 27.66 165 ILE B CA 1
ATOM 3193 C C . ILE B 1 165 ? 14.769 20.429 10.847 1.00 26.58 165 ILE B C 1
ATOM 3194 O O . ILE B 1 165 ? 14.071 20.211 9.859 1.00 30.65 165 ILE B O 1
ATOM 3199 N N . TYR B 1 166 ? 14.438 21.333 11.760 1.00 27.37 166 TYR B N 1
ATOM 3200 C CA . TYR B 1 166 ? 13.205 22.112 11.651 1.00 26.49 166 TYR B CA 1
ATOM 3201 C C . TYR B 1 166 ? 13.443 23.610 11.472 1.00 27.97 166 TYR B C 1
ATOM 3202 O O . TYR B 1 166 ? 14.327 24.186 12.099 1.00 24.51 166 TYR B O 1
ATOM 3211 N N . GLY B 1 167 ? 12.638 24.227 10.614 1.00 24.96 167 GLY B N 1
ATOM 3212 C CA . GLY B 1 167 ? 12.377 25.654 10.666 1.00 24.66 167 GLY B CA 1
ATOM 3213 C C . GLY B 1 167 ? 10.982 25.767 11.266 1.00 26.72 167 GLY B C 1
ATOM 3214 O O . GLY B 1 167 ? 10.389 24.752 11.584 1.00 26.64 167 GLY B O 1
ATOM 3215 N N . TYR B 1 168 ? 10.454 26.973 11.438 1.00 25.96 168 TYR B N 1
ATOM 3216 C CA . TYR B 1 168 ? 9.121 27.096 12.023 1.00 30.59 168 TYR B CA 1
ATOM 3217 C C . TYR B 1 168 ? 8.267 28.139 11.330 1.00 31.46 168 TYR B C 1
ATOM 3218 O O . TYR B 1 168 ? 8.749 29.210 11.000 1.00 31.31 168 TYR B O 1
ATOM 3227 N N . ARG B 1 169 ? 7.000 27.807 11.103 1.00 32.60 169 ARG B N 1
ATOM 3228 C CA . ARG B 1 169 ? 6.027 28.780 10.631 1.00 31.27 169 ARG B CA 1
ATOM 3229 C C . ARG B 1 169 ? 5.104 29.170 11.781 1.00 34.96 169 ARG B C 1
ATOM 3230 O O . ARG B 1 169 ? 4.648 28.324 12.526 1.00 34.64 169 ARG B O 1
ATOM 3238 N N . PHE B 1 170 ? 4.841 30.458 11.922 1.00 30.96 170 PHE B N 1
ATOM 3239 C CA . PHE B 1 170 ? 3.966 30.957 12.971 1.00 35.58 170 PHE B CA 1
ATOM 3240 C C . PHE B 1 170 ? 3.194 32.129 12.398 1.00 33.21 170 PHE B C 1
ATOM 3241 O O . PHE B 1 170 ? 3.766 33.167 12.055 1.00 34.01 170 PHE B O 1
ATOM 3249 N N . GLY B 1 171 ? 1.890 31.924 12.247 1.00 37.26 171 GLY B N 1
ATOM 3250 C CA . GLY B 1 171 ? 1.028 32.884 11.586 1.00 37.17 171 GLY B CA 1
ATOM 3251 C C . GLY B 1 171 ? 1.483 33.201 10.178 1.00 42.26 171 GLY B C 1
ATOM 3252 O O . GLY B 1 171 ? 1.641 32.314 9.327 1.00 45.20 171 GLY B O 1
ATOM 3253 N N . SER B 1 172 ? 1.707 34.483 9.930 1.00 34.91 172 SER B N 1
ATOM 3254 C CA . SER B 1 172 ? 2.107 34.920 8.608 1.00 33.47 172 SER B CA 1
ATOM 3255 C C . SER B 1 172 ? 3.627 34.986 8.475 1.00 31.79 172 SER B C 1
ATOM 3256 O O . SER B 1 172 ? 4.145 35.502 7.490 1.00 35.52 172 SER B O 1
ATOM 3259 N N . ALA B 1 173 ? 4.345 34.475 9.471 1.00 32.13 173 ALA B N 1
ATOM 3260 C CA . ALA B 1 173 ? 5.805 34.525 9.406 1.00 30.14 173 ALA B CA 1
ATOM 3261 C C . ALA B 1 173 ? 6.388 33.129 9.398 1.00 31.36 173 ALA B C 1
ATOM 3262 O O . ALA B 1 173 ? 5.774 32.208 9.914 1.00 31.77 173 ALA B O 1
ATOM 3264 N N . ALA B 1 174 ? 7.572 32.968 8.815 1.00 27.56 174 ALA B N 1
ATOM 3265 C CA . ALA B 1 174 ? 8.295 31.708 8.934 1.00 28.49 174 ALA B CA 1
ATOM 3266 C C . ALA B 1 174 ? 9.805 31.954 9.011 1.00 29.32 174 ALA B C 1
ATOM 3267 O O . ALA B 1 174 ? 10.318 32.922 8.456 1.00 25.22 174 ALA B O 1
ATOM 3269 N N . TYR B 1 175 ? 10.495 31.068 9.721 1.00 24.72 175 TYR B N 1
ATOM 3270 C CA . TYR B 1 175 ? 11.917 31.179 10.003 1.00 23.40 175 TYR B CA 1
ATOM 3271 C C . TYR B 1 175 ? 12.615 29.866 9.659 1.00 29.38 175 TYR B C 1
ATOM 3272 O O . TYR B 1 175 ? 12.393 28.858 10.332 1.00 26.73 175 TYR B O 1
ATOM 3281 N N . LEU B 1 176 ? 13.430 29.863 8.603 1.00 24.24 176 LEU B N 1
ATOM 3282 C CA . LEU B 1 176 ? 14.160 28.651 8.221 1.00 26.80 176 LEU B CA 1
ATOM 3283 C C . LEU B 1 176 ? 15.652 28.924 8.070 1.00 30.75 176 LEU B C 1
ATOM 3284 O O . LEU B 1 176 ? 16.076 29.572 7.108 1.00 32.66 176 LEU B O 1
ATOM 3289 N N . THR B 1 177 ? 16.443 28.410 9.003 1.00 22.03 177 THR B N 1
ATOM 3290 C CA . THR B 1 177 ? 17.893 28.580 8.959 1.00 22.44 177 THR B CA 1
ATOM 3291 C C . THR B 1 177 ? 18.570 27.218 8.770 1.00 24.10 177 THR B C 1
ATOM 3292 O O . THR B 1 177 ? 17.927 26.175 8.941 1.00 23.97 177 THR B O 1
ATOM 3296 N N . ASP B 1 178 ? 19.849 27.229 8.404 1.00 22.35 178 ASP B N 1
ATOM 3297 C CA . ASP B 1 178 ? 20.650 26.009 8.319 1.00 22.23 178 ASP B CA 1
ATOM 3298 C C . ASP B 1 178 ? 20.041 24.925 7.441 1.00 23.97 178 ASP B C 1
ATOM 3299 O O . ASP B 1 178 ? 19.783 23.807 7.909 1.00 26.59 178 ASP B O 1
ATOM 3304 N N . PHE B 1 179 ? 19.792 25.246 6.176 1.00 21.88 179 PHE B N 1
ATOM 3305 C CA . PHE B 1 179 ? 19.340 24.228 5.249 1.00 23.05 179 PHE B CA 1
ATOM 3306 C C . PHE B 1 179 ? 20.190 24.256 3.984 1.00 25.84 179 PHE B C 1
ATOM 3307 O O . PHE B 1 179 ? 20.701 25.304 3.586 1.00 23.92 179 PHE B O 1
ATOM 3315 N N . SER B 1 180 ? 20.352 23.088 3.378 1.00 24.23 180 SER B N 1
ATOM 3316 C CA . SER B 1 180 ? 20.914 22.987 2.049 1.00 26.40 180 SER B CA 1
ATOM 3317 C C . SER B 1 180 ? 19.786 22.772 1.036 1.00 28.06 180 SER B C 1
ATOM 3318 O O . SER B 1 180 ? 19.927 23.105 -0.137 1.00 28.77 180 SER B O 1
ATOM 3321 N N . SER B 1 181 ? 18.664 22.217 1.490 1.00 27.62 181 SER B N 1
ATOM 3322 C CA . SER B 1 181 ? 17.488 22.092 0.631 1.00 27.91 181 SER B CA 1
ATOM 3323 C C . SER B 1 181 ? 16.199 22.033 1.453 1.00 32.70 181 SER B C 1
ATOM 3324 O O . SER B 1 181 ? 16.221 21.805 2.672 1.00 27.95 181 SER B O 1
ATOM 3327 N N . ILE B 1 182 ? 15.085 22.278 0.773 1.00 31.81 182 ILE B N 1
ATOM 3328 C CA . ILE B 1 182 ? 13.756 22.262 1.378 1.00 33.63 182 ILE B CA 1
ATOM 3329 C C . ILE B 1 182 ? 12.848 21.339 0.566 1.00 33.68 182 ILE B C 1
ATOM 3330 O O . ILE B 1 182 ? 12.548 21.629 -0.597 1.00 34.43 182 ILE B O 1
ATOM 3335 N N . PRO B 1 183 ? 12.405 20.222 1.169 1.00 35.13 183 PRO B N 1
ATOM 3336 C CA . PRO B 1 183 ? 11.573 19.241 0.452 1.00 33.57 183 PRO B CA 1
ATOM 3337 C C . PRO B 1 183 ? 10.268 19.838 -0.073 1.00 38.09 183 PRO B C 1
ATOM 3338 O O . PRO B 1 183 ? 9.783 20.807 0.494 1.00 33.98 183 PRO B O 1
ATOM 3342 N N . ASP B 1 184 ? 9.716 19.257 -1.137 1.00 44.83 184 ASP B N 1
ATOM 3343 C CA . ASP B 1 184 ? 8.503 19.775 -1.782 1.00 43.72 184 ASP B CA 1
ATOM 3344 C C . ASP B 1 184 ? 7.340 19.990 -0.806 1.00 42.80 184 ASP B C 1
ATOM 3345 O O . ASP B 1 184 ? 6.647 21.031 -0.832 1.00 46.37 184 ASP B O 1
ATOM 3350 N N . ALA B 1 185 ? 7.130 19.000 0.054 1.00 42.83 185 ALA B N 1
ATOM 3351 C CA . ALA B 1 185 ? 6.052 19.053 1.031 1.00 44.18 185 ALA B CA 1
ATOM 3352 C C . ALA B 1 185 ? 6.234 20.231 1.985 1.00 42.98 185 ALA B C 1
ATOM 3353 O O . ALA B 1 185 ? 5.258 20.789 2.480 1.00 40.67 185 ALA B O 1
ATOM 3355 N N . SER B 1 186 ? 7.484 20.616 2.242 1.00 40.66 186 SER B N 1
ATOM 3356 C CA . SER B 1 186 ? 7.732 21.757 3.112 1.00 33.67 186 SER B CA 1
ATOM 3357 C C . SER B 1 186 ? 7.533 23.064 2.351 1.00 35.74 186 SER B C 1
ATOM 3358 O O . SER B 1 186 ? 7.059 24.058 2.919 1.00 34.01 186 SER B O 1
ATOM 3361 N N . MET B 1 187 ? 7.907 23.070 1.073 1.00 34.04 187 MET B N 1
ATOM 3362 C CA . MET B 1 187 ? 7.681 24.243 0.229 1.00 36.07 187 MET B CA 1
ATOM 3363 C C . MET B 1 187 ? 6.197 24.587 0.211 1.00 43.88 187 MET B C 1
ATOM 3364 O O . MET B 1 187 ? 5.825 25.767 0.240 1.00 40.71 187 MET B O 1
ATOM 3369 N N . GLU B 1 188 ? 5.351 23.556 0.191 1.00 42.91 188 GLU B N 1
ATOM 3370 C CA . GLU B 1 188 ? 3.908 23.795 0.183 1.00 46.37 188 GLU B CA 1
ATOM 3371 C C . GLU B 1 188 ? 3.371 24.286 1.532 1.00 50.14 188 GLU B C 1
ATOM 3372 O O . GLU B 1 188 ? 2.240 24.771 1.605 1.00 52.26 188 GLU B O 1
ATOM 3378 N N . MET B 1 189 ? 4.170 24.162 2.591 1.00 41.71 189 MET B N 1
ATOM 3379 C CA . MET B 1 189 ? 3.795 24.686 3.908 1.00 40.49 189 MET B CA 1
ATOM 3380 C C . MET B 1 189 ? 4.143 26.166 4.055 1.00 38.70 189 MET B C 1
ATOM 3381 O O . MET B 1 189 ? 3.792 26.794 5.050 1.00 37.64 189 MET B O 1
ATOM 3386 N N . LEU B 1 190 ? 4.848 26.721 3.075 1.00 38.88 190 LEU B N 1
ATOM 3387 C CA . LEU B 1 190 ? 5.386 28.070 3.216 1.00 36.05 190 LEU B CA 1
ATOM 3388 C C . LEU B 1 190 ? 4.758 29.087 2.267 1.00 38.62 190 LEU B C 1
ATOM 3389 O O . LEU B 1 190 ? 5.374 30.101 1.949 1.00 36.51 190 LEU B O 1
ATOM 3394 N N . ARG B 1 191 ? 3.531 28.827 1.829 1.00 42.80 191 ARG B N 1
ATOM 3395 C CA . ARG B 1 191 ? 2.862 29.721 0.889 1.00 49.39 191 ARG B CA 1
ATOM 3396 C C . ARG B 1 191 ? 2.044 30.789 1.620 1.00 49.71 191 ARG B C 1
ATOM 3397 O O . ARG B 1 191 ? 1.456 30.516 2.662 1.00 51.01 191 ARG B O 1
ATOM 3405 N N . GLY B 1 192 ? 2.016 32.000 1.069 1.00 46.11 192 GLY B N 1
ATOM 3406 C CA . GLY B 1 192 ? 1.180 33.069 1.593 1.00 43.17 192 GLY B CA 1
ATOM 3407 C C . GLY B 1 192 ? 1.711 33.816 2.804 1.00 43.97 192 GLY B C 1
ATOM 3408 O O . GLY B 1 192 ? 0.932 34.328 3.605 1.00 40.20 192 GLY B O 1
ATOM 3409 N N . LEU B 1 193 ? 3.033 33.902 2.934 1.00 35.25 193 LEU B N 1
ATOM 3410 C CA . LEU B 1 193 ? 3.642 34.556 4.089 1.00 38.39 193 LEU B CA 1
ATOM 3411 C C . LEU B 1 193 ? 3.753 36.069 3.916 1.00 34.86 193 LEU B C 1
ATOM 3412 O O . LEU B 1 193 ? 3.883 36.568 2.796 1.00 39.34 193 LEU B O 1
ATOM 3417 N N . ASP B 1 194 ? 3.671 36.779 5.038 1.00 33.55 194 ASP B N 1
ATOM 3418 C CA . ASP B 1 194 ? 4.067 38.189 5.148 1.00 41.49 194 ASP B CA 1
ATOM 3419 C C . ASP B 1 194 ? 5.584 38.319 5.246 1.00 36.09 194 ASP B C 1
ATOM 3420 O O . ASP B 1 194 ? 6.207 39.174 4.603 1.00 32.45 194 ASP B O 1
ATOM 3425 N N . ILE B 1 195 ? 6.159 37.473 6.092 1.00 35.47 195 ILE B N 1
ATOM 3426 C CA . ILE B 1 195 ? 7.575 37.521 6.439 1.00 31.75 195 ILE B CA 1
ATOM 3427 C C . ILE B 1 195 ? 8.184 36.141 6.266 1.00 33.07 195 ILE B C 1
ATOM 3428 O O . ILE B 1 195 ? 7.619 35.158 6.740 1.00 30.24 195 ILE B O 1
ATOM 3433 N N . LEU B 1 196 ? 9.335 36.065 5.601 1.00 28.54 196 LEU B N 1
ATOM 3434 C CA . LEU B 1 196 ? 10.054 34.798 5.478 1.00 28.94 196 LEU B CA 1
ATOM 3435 C C . LEU B 1 196 ? 11.552 34.974 5.708 1.00 28.81 196 LEU B C 1
ATOM 3436 O O . LEU B 1 196 ? 12.199 35.807 5.068 1.00 28.82 196 LEU B O 1
ATOM 3441 N N . PHE B 1 197 ? 12.109 34.176 6.611 1.00 25.32 197 PHE B N 1
ATOM 3442 C CA . PHE B 1 197 ? 13.551 34.164 6.811 1.00 23.38 197 PHE B CA 1
ATOM 3443 C C . PHE B 1 197 ? 14.157 32.909 6.191 1.00 36.12 197 PHE B C 1
ATOM 3444 O O . PHE B 1 197 ? 13.653 31.803 6.408 1.00 23.68 197 PHE B O 1
ATOM 3452 N N . LEU B 1 198 ? 15.236 33.096 5.427 1.00 26.42 198 LEU B N 1
ATOM 3453 C CA . LEU B 1 198 ? 15.968 31.999 4.797 1.00 24.06 198 LEU B CA 1
ATOM 3454 C C . LEU B 1 198 ? 17.477 32.074 5.066 1.00 23.77 198 LEU B C 1
ATOM 3455 O O . LEU B 1 198 ? 18.075 33.155 5.071 1.00 21.66 198 LEU B O 1
ATOM 3460 N N . ASP B 1 199 ? 18.082 30.913 5.281 1.00 23.93 199 ASP B N 1
ATOM 3461 C CA . ASP B 1 199 ? 19.541 30.745 5.216 1.00 23.19 199 ASP B CA 1
ATOM 3462 C C . ASP B 1 199 ? 20.115 31.332 3.919 1.00 21.85 199 ASP B C 1
ATOM 3463 O O . ASP B 1 199 ? 19.623 31.032 2.820 1.00 24.52 199 ASP B O 1
ATOM 3468 N N . ALA B 1 200 ? 21.141 32.175 4.029 1.00 20.65 200 ALA B N 1
ATOM 3469 C CA . ALA B 1 200 ? 21.941 32.542 2.858 1.00 26.30 200 ALA B CA 1
ATOM 3470 C C . ALA B 1 200 ? 23.357 32.826 3.331 1.00 20.32 200 ALA B C 1
ATOM 3471 O O . ALA B 1 200 ? 23.659 33.910 3.847 1.00 22.41 200 ALA B O 1
ATOM 3473 N N . LEU B 1 201 ? 24.214 31.823 3.187 1.00 20.07 201 LEU B N 1
ATOM 3474 C CA . LEU B 1 201 ? 25.531 31.855 3.813 1.00 19.27 201 LEU B CA 1
ATOM 3475 C C . LEU B 1 201 ? 26.568 32.721 3.089 1.00 22.33 201 LEU B C 1
ATOM 3476 O O . LEU B 1 201 ? 27.265 33.532 3.711 1.00 21.08 201 LEU B O 1
ATOM 3481 N N . ARG B 1 202 ? 26.669 32.525 1.775 1.00 20.29 202 ARG B N 1
ATOM 3482 C CA . ARG B 1 202 ? 27.727 33.105 0.949 1.00 20.62 202 ARG B CA 1
ATOM 3483 C C . ARG B 1 202 ? 27.450 32.795 -0.527 1.00 21.81 202 ARG B C 1
ATOM 3484 O O . ARG B 1 202 ? 26.357 32.338 -0.865 1.00 24.37 202 ARG B O 1
ATOM 3492 N N . HIS B 1 203 ? 28.423 33.040 -1.407 1.00 22.32 203 HIS B N 1
ATOM 3493 C CA . HIS B 1 203 ? 28.254 32.736 -2.838 1.00 23.54 203 HIS B CA 1
ATOM 3494 C C . HIS B 1 203 ? 28.786 31.357 -3.216 1.00 24.48 203 HIS B C 1
ATOM 3495 O O . HIS B 1 203 ? 28.205 30.653 -4.042 1.00 25.69 203 HIS B O 1
ATOM 3502 N N . LYS B 1 204 ? 29.928 30.994 -2.643 1.00 25.59 204 LYS B N 1
ATOM 3503 C CA . LYS B 1 204 ? 30.555 29.713 -2.957 1.00 25.31 204 LYS B CA 1
ATOM 3504 C C . LYS B 1 204 ? 29.784 28.597 -2.269 1.00 25.93 204 LYS B C 1
ATOM 3505 O O . LYS B 1 204 ? 29.175 28.828 -1.214 1.00 22.77 204 LYS B O 1
ATOM 3511 N N . PRO B 1 205 ? 29.817 27.386 -2.850 1.00 24.46 205 PRO B N 1
ATOM 3512 C CA . PRO B 1 205 ? 28.997 26.280 -2.343 1.00 24.49 205 PRO B CA 1
ATOM 3513 C C . PRO B 1 205 ? 29.409 25.833 -0.944 1.00 24.79 205 PRO B C 1
ATOM 3514 O O . PRO B 1 205 ? 30.592 25.838 -0.614 1.00 25.44 205 PRO B O 1
ATOM 3518 N N . HIS B 1 206 ? 28.427 25.475 -0.130 1.00 23.26 206 HIS B N 1
ATOM 3519 C CA . HIS B 1 206 ? 28.684 24.856 1.171 1.00 22.44 206 HIS B CA 1
ATOM 3520 C C . HIS B 1 206 ? 27.679 23.723 1.319 1.00 27.54 206 HIS B C 1
ATOM 3521 O O . HIS B 1 206 ? 26.501 23.903 1.018 1.00 25.81 206 HIS B O 1
ATOM 3528 N N . PRO B 1 207 ? 28.148 22.540 1.743 1.00 29.89 207 PRO B N 1
ATOM 3529 C CA . PRO B 1 207 ? 27.327 21.320 1.688 1.00 35.18 207 PRO B CA 1
ATOM 3530 C C . PRO B 1 207 ? 26.101 21.315 2.613 1.00 26.90 207 PRO B C 1
ATOM 3531 O O . PRO B 1 207 ? 25.192 20.522 2.398 1.00 25.73 207 PRO B O 1
ATOM 3535 N N . THR B 1 208 ? 26.068 22.161 3.633 1.00 25.61 208 THR B N 1
ATOM 3536 C CA . THR B 1 208 ? 24.930 22.104 4.553 1.00 25.63 208 THR B CA 1
ATOM 3537 C C . THR B 1 208 ? 24.140 23.403 4.618 1.00 23.43 208 THR B C 1
ATOM 3538 O O . THR B 1 208 ? 23.173 23.504 5.372 1.00 28.11 208 THR B O 1
ATOM 3542 N N . HIS B 1 209 ? 24.561 24.396 3.841 1.00 24.58 209 HIS B N 1
ATOM 3543 C CA . HIS B 1 209 ? 23.886 25.690 3.814 1.00 21.41 209 HIS B CA 1
ATOM 3544 C C . HIS B 1 209 ? 23.515 26.022 2.373 1.00 24.74 209 HIS B C 1
ATOM 3545 O O . HIS B 1 209 ? 23.800 25.239 1.461 1.00 24.49 209 HIS B O 1
ATOM 3552 N N . SER B 1 210 ? 22.889 27.178 2.180 1.00 24.96 210 SER B N 1
ATOM 3553 C CA . SER B 1 210 ? 22.400 27.597 0.872 1.00 26.64 210 SER B CA 1
ATOM 3554 C C . SER B 1 210 ? 23.131 28.856 0.385 1.00 24.30 210 SER B C 1
ATOM 3555 O O . SER B 1 210 ? 23.425 29.752 1.175 1.00 23.43 210 SER B O 1
ATOM 3558 N N . THR B 1 211 ? 23.431 28.937 -0.906 1.00 23.75 211 THR B N 1
ATOM 3559 C CA . THR B 1 211 ? 24.035 30.161 -1.425 1.00 25.02 211 THR B CA 1
ATOM 3560 C C . THR B 1 211 ? 22.995 31.281 -1.543 1.00 23.93 211 THR B C 1
ATOM 3561 O O . THR B 1 211 ? 21.787 31.021 -1.560 1.00 24.42 211 THR B O 1
ATOM 3565 N N . LEU B 1 212 ? 23.475 32.515 -1.672 1.00 23.73 212 LEU B N 1
ATOM 3566 C CA . LEU B 1 212 ? 22.617 33.661 -1.968 1.00 26.16 212 LEU B CA 1
ATOM 3567 C C . LEU B 1 212 ? 21.735 33.423 -3.191 1.00 29.93 212 LEU B C 1
ATOM 3568 O O . LEU B 1 212 ? 20.529 33.653 -3.150 1.00 30.66 212 LEU B O 1
ATOM 3573 N N . ASP B 1 213 ? 22.336 32.962 -4.283 1.00 26.23 213 ASP B N 1
ATOM 3574 C CA . ASP B 1 213 ? 21.579 32.724 -5.510 1.00 32.15 213 ASP B CA 1
ATOM 3575 C C . ASP B 1 213 ? 20.522 31.644 -5.311 1.00 30.19 213 ASP B C 1
ATOM 3576 O O . ASP B 1 213 ? 19.379 31.773 -5.777 1.00 30.48 213 ASP B O 1
ATOM 3581 N N . ASN B 1 214 ? 20.890 30.586 -4.595 1.00 27.30 214 ASN B N 1
ATOM 3582 C CA . ASN B 1 214 ? 19.936 29.514 -4.327 1.00 39.57 214 ASN B CA 1
ATOM 3583 C C . ASN B 1 214 ? 18.734 30.040 -3.531 1.00 27.48 214 ASN B C 1
ATOM 3584 O O . ASN B 1 214 ? 17.564 29.767 -3.866 1.00 28.40 214 ASN B O 1
ATOM 3589 N N . SER B 1 215 ? 19.023 30.820 -2.495 1.00 27.76 215 SER B N 1
ATOM 3590 C CA . SER B 1 215 ? 17.968 31.299 -1.614 1.00 30.76 215 SER B CA 1
ATOM 3591 C C . SER B 1 215 ? 17.102 32.355 -2.282 1.00 30.18 215 SER B C 1
ATOM 3592 O O . SER B 1 215 ? 15.917 32.481 -1.951 1.00 32.66 215 SER B O 1
ATOM 3595 N N . VAL B 1 216 ? 17.672 33.096 -3.232 1.00 28.67 216 VAL B N 1
ATOM 3596 C CA . VAL B 1 216 ? 16.868 34.028 -4.029 1.00 28.52 216 VAL B CA 1
ATOM 3597 C C . VAL B 1 216 ? 15.913 33.236 -4.914 1.00 39.03 216 VAL B C 1
ATOM 3598 O O . VAL B 1 216 ? 14.729 33.585 -5.040 1.00 30.66 216 VAL B O 1
ATOM 3602 N N . SER B 1 217 ? 16.416 32.167 -5.531 1.00 32.81 217 SER B N 1
ATOM 3603 C CA . SER B 1 217 ? 15.534 31.306 -6.330 1.00 36.91 217 SER B CA 1
ATOM 3604 C C . SER B 1 217 ? 14.348 30.769 -5.504 1.00 37.82 217 SER B C 1
ATOM 3605 O O . SER B 1 217 ? 13.170 30.799 -5.945 1.00 32.66 217 SER B O 1
ATOM 3608 N N . ILE B 1 218 ? 14.665 30.290 -4.303 1.00 32.06 218 ILE B N 1
ATOM 3609 C CA . ILE B 1 218 ? 13.645 29.798 -3.371 1.00 38.84 218 ILE B CA 1
ATOM 3610 C C . ILE B 1 218 ? 12.616 30.886 -3.030 1.00 36.81 218 ILE B C 1
ATOM 3611 O O . ILE B 1 218 ? 11.400 30.653 -3.065 1.00 36.41 218 ILE B O 1
ATOM 3616 N N . ALA B 1 219 ? 13.121 32.072 -2.698 1.00 31.27 219 ALA B N 1
ATOM 3617 C CA . ALA B 1 219 ? 12.272 33.209 -2.355 1.00 34.12 219 ALA B CA 1
ATOM 3618 C C . ALA B 1 219 ? 11.335 33.562 -3.501 1.00 32.55 219 ALA B C 1
ATOM 3619 O O . ALA B 1 219 ? 10.162 33.872 -3.289 1.00 32.67 219 ALA B O 1
ATOM 3621 N N . GLU B 1 220 ? 11.856 33.496 -4.721 1.00 33.23 220 GLU B N 1
ATOM 3622 C CA . GLU B 1 220 ? 11.058 33.829 -5.894 1.00 37.88 220 GLU B CA 1
ATOM 3623 C C . GLU B 1 220 ? 10.008 32.757 -6.174 1.00 36.66 220 GLU B C 1
ATOM 3624 O O . GLU B 1 220 ? 8.989 33.033 -6.812 1.00 39.63 220 GLU B O 1
ATOM 3630 N N . LYS B 1 221 ? 10.243 31.534 -5.702 1.00 41.92 221 LYS B N 1
ATOM 3631 C CA . LYS B 1 221 ? 9.189 30.516 -5.792 1.00 35.61 221 LYS B CA 1
ATOM 3632 C C . LYS B 1 221 ? 8.116 30.693 -4.711 1.00 42.82 221 LYS B C 1
ATOM 3633 O O . LYS B 1 221 ? 6.936 30.450 -4.963 1.00 39.46 221 LYS B O 1
ATOM 3639 N N . LEU B 1 222 ? 8.520 31.101 -3.508 1.00 40.18 222 LEU B N 1
ATOM 3640 C CA . LEU B 1 222 ? 7.581 31.157 -2.374 1.00 40.07 222 LEU B CA 1
ATOM 3641 C C . LEU B 1 222 ? 6.776 32.454 -2.306 1.00 37.98 222 LEU B C 1
ATOM 3642 O O . LEU B 1 222 ? 5.684 32.491 -1.732 1.00 38.34 222 LEU B O 1
ATOM 3647 N N . LYS B 1 223 ? 7.337 33.514 -2.874 1.00 34.73 223 LYS B N 1
ATOM 3648 C CA . LYS B 1 223 ? 6.690 34.820 -2.952 1.00 37.49 223 LYS B CA 1
ATOM 3649 C C . LYS B 1 223 ? 6.095 35.350 -1.636 1.00 35.07 223 LYS B C 1
ATOM 3650 O O . LYS B 1 223 ? 4.942 35.751 -1.596 1.00 42.28 223 LYS B O 1
ATOM 3656 N N . ALA B 1 224 ? 6.890 35.362 -0.570 1.00 33.54 224 ALA B N 1
ATOM 3657 C CA . ALA B 1 224 ? 6.524 36.084 0.650 1.00 35.80 224 ALA B CA 1
ATOM 3658 C C . ALA B 1 224 ? 6.493 37.584 0.362 1.00 37.57 224 ALA B C 1
ATOM 3659 O O . ALA B 1 224 ? 7.171 38.037 -0.553 1.00 36.64 224 ALA B O 1
ATOM 3661 N N . LYS B 1 225 ? 5.726 38.365 1.123 1.00 34.27 225 LYS B N 1
ATOM 3662 C CA . LYS B 1 225 ? 5.730 39.811 0.886 1.00 34.45 225 LYS B CA 1
ATOM 3663 C C . LYS B 1 225 ? 7.122 40.376 1.060 1.00 41.87 225 LYS B C 1
ATOM 3664 O O . LYS B 1 225 ? 7.593 41.147 0.223 1.00 39.01 225 LYS B O 1
ATOM 3670 N N . HIS B 1 226 ? 7.775 39.989 2.154 1.00 37.66 226 HIS B N 1
ATOM 3671 C CA . HIS B 1 226 ? 9.156 40.363 2.393 1.00 39.05 226 HIS B CA 1
ATOM 3672 C C . HIS B 1 226 ? 9.951 39.139 2.795 1.00 35.98 226 HIS B C 1
ATOM 3673 O O . HIS B 1 226 ? 9.520 38.351 3.641 1.00 34.45 226 HIS B O 1
ATOM 3680 N N . THR B 1 227 ? 11.116 38.988 2.180 1.00 34.25 227 THR B N 1
ATOM 3681 C CA . THR B 1 227 ? 12.004 37.885 2.500 1.00 28.50 227 THR B CA 1
ATOM 3682 C C . THR B 1 227 ? 13.320 38.429 3.015 1.00 26.10 227 THR B C 1
ATOM 3683 O O . THR B 1 227 ? 13.882 39.385 2.458 1.00 30.01 227 THR B O 1
ATOM 3687 N N . TYR B 1 228 ? 13.796 37.815 4.091 1.00 24.98 228 TYR B N 1
ATOM 3688 C CA . TYR B 1 228 ? 15.026 38.222 4.758 1.00 23.78 228 TYR B CA 1
ATOM 3689 C C . TYR B 1 228 ? 15.995 37.051 4.855 1.00 30.81 228 TYR B C 1
ATOM 3690 O O . TYR B 1 228 ? 15.593 35.939 5.191 1.00 27.58 228 TYR B O 1
ATOM 3699 N N . PHE B 1 229 ? 17.268 37.308 4.556 1.00 22.35 229 PHE B N 1
ATOM 3700 C CA . PHE B 1 229 ? 18.293 36.275 4.634 1.00 23.67 229 PHE B CA 1
ATOM 3701 C C . PHE B 1 229 ? 19.049 36.388 5.961 1.00 25.38 229 PHE B C 1
ATOM 3702 O O . PHE B 1 229 ? 19.248 37.488 6.489 1.00 22.98 229 PHE B O 1
ATOM 3710 N N . THR B 1 230 ? 19.465 35.243 6.491 1.00 20.40 230 THR B N 1
ATOM 3711 C CA . THR B 1 230 ? 20.167 35.182 7.763 1.00 18.81 230 THR B CA 1
ATOM 3712 C C . THR B 1 230 ? 21.235 34.087 7.689 1.00 24.12 230 THR B C 1
ATOM 3713 O O . THR B 1 230 ? 21.397 33.448 6.637 1.00 20.39 230 THR B O 1
ATOM 3717 N N . HIS B 1 231 ? 21.945 33.882 8.802 1.00 21.86 231 HIS B N 1
ATOM 3718 C CA . HIS B 1 231 ? 23.106 32.983 8.879 1.00 19.99 231 HIS B CA 1
ATOM 3719 C C . HIS B 1 231 ? 24.215 33.459 7.924 1.00 20.72 231 HIS B C 1
ATOM 3720 O O . HIS B 1 231 ? 24.941 32.657 7.324 1.00 19.05 231 HIS B O 1
ATOM 3727 N N . ILE B 1 232 ? 24.352 34.777 7.823 1.00 17.04 232 ILE B N 1
ATOM 3728 C CA . ILE B 1 232 ? 25.214 35.419 6.820 1.00 17.91 232 ILE B CA 1
ATOM 3729 C C . ILE B 1 232 ? 26.680 35.390 7.236 1.00 20.00 232 ILE B C 1
ATOM 3730 O O . ILE B 1 232 ? 27.000 35.661 8.402 1.00 18.66 232 ILE B O 1
ATOM 3735 N N . SER B 1 233 ? 27.567 35.069 6.295 1.00 18.17 233 SER B N 1
ATOM 3736 C CA . SER B 1 233 ? 29.009 35.081 6.567 1.00 17.18 233 SER B CA 1
ATOM 3737 C C . SER B 1 233 ? 29.699 36.346 6.054 1.00 18.28 233 SER B C 1
ATOM 3738 O O . SER B 1 233 ? 29.092 37.197 5.387 1.00 17.74 233 SER B O 1
ATOM 3741 N N . HIS B 1 234 ? 30.999 36.430 6.328 1.00 16.53 234 HIS B N 1
ATOM 3742 C CA . HIS B 1 234 ? 31.820 37.573 5.913 1.00 20.83 234 HIS B CA 1
ATOM 3743 C C . HIS B 1 234 ? 31.974 37.712 4.382 1.00 23.02 234 HIS B C 1
ATOM 3744 O O . HIS B 1 234 ? 32.490 38.728 3.893 1.00 19.57 234 HIS B O 1
ATOM 3751 N N . ASP B 1 235 ? 31.513 36.712 3.622 1.00 18.27 235 ASP B N 1
ATOM 3752 C CA . ASP B 1 235 ? 31.543 36.787 2.154 1.00 23.91 235 ASP B CA 1
ATOM 3753 C C . ASP B 1 235 ? 30.467 37.699 1.579 1.00 24.67 235 ASP B C 1
ATOM 3754 O O . ASP B 1 235 ? 30.515 38.045 0.407 1.00 24.71 235 ASP B O 1
ATOM 3759 N N . LEU B 1 236 ? 29.488 38.079 2.393 1.00 19.47 236 LEU B N 1
ATOM 3760 C CA . LEU B 1 236 ? 28.405 38.933 1.920 1.00 21.07 236 LEU B CA 1
ATOM 3761 C C . LEU B 1 236 ? 28.429 40.308 2.585 1.00 23.42 236 LEU B C 1
ATOM 3762 O O . LEU B 1 236 ? 27.932 40.475 3.701 1.00 25.69 236 LEU B O 1
ATOM 3767 N N . PRO B 1 237 ? 29.023 41.298 1.908 1.00 24.41 237 PRO B N 1
ATOM 3768 C CA . PRO B 1 237 ? 28.997 42.646 2.479 1.00 26.50 237 PRO B CA 1
ATOM 3769 C C . PRO B 1 237 ? 27.562 43.140 2.481 1.00 27.36 237 PRO B C 1
ATOM 3770 O O . PRO B 1 237 ? 26.861 42.940 1.485 1.00 25.73 237 PRO B O 1
ATOM 3774 N N . HIS B 1 238 ? 27.121 43.754 3.573 1.00 24.20 238 HIS B N 1
ATOM 3775 C CA . HIS B 1 238 ? 25.710 44.097 3.720 1.00 23.88 238 HIS B CA 1
ATOM 3776 C C . HIS B 1 238 ? 25.191 45.040 2.618 1.00 24.36 238 HIS B C 1
ATOM 3777 O O . HIS B 1 238 ? 24.222 44.716 1.918 1.00 25.34 238 HIS B O 1
ATOM 3784 N N . GLU B 1 239 ? 25.830 46.199 2.462 1.00 26.31 239 GLU B N 1
ATOM 3785 C CA . GLU B 1 239 ? 25.360 47.187 1.482 1.00 27.95 239 GLU B CA 1
ATOM 3786 C C . GLU B 1 239 ? 25.552 46.700 0.054 1.00 28.25 239 GLU B C 1
ATOM 3787 O O . GLU B 1 239 ? 24.653 46.816 -0.780 1.00 30.93 239 GLU B O 1
ATOM 3793 N N . GLU B 1 240 ? 26.733 46.167 -0.229 1.00 27.86 240 GLU B N 1
ATOM 3794 C CA . GLU B 1 240 ? 27.032 45.696 -1.575 1.00 31.92 240 GLU B CA 1
ATOM 3795 C C . GLU B 1 240 ? 25.989 44.669 -1.999 1.00 26.51 240 GLU B C 1
ATOM 3796 O O . GLU B 1 240 ? 25.455 44.738 -3.097 1.00 27.60 240 GLU B O 1
ATOM 3802 N N . THR B 1 241 ? 25.661 43.747 -1.096 1.00 24.45 241 THR B N 1
ATOM 3803 C CA . THR B 1 241 ? 24.718 42.677 -1.428 1.00 25.54 241 THR B CA 1
ATOM 3804 C C . THR B 1 241 ? 23.282 43.188 -1.566 1.00 25.35 241 THR B C 1
ATOM 3805 O O . THR B 1 241 ? 22.570 42.806 -2.501 1.00 28.03 241 THR B O 1
ATOM 3809 N N . ASN B 1 242 ? 22.848 44.040 -0.638 1.00 26.85 242 ASN B N 1
ATOM 3810 C CA . ASN B 1 242 ? 21.468 44.533 -0.677 1.00 25.91 242 ASN B CA 1
ATOM 3811 C C . ASN B 1 242 ? 21.118 45.368 -1.904 1.00 37.86 242 ASN B C 1
ATOM 3812 O O . ASN B 1 242 ? 19.975 45.371 -2.359 1.00 36.31 242 ASN B O 1
ATOM 3817 N N . ARG B 1 243 ? 22.085 46.090 -2.447 1.00 36.88 243 ARG B N 1
ATOM 3818 C CA . ARG B 1 243 ? 21.761 46.932 -3.594 1.00 41.30 243 ARG B CA 1
ATOM 3819 C C . ARG B 1 243 ? 21.713 46.119 -4.891 1.00 41.94 243 ARG B C 1
ATOM 3820 O O . ARG B 1 243 ? 21.344 46.634 -5.955 1.00 41.51 243 ARG B O 1
ATOM 3828 N N . GLN B 1 244 ? 22.032 44.834 -4.792 1.00 33.91 244 GLN B N 1
ATOM 3829 C CA . GLN B 1 244 ? 21.926 43.936 -5.940 1.00 41.98 244 GLN B CA 1
ATOM 3830 C C . GLN B 1 244 ? 20.680 43.052 -5.880 1.00 38.15 244 GLN B C 1
ATOM 3831 O O . GLN B 1 244 ? 20.290 42.466 -6.886 1.00 39.46 244 GLN B O 1
ATOM 3837 N N . LEU B 1 245 ? 20.057 42.955 -4.706 1.00 35.16 245 LEU B N 1
ATOM 3838 C CA . LEU B 1 245 ? 18.898 42.074 -4.520 1.00 36.75 245 LEU B CA 1
ATOM 3839 C C . LEU B 1 245 ? 17.595 42.700 -5.022 1.00 44.95 245 LEU B C 1
ATOM 3840 O O . LEU B 1 245 ? 17.464 43.926 -5.047 1.00 42.57 245 LEU B O 1
ATOM 3845 N N . PRO B 1 246 ? 16.618 41.856 -5.411 1.00 49.81 246 PRO B N 1
ATOM 3846 C CA . PRO B 1 246 ? 15.288 42.321 -5.825 1.00 54.78 246 PRO B CA 1
ATOM 3847 C C . PRO B 1 246 ? 14.587 43.164 -4.761 1.00 55.09 246 PRO B C 1
ATOM 3848 O O . PRO B 1 246 ? 15.100 43.313 -3.652 1.00 55.81 246 PRO B O 1
ATOM 3852 N N . ALA B 1 247 ? 13.416 43.695 -5.104 1.00 49.63 247 ALA B N 1
ATOM 3853 C CA . ALA B 1 247 ? 12.707 44.652 -4.253 1.00 56.26 247 ALA B CA 1
ATOM 3854 C C . ALA B 1 247 ? 12.355 44.100 -2.873 1.00 57.82 247 ALA B C 1
ATOM 3855 O O . ALA B 1 247 ? 12.652 44.725 -1.849 1.00 65.66 247 ALA B O 1
ATOM 3857 N N . GLY B 1 248 ? 11.725 42.932 -2.845 1.00 47.47 248 GLY B N 1
ATOM 3858 C CA . GLY B 1 248 ? 11.263 42.354 -1.596 1.00 36.45 248 GLY B CA 1
ATOM 3859 C C . GLY B 1 248 ? 12.200 41.329 -0.984 1.00 41.55 248 GLY B C 1
ATOM 3860 O O . GLY B 1 248 ? 11.776 40.475 -0.198 1.00 38.84 248 GLY B O 1
ATOM 3861 N N . ILE B 1 249 ? 13.480 41.410 -1.333 1.00 34.15 249 ILE B N 1
ATOM 3862 C CA . ILE B 1 249 ? 14.455 40.475 -0.789 1.00 35.51 249 ILE B CA 1
ATOM 3863 C C . ILE B 1 249 ? 15.640 41.233 -0.211 1.00 31.05 249 ILE B C 1
ATOM 3864 O O . ILE B 1 249 ? 16.224 42.081 -0.880 1.00 33.42 249 ILE B O 1
ATOM 3869 N N . GLN B 1 250 ? 15.986 40.945 1.038 1.00 26.20 250 GLN B N 1
ATOM 3870 C CA . GLN B 1 250 ? 17.083 41.676 1.671 1.00 31.69 250 GLN B CA 1
ATOM 3871 C C . GLN B 1 250 ? 17.832 40.836 2.698 1.00 25.90 250 GLN B C 1
ATOM 3872 O O . GLN B 1 250 ? 17.264 39.915 3.277 1.00 27.27 250 GLN B O 1
ATOM 3878 N N . LEU B 1 251 ? 19.106 41.148 2.923 1.00 23.16 251 LEU B N 1
ATOM 3879 C CA . LEU B 1 251 ? 19.803 40.585 4.081 1.00 21.88 251 LEU B CA 1
ATOM 3880 C C . LEU B 1 251 ? 19.223 41.180 5.363 1.00 26.22 251 LEU B C 1
ATOM 3881 O O . LEU B 1 251 ? 19.028 42.389 5.440 1.00 25.15 251 LEU B O 1
ATOM 3886 N N . ALA B 1 252 ? 18.954 40.348 6.367 1.00 20.88 252 ALA B N 1
ATOM 3887 C CA . ALA B 1 252 ? 18.614 40.866 7.694 1.00 28.24 252 ALA B CA 1
ATOM 3888 C C . ALA B 1 252 ? 19.827 41.566 8.332 1.00 27.65 252 ALA B C 1
ATOM 3889 O O . ALA B 1 252 ? 20.957 41.469 7.819 1.00 22.31 252 ALA B O 1
ATOM 3891 N N . HIS B 1 253 ? 19.598 42.275 9.440 1.00 26.25 253 HIS B N 1
ATOM 3892 C CA . HIS B 1 253 ? 20.706 42.762 10.276 1.00 25.38 253 HIS B CA 1
ATOM 3893 C C . HIS B 1 253 ? 20.355 42.594 11.747 1.00 23.78 253 HIS B C 1
ATOM 3894 O O . HIS B 1 253 ? 19.182 42.446 12.088 1.00 21.31 253 HIS B O 1
ATOM 3901 N N . ASP B 1 254 ? 21.370 42.625 12.613 1.00 18.85 254 ASP B N 1
ATOM 3902 C CA . ASP B 1 254 ? 21.148 42.506 14.053 1.00 20.58 254 ASP B CA 1
ATOM 3903 C C . ASP B 1 254 ? 20.296 43.683 14.542 1.00 21.53 254 ASP B C 1
ATOM 3904 O O . ASP B 1 254 ? 20.608 44.843 14.266 1.00 22.81 254 ASP B O 1
ATOM 3909 N N . GLY B 1 255 ? 19.222 43.383 15.265 1.00 24.19 255 GLY B N 1
ATOM 3910 C CA . GLY B 1 255 ? 18.349 44.417 15.802 1.00 23.88 255 GLY B CA 1
ATOM 3911 C C . GLY B 1 255 ? 17.110 44.688 14.963 1.00 28.05 255 GLY B C 1
ATOM 3912 O O . GLY B 1 255 ? 16.200 45.384 15.416 1.00 27.35 255 GLY B O 1
ATOM 3913 N N . LEU B 1 256 ? 17.070 44.155 13.742 1.00 21.57 256 LEU B N 1
ATOM 3914 C CA . LEU B 1 256 ? 15.908 44.344 12.854 1.00 22.69 256 LEU B CA 1
ATOM 3915 C C . LEU B 1 256 ? 14.616 43.902 13.539 1.00 26.52 256 LEU B C 1
ATOM 3916 O O . LEU B 1 256 ? 14.539 42.801 14.078 1.00 27.87 256 LEU B O 1
ATOM 3921 N N . LYS B 1 257 ? 13.612 44.774 13.541 1.00 28.52 257 LYS B N 1
ATOM 3922 C CA . LYS B 1 257 ? 12.321 44.440 14.138 1.00 29.75 257 LYS B CA 1
ATOM 3923 C C . LYS B 1 257 ? 11.237 44.468 13.068 1.00 33.22 257 LYS B C 1
ATOM 3924 O O . LYS B 1 257 ? 11.207 45.374 12.238 1.00 29.87 257 LYS B O 1
ATOM 3930 N N . LEU B 1 258 ? 10.362 43.466 13.075 1.00 24.92 258 LEU B N 1
ATOM 3931 C CA . LEU B 1 258 ? 9.317 43.359 12.059 1.00 28.10 258 LEU B CA 1
ATOM 3932 C C . LEU B 1 258 ? 7.989 43.019 12.708 1.00 34.88 258 LEU B C 1
ATOM 3933 O O . LEU B 1 258 ? 7.935 42.181 13.600 1.00 30.78 258 LEU B O 1
ATOM 3938 N N . GLU B 1 259 ? 6.920 43.668 12.258 1.00 38.86 259 GLU B N 1
ATOM 3939 C CA . GLU B 1 259 ? 5.583 43.386 12.770 1.00 44.50 259 GLU B CA 1
ATOM 3940 C C . GLU B 1 259 ? 4.839 42.466 11.819 1.00 44.02 259 GLU B C 1
ATOM 3941 O O . GLU B 1 259 ? 5.019 42.542 10.608 1.00 46.72 259 GLU B O 1
ATOM 3947 N N . PHE B 1 260 ? 4.007 41.593 12.372 1.00 40.23 260 PHE B N 1
ATOM 3948 C CA . PHE B 1 260 ? 3.220 40.681 11.555 1.00 45.50 260 PHE B CA 1
ATOM 3949 C C . PHE B 1 260 ? 1.983 40.226 12.313 1.00 47.27 260 PHE B C 1
ATOM 3950 O O . PHE B 1 260 ? 1.783 40.598 13.470 1.00 43.22 260 PHE B O 1
ATOM 3958 N N . GLU B 1 261 ? 1.152 39.428 11.652 1.00 54.29 261 GLU B N 1
ATOM 3959 C CA . GLU B 1 261 ? -0.086 38.951 12.253 1.00 56.52 261 GLU B CA 1
ATOM 3960 C C . GLU B 1 261 ? 0.005 37.484 12.654 1.00 53.23 261 GLU B C 1
ATOM 3961 O O . GLU B 1 261 ? 0.629 36.674 11.964 1.00 59.73 261 GLU B O 1
ATOM 3967 N N . LEU B 1 262 ? -0.628 37.149 13.770 1.00 49.73 262 LEU B N 1
ATOM 3968 C CA . LEU B 1 262 ? -0.673 35.771 14.233 1.00 55.45 262 LEU B CA 1
ATOM 3969 C C . LEU B 1 262 ? -1.968 35.518 15.002 1.00 59.84 262 LEU B C 1
ATOM 3970 O O . LEU B 1 262 ? -2.356 36.309 15.862 1.00 59.35 262 LEU B O 1
ATOM 3975 N N . CYS B 1 263 ? -2.645 34.423 14.679 1.00 61.81 263 CYS B N 1
ATOM 3976 C CA . CYS B 1 263 ? -3.941 34.136 15.276 1.00 61.71 263 CYS B CA 1
ATOM 3977 C C . CYS B 1 263 ? -3.806 33.354 16.581 1.00 62.67 263 CYS B C 1
ATOM 3978 O O . CYS B 1 263 ? -3.155 32.307 16.630 1.00 66.03 263 CYS B O 1
ATOM 3981 N N . LEU B 1 264 ? -4.421 33.878 17.638 1.00 54.52 264 LEU B N 1
ATOM 3982 C CA . LEU B 1 264 ? -4.474 33.194 18.923 1.00 57.69 264 LEU B CA 1
ATOM 3983 C C . LEU B 1 264 ? -5.863 32.620 19.155 1.00 71.82 264 LEU B C 1
ATOM 3984 O O . LEU B 1 264 ? -6.861 33.205 18.735 1.00 76.82 264 LEU B O 1
ATOM 3989 N N . GLU B 1 265 ? -5.925 31.476 19.828 1.00 81.57 265 GLU B N 1
ATOM 3990 C CA . GLU B 1 265 ? -7.199 30.817 20.090 1.00 92.82 265 GLU B CA 1
ATOM 3991 C C . GLU B 1 265 ? -7.577 30.893 21.565 1.00 93.96 265 GLU B C 1
ATOM 3992 O O . GLU B 1 265 ? -6.996 30.199 22.399 1.00 93.97 265 GLU B O 1
#

Nearest PDB structures (foldseek):
  6b9v-assembly1_A  TM=1.004E+00  e=3.096E-57  Candidatus Koribacter versatilis Ellin345
  6b9v-assembly1_B  TM=9.956E-01  e=1.349E-52  Candidatus Koribacter versatilis Ellin345
  3qh8-assembly1_A  TM=9.133E-01  e=2.063E-28  Brucella abortus 2308
  7u2r-assembly1_A-2  TM=7.171E-01  e=1.395E-13  Paenibacillus sp. J14
  7u2s-assembly1_B  TM=7.599E-01  e=2.168E-12  Paenibacillus xerothermodurans

Radius of gyration: 23.83 Å; Cα contacts (8 Å, |Δi|>4): 1238; chains: 2; bounding box: 74×40×60 Å